Protein AF-A0ABD1MNR1-F1 (afdb_monomer_lite)

Sequence (398 aa):
MEIGNLTQLIVLHLSDNLLTGVIPRELGNLTMLKFLHLSHNSLFGLIPSEIGNCMTLTEVDLSHNNLTGSITPLIQQCPYSKSVNLSHNLLNGSITSQIYCVQNLNLSHNFLDGEVPYLWETKSMLDSLDLSYNNFIGKLQKELTYLSYLNLSYNSFDFSQHLDYCYFKKDSLLSYHMPNFTSCHTDQYQTNPQTRKDKPSFLFFIPVTCFILVVFPPILYFTRNKFKAKFEGMSTKNGDLFSIWNYDGQIAFEDMIEATEDFDIKYCIGTGGYGSVYRAQLPSGKIVALKKLHQMESHNPTFVKSFGNEVKMLTKIRYRNIVKLHGFCLHNRCMFLVYQYMEKSSLFYVLNNDAEAKELNWSTRVNVIKEWHVLCLICIMIVSHQLFIEMSQVPIFY

Foldseek 3Di:
DCPLVPLCDAEDAQAPDADEEEDDLSCLSNLNYAYAHHEQYAYEEEDHLSVLSNQNHAEHHHEHYAYEEAPCSVLVHHQHHAYHAHEHYAYEEEDELSVQNYQAYAHEHYAYEEEDYDDPDPDRNHQEDAPAHYAYEEADALVQLNHVYAAPAAYHYDCPPPASCLSDDQRRHHYPDGDDNVSVPPPPPDDDDDDDDDDDPPDDVVVVVVCCVVPVVVVVVVVVVVVVVVPPDDDDDDDDPDDFDPDDVVLVVVQQCVQCVNVDPVQFLDDDPFFTWGWGQGPVRAIKIKTWGDDDDLPDPVVVVVLVVVQVQLVPDDDPQFFDFRTWDNDSVTTITITHDDPVFFPVVLCVDPVSVVVCDPVLVVVLVVVVVVVVVVVVVDDDPDPPPRNRPGDSDD

Structure (mmCIF, N/CA/C/O backbone):
data_AF-A0ABD1MNR1-F1
#
_entry.id   AF-A0ABD1MNR1-F1
#
loop_
_atom_site.group_PDB
_atom_site.id
_atom_site.type_symbol
_atom_site.label_atom_id
_atom_site.label_alt_id
_atom_site.label_comp_id
_atom_site.label_asym_id
_atom_site.label_entity_id
_atom_site.label_seq_id
_atom_site.pdbx_PDB_ins_code
_atom_site.Cartn_x
_atom_site.Cartn_y
_atom_site.Cartn_z
_atom_site.occupancy
_atom_site.B_iso_or_equiv
_atom_site.auth_seq_id
_atom_site.auth_comp_id
_atom_site.auth_asym_id
_atom_site.auth_atom_id
_atom_site.pdbx_PDB_model_num
ATOM 1 N N . MET A 1 1 ? -20.230 -12.900 -12.738 1.00 51.41 1 MET A N 1
ATOM 2 C CA . MET A 1 1 ? -19.988 -11.653 -11.985 1.00 51.41 1 MET A CA 1
ATOM 3 C C . MET A 1 1 ? -19.811 -10.546 -13.018 1.00 51.41 1 MET A C 1
ATOM 5 O O . MET A 1 1 ? -19.027 -10.735 -13.936 1.00 51.41 1 MET A O 1
ATOM 9 N N . GLU A 1 2 ? -20.615 -9.484 -12.961 1.00 72.56 2 GLU A N 1
ATOM 10 C CA . GLU A 1 2 ? -20.867 -8.569 -14.095 1.00 72.56 2 GLU A CA 1
ATOM 11 C C . GLU A 1 2 ? -19.746 -7.554 -14.380 1.00 72.56 2 GLU A C 1
ATOM 13 O O . GLU A 1 2 ? -19.691 -7.008 -15.479 1.00 72.56 2 GLU A O 1
ATOM 18 N N . ILE A 1 3 ? -18.816 -7.327 -13.442 1.00 83.31 3 ILE A N 1
ATOM 19 C CA . ILE A 1 3 ? -17.808 -6.261 -13.574 1.00 83.31 3 ILE A CA 1
ATOM 20 C C . ILE A 1 3 ? -16.844 -6.470 -14.747 1.00 83.31 3 ILE A C 1
ATOM 22 O O . ILE A 1 3 ? -16.500 -5.507 -15.421 1.00 83.31 3 ILE A O 1
ATOM 26 N N . GLY A 1 4 ? -16.485 -7.720 -15.064 1.00 86.31 4 GLY A N 1
ATOM 27 C CA . GLY A 1 4 ? -15.609 -8.048 -16.196 1.00 86.31 4 GLY A CA 1
ATOM 28 C C . GLY A 1 4 ? -16.216 -7.766 -17.575 1.00 86.31 4 GLY A C 1
ATOM 29 O O . GLY A 1 4 ? -15.500 -7.828 -18.570 1.00 86.31 4 GLY A O 1
ATOM 30 N N . ASN A 1 5 ? -17.513 -7.438 -17.653 1.00 92.31 5 ASN A N 1
ATOM 31 C CA . ASN A 1 5 ? -18.170 -7.036 -18.901 1.00 92.31 5 ASN A CA 1
ATOM 32 C C . ASN A 1 5 ? -18.045 -5.530 -19.182 1.00 92.31 5 ASN A C 1
ATOM 34 O O . ASN A 1 5 ? -18.398 -5.082 -20.272 1.00 92.31 5 ASN A O 1
ATOM 38 N N . LEU A 1 6 ? -17.536 -4.738 -18.232 1.00 92.12 6 LEU A N 1
ATOM 39 C CA . LEU A 1 6 ? -17.366 -3.290 -18.373 1.00 92.12 6 LEU A CA 1
ATOM 40 C C . LEU A 1 6 ? -16.092 -2.945 -19.163 1.00 92.12 6 LEU A C 1
ATOM 42 O O . LEU A 1 6 ? -15.283 -2.139 -18.724 1.00 92.12 6 LEU A O 1
ATOM 46 N N . THR A 1 7 ? -15.891 -3.537 -20.340 1.00 91.12 7 THR A N 1
ATOM 47 C CA . THR A 1 7 ? -14.627 -3.470 -21.111 1.00 91.12 7 THR A CA 1
ATOM 48 C C . THR A 1 7 ? -14.187 -2.057 -21.519 1.00 91.12 7 THR A C 1
ATOM 50 O O . THR A 1 7 ? -13.030 -1.845 -21.873 1.00 91.12 7 THR A O 1
ATOM 53 N N . GLN A 1 8 ? -15.088 -1.074 -21.444 1.00 94.44 8 GLN A N 1
ATOM 54 C CA . GLN A 1 8 ? -14.802 0.343 -21.690 1.00 94.44 8 GLN A CA 1
ATOM 55 C C . GLN A 1 8 ? -14.415 1.128 -20.423 1.00 94.44 8 GLN A C 1
ATOM 57 O O . GLN A 1 8 ? -14.183 2.335 -20.502 1.00 94.44 8 GLN A O 1
ATOM 62 N N . LEU A 1 9 ? -14.370 0.486 -19.253 1.00 94.31 9 LEU A N 1
ATOM 63 C CA . LEU A 1 9 ? -14.071 1.144 -17.986 1.00 94.31 9 LEU A CA 1
ATOM 64 C C . LEU A 1 9 ? -12.614 1.625 -17.954 1.00 94.31 9 LEU A C 1
ATOM 66 O O . LEU A 1 9 ? -11.687 0.849 -18.160 1.00 94.31 9 LEU A O 1
ATOM 70 N N . ILE A 1 10 ? -12.429 2.915 -17.669 1.00 93.81 10 ILE A N 1
ATOM 71 C CA . ILE A 1 10 ? -11.110 3.568 -17.593 1.00 93.81 10 ILE A CA 1
ATOM 72 C C . ILE A 1 10 ? -10.657 3.739 -16.140 1.00 93.81 10 ILE A C 1
ATOM 74 O O . ILE A 1 10 ? -9.466 3.663 -15.842 1.00 93.81 10 ILE A O 1
ATOM 78 N N . VAL A 1 11 ? -11.604 3.970 -15.232 1.00 94.44 11 VAL A N 1
ATOM 79 C CA . VAL A 1 11 ? -11.355 4.220 -13.810 1.00 94.44 11 VAL A CA 1
ATOM 80 C C . VAL A 1 11 ? -12.253 3.297 -13.003 1.00 94.44 11 VAL A C 1
ATOM 82 O O . VAL A 1 11 ? -13.471 3.322 -13.180 1.00 94.44 11 VAL A O 1
ATOM 85 N N . LEU A 1 12 ? -11.658 2.532 -12.095 1.00 92.69 12 LEU A N 1
ATOM 86 C CA . LEU A 1 12 ? -12.367 1.805 -11.052 1.00 92.69 12 LEU A CA 1
ATOM 87 C C . LEU A 1 12 ? -11.868 2.308 -9.701 1.00 92.69 12 LEU A C 1
ATOM 89 O O . LEU A 1 12 ? -10.741 2.016 -9.309 1.00 92.69 12 LEU A O 1
ATOM 93 N N . HIS A 1 13 ? -12.712 3.068 -9.007 1.00 92.25 13 HIS A N 1
ATOM 94 C CA . HIS A 1 13 ? -12.408 3.622 -7.694 1.00 92.25 13 HIS A CA 1
ATOM 95 C C . HIS A 1 13 ? -13.400 3.091 -6.664 1.00 92.25 13 HIS A C 1
ATOM 97 O O . HIS A 1 13 ? -14.565 3.485 -6.659 1.00 92.25 13 HIS A O 1
ATOM 103 N N . LEU A 1 14 ? -12.928 2.196 -5.806 1.00 87.44 14 LEU A N 1
ATOM 104 C CA . LEU A 1 14 ? -13.689 1.563 -4.730 1.00 87.44 14 LEU A CA 1
ATOM 105 C C . LEU A 1 14 ? -12.953 1.648 -3.384 1.00 87.44 14 LEU A C 1
ATOM 107 O O . LEU A 1 14 ? -13.273 0.896 -2.461 1.00 87.44 14 LEU A O 1
ATOM 111 N N . SER A 1 15 ? -11.970 2.543 -3.262 1.00 84.12 15 SER A N 1
ATOM 112 C CA . SER A 1 15 ? -11.262 2.754 -2.002 1.00 84.12 15 SER A CA 1
ATOM 113 C C . SER A 1 15 ? -12.191 3.187 -0.865 1.00 84.12 15 SER A C 1
ATOM 115 O O . SER A 1 15 ? -13.266 3.732 -1.125 1.00 84.12 15 SER A O 1
ATOM 117 N N . ASP A 1 16 ? -11.772 2.947 0.378 1.00 84.00 16 ASP A N 1
ATOM 118 C CA . ASP A 1 16 ? -12.468 3.359 1.607 1.00 84.00 16 ASP A CA 1
ATOM 119 C C . ASP A 1 16 ? -13.875 2.758 1.738 1.00 84.00 16 ASP A C 1
ATOM 121 O O . ASP A 1 16 ? -14.859 3.436 2.046 1.00 84.00 16 ASP A O 1
ATOM 125 N N . ASN A 1 17 ? -13.976 1.456 1.487 1.00 74.19 17 ASN A N 1
ATOM 126 C CA . ASN A 1 17 ? -15.209 0.697 1.642 1.00 74.19 17 ASN A CA 1
ATOM 127 C C . ASN A 1 17 ? -14.993 -0.496 2.587 1.00 74.19 17 ASN A C 1
ATOM 129 O O . ASN A 1 17 ? -13.925 -0.712 3.151 1.00 74.19 17 ASN A O 1
ATOM 133 N N . LEU A 1 18 ? -16.048 -1.281 2.793 1.00 87.06 18 LEU A N 1
ATOM 134 C CA . LEU A 1 18 ? -16.007 -2.524 3.567 1.00 87.06 18 LEU A CA 1
ATOM 135 C C . LEU A 1 18 ? -16.032 -3.745 2.636 1.00 87.06 18 LEU A C 1
ATOM 137 O O . LEU A 1 18 ? -16.648 -4.763 2.960 1.00 87.06 18 LEU A O 1
ATOM 141 N N . LEU A 1 19 ? -15.444 -3.631 1.438 1.00 85.62 19 LEU A N 1
ATOM 142 C CA . LEU A 1 19 ? -15.428 -4.734 0.481 1.00 85.62 19 LEU A CA 1
ATOM 143 C C . LEU A 1 19 ? -14.604 -5.886 1.048 1.00 85.62 19 LEU A C 1
ATOM 145 O O . LEU A 1 19 ? -13.498 -5.698 1.548 1.00 85.62 19 LEU A O 1
ATOM 149 N N . THR A 1 20 ? -15.164 -7.085 0.951 1.00 92.94 20 THR A N 1
ATOM 150 C CA . THR A 1 20 ? -14.546 -8.338 1.386 1.00 92.94 20 THR A CA 1
ATOM 151 C C . THR A 1 20 ? -14.509 -9.315 0.217 1.00 92.94 20 THR A C 1
ATOM 153 O O . THR A 1 20 ? -15.157 -9.104 -0.810 1.00 92.94 20 THR A O 1
ATOM 156 N N . GLY A 1 21 ? -13.763 -10.404 0.377 1.00 94.75 21 GLY A N 1
ATOM 157 C CA . GLY A 1 21 ? -13.592 -11.408 -0.667 1.00 94.75 21 GLY A CA 1
ATOM 158 C C . GLY A 1 21 ? -12.292 -11.225 -1.440 1.00 94.75 21 GLY A C 1
ATOM 159 O O . GLY A 1 21 ? -11.448 -10.399 -1.097 1.00 94.75 21 GLY A O 1
ATOM 160 N N . VAL A 1 22 ? -12.136 -12.038 -2.482 1.00 96.50 22 VAL A N 1
ATOM 161 C CA . VAL A 1 22 ? -10.960 -12.021 -3.357 1.00 96.50 22 VAL A CA 1
ATOM 162 C C . VAL A 1 22 ? -11.135 -11.024 -4.496 1.00 96.50 22 VAL A C 1
ATOM 164 O O . VAL A 1 22 ? -12.257 -10.785 -4.947 1.00 96.50 22 VAL A O 1
ATOM 167 N N . ILE A 1 23 ? -10.028 -10.484 -5.008 1.00 94.94 23 ILE A N 1
ATOM 168 C CA . ILE A 1 23 ? -10.060 -9.706 -6.250 1.00 94.94 23 ILE A CA 1
ATOM 169 C C . ILE A 1 23 ? -10.427 -10.669 -7.396 1.00 94.94 23 ILE A C 1
ATOM 171 O O . ILE A 1 23 ? -9.715 -11.654 -7.613 1.00 94.94 23 ILE A O 1
ATOM 175 N N . PRO A 1 24 ? -11.533 -10.439 -8.127 1.00 94.12 24 PRO A N 1
ATOM 176 C CA . PRO A 1 24 ? -11.979 -11.355 -9.169 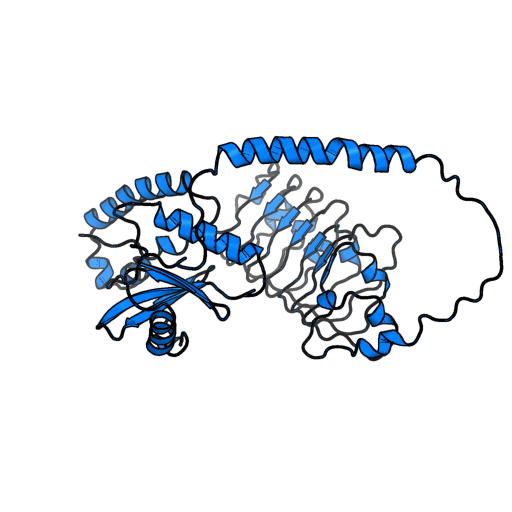1.00 94.12 24 PRO A CA 1
ATOM 177 C C . PRO A 1 24 ? -11.020 -11.331 -10.362 1.00 94.12 24 PRO A C 1
ATOM 179 O O . PRO A 1 24 ? -10.647 -10.263 -10.850 1.00 94.12 24 PRO A O 1
ATOM 182 N N . ARG A 1 25 ? -10.670 -12.508 -10.892 1.00 93.25 25 ARG A N 1
ATOM 183 C CA . ARG A 1 25 ? -9.827 -12.635 -12.097 1.00 93.25 25 ARG A CA 1
ATOM 184 C C . ARG A 1 25 ? -10.429 -11.950 -13.323 1.00 93.25 25 ARG A C 1
ATOM 186 O O . ARG A 1 25 ? -9.704 -11.502 -14.203 1.00 93.25 25 ARG A O 1
ATOM 193 N N . GLU A 1 26 ? -11.755 -11.823 -13.364 1.00 94.25 26 GLU A N 1
ATOM 194 C CA . GLU A 1 26 ? -12.497 -11.154 -14.433 1.00 94.25 26 GLU A CA 1
ATOM 195 C C . GLU A 1 26 ? -12.150 -9.659 -14.540 1.00 94.25 26 GLU A C 1
ATOM 197 O O . GLU A 1 26 ? -12.433 -9.045 -15.567 1.00 94.25 26 GLU A O 1
ATOM 202 N N . LEU A 1 27 ? -11.489 -9.072 -13.531 1.00 91.88 27 LEU A N 1
ATOM 203 C CA . LEU A 1 27 ? -10.919 -7.726 -13.610 1.00 91.88 27 LEU A CA 1
ATOM 204 C C . LEU A 1 27 ? -9.875 -7.602 -14.734 1.00 91.88 27 LEU A C 1
ATOM 206 O O . LEU A 1 27 ? -9.738 -6.533 -15.323 1.00 91.88 27 LEU A O 1
ATOM 210 N N . GLY A 1 28 ? -9.209 -8.704 -15.093 1.00 90.31 28 GLY A N 1
ATOM 211 C CA . GLY A 1 28 ? -8.294 -8.773 -16.234 1.00 90.31 28 GLY A CA 1
ATOM 212 C C . GLY A 1 28 ? -8.956 -8.579 -17.602 1.00 90.31 28 GLY A C 1
ATOM 213 O O . GLY A 1 28 ? -8.259 -8.372 -18.591 1.00 90.31 28 GLY A O 1
ATOM 214 N N . ASN A 1 29 ? -10.292 -8.607 -17.686 1.00 93.75 29 ASN A N 1
ATOM 215 C CA . ASN A 1 29 ? -11.016 -8.300 -18.925 1.00 93.75 29 ASN A CA 1
ATOM 216 C C . ASN A 1 29 ? -11.124 -6.786 -19.189 1.00 93.75 29 ASN A C 1
ATOM 218 O O . ASN A 1 29 ? -11.544 -6.375 -20.272 1.00 93.75 29 ASN A O 1
ATOM 222 N N . LEU A 1 30 ? -10.769 -5.940 -18.216 1.00 92.94 30 LEU A N 1
ATOM 223 C CA . LEU A 1 30 ? -10.878 -4.484 -18.307 1.00 92.94 30 LEU A CA 1
ATOM 224 C C . LEU A 1 30 ? -9.650 -3.875 -18.995 1.00 92.94 30 LEU A C 1
ATOM 226 O O . LEU A 1 30 ? -8.920 -3.074 -18.420 1.00 92.94 30 LEU A O 1
ATOM 230 N N . THR A 1 31 ? -9.423 -4.230 -20.257 1.00 91.00 31 THR A N 1
ATOM 231 C CA . THR A 1 31 ? -8.199 -3.880 -21.003 1.00 91.00 31 THR A CA 1
ATOM 232 C C . THR A 1 31 ? -7.999 -2.379 -21.255 1.00 91.00 31 THR A C 1
ATOM 234 O O . THR A 1 31 ? -6.943 -1.990 -21.742 1.00 91.00 31 THR A O 1
ATOM 237 N N . MET A 1 32 ? -9.003 -1.542 -20.966 1.00 92.56 32 MET A N 1
ATOM 238 C CA . MET A 1 32 ? -8.952 -0.074 -21.068 1.00 92.56 32 MET A CA 1
ATOM 239 C C . MET A 1 32 ? -8.699 0.624 -19.722 1.00 92.56 32 MET A C 1
ATOM 241 O O . MET A 1 32 ? -8.609 1.857 -19.674 1.00 92.56 32 MET A O 1
ATOM 245 N N . LEU A 1 33 ? -8.608 -0.143 -18.631 1.00 92.12 33 LEU A N 1
ATOM 246 C CA . LEU A 1 33 ? -8.484 0.382 -17.280 1.00 92.12 33 LEU A CA 1
ATOM 247 C C . LEU A 1 33 ? -7.124 1.058 -17.093 1.00 92.12 33 LEU A C 1
ATOM 249 O O . LEU A 1 33 ? -6.076 0.487 -17.391 1.00 92.12 33 LEU A O 1
ATOM 253 N N . LYS A 1 34 ? -7.147 2.293 -16.596 1.00 91.19 34 LYS A N 1
ATOM 254 C CA . LYS A 1 34 ? -5.958 3.112 -16.324 1.00 91.19 34 LYS A CA 1
ATOM 255 C C . LYS A 1 34 ? -5.714 3.310 -14.834 1.00 91.19 34 LYS A C 1
ATOM 257 O O . LYS A 1 34 ? -4.561 3.379 -14.416 1.00 91.19 34 LYS A O 1
ATOM 262 N N . PHE A 1 35 ? -6.793 3.394 -14.060 1.00 92.06 35 PHE A N 1
ATOM 263 C CA . PHE A 1 35 ? -6.761 3.675 -12.629 1.00 92.06 35 PHE A CA 1
ATOM 264 C C . PHE A 1 35 ? -7.566 2.606 -11.896 1.00 92.06 35 PHE A C 1
ATOM 266 O O . PHE A 1 35 ? -8.773 2.478 -12.126 1.00 92.06 35 PHE A O 1
ATOM 273 N N . LEU A 1 36 ? -6.894 1.837 -11.043 1.00 93.81 36 LEU A N 1
ATOM 274 C CA . LEU A 1 36 ? -7.495 0.796 -10.213 1.00 93.81 36 LEU A CA 1
ATOM 275 C C . LEU A 1 36 ? -7.215 1.094 -8.741 1.00 93.81 36 LEU A C 1
ATOM 277 O O . LEU A 1 36 ? -6.117 0.828 -8.259 1.00 93.81 36 LEU A O 1
ATOM 281 N N . HIS A 1 37 ? -8.190 1.665 -8.038 1.00 93.81 37 HIS A N 1
ATOM 282 C CA . HIS A 1 37 ? -8.053 2.059 -6.636 1.00 93.81 37 HIS A CA 1
ATOM 283 C C . HIS A 1 37 ? -9.027 1.234 -5.790 1.00 93.81 37 HIS A C 1
ATOM 285 O O . HIS A 1 37 ? -10.242 1.427 -5.867 1.00 93.81 37 HIS A O 1
ATOM 291 N N . LEU A 1 38 ? -8.493 0.287 -5.020 1.00 93.75 38 LEU A N 1
ATOM 292 C CA . LEU A 1 38 ? -9.228 -0.611 -4.119 1.00 93.75 38 LEU A CA 1
ATOM 293 C C . LEU A 1 38 ? -8.723 -0.506 -2.667 1.00 93.75 38 LEU A C 1
ATOM 295 O O . LEU A 1 38 ? -8.966 -1.403 -1.856 1.00 93.75 38 LEU A O 1
ATOM 299 N N . SER A 1 39 ? -7.984 0.551 -2.336 1.00 91.31 39 SER A N 1
ATOM 300 C CA . SER A 1 39 ? -7.334 0.696 -1.035 1.00 91.31 39 SER A CA 1
ATOM 301 C C . SER A 1 39 ? -8.311 0.856 0.131 1.00 91.31 39 SER A C 1
ATOM 303 O O . SER A 1 39 ? -9.464 1.224 -0.069 1.00 91.31 39 SER A O 1
ATOM 305 N N . HIS A 1 40 ? -7.870 0.577 1.357 1.00 87.31 40 HIS A N 1
ATOM 306 C CA . HIS A 1 40 ? -8.700 0.681 2.568 1.00 87.31 40 HIS A CA 1
ATOM 307 C C . HIS A 1 40 ? -10.002 -0.127 2.455 1.00 87.31 40 HIS A C 1
ATOM 309 O O . HIS A 1 40 ? -11.109 0.407 2.523 1.00 87.31 40 HIS A O 1
ATOM 315 N N . ASN A 1 41 ? -9.849 -1.431 2.246 1.00 82.69 41 ASN A N 1
ATOM 316 C CA . ASN A 1 41 ? -10.935 -2.407 2.236 1.00 82.69 41 ASN A CA 1
ATOM 317 C C . ASN A 1 41 ? -10.531 -3.625 3.090 1.00 82.69 41 ASN A C 1
ATOM 319 O O . ASN A 1 41 ? -9.570 -3.592 3.855 1.00 82.69 41 ASN A O 1
ATOM 323 N N . SER A 1 42 ? -11.293 -4.712 3.014 1.00 90.75 42 SER A N 1
ATOM 324 C CA . SER A 1 42 ? -10.994 -5.995 3.661 1.00 90.75 42 SER A CA 1
ATOM 325 C C . SER A 1 42 ? -10.857 -7.117 2.623 1.00 90.75 42 SER A C 1
ATOM 327 O O . SER A 1 42 ? -11.287 -8.252 2.852 1.00 90.75 42 SER A O 1
ATOM 329 N N . LEU A 1 43 ? -10.293 -6.793 1.453 1.00 95.19 43 LEU A N 1
ATOM 330 C CA . LEU A 1 43 ? -10.023 -7.765 0.393 1.00 95.19 43 LEU A CA 1
ATOM 331 C C . LEU A 1 43 ? -8.912 -8.715 0.838 1.00 95.19 43 LEU A C 1
ATOM 333 O O . LEU A 1 43 ? -7.955 -8.295 1.485 1.00 95.19 43 LEU A O 1
ATOM 337 N N . PHE A 1 44 ? -9.029 -9.992 0.492 1.00 94.31 44 PHE A N 1
ATOM 338 C CA . PHE A 1 44 ? -8.074 -11.020 0.901 1.00 94.31 44 PHE A CA 1
ATOM 339 C C . PHE A 1 44 ? -7.727 -11.975 -0.240 1.00 94.31 44 PHE A C 1
ATOM 341 O O . PHE A 1 44 ? -8.361 -11.978 -1.292 1.00 94.31 44 PHE A O 1
ATOM 348 N N . GLY A 1 45 ? -6.727 -12.825 -0.015 1.00 94.62 45 GLY A N 1
ATOM 349 C CA . GLY A 1 45 ? -6.248 -13.774 -1.016 1.00 94.62 45 GLY A CA 1
ATOM 350 C C . GLY A 1 45 ? -5.239 -13.152 -1.979 1.00 94.62 45 GLY A C 1
ATOM 351 O O . GLY A 1 45 ? -4.643 -12.118 -1.688 1.00 94.62 45 GLY A O 1
ATOM 352 N N . LEU A 1 46 ? -5.018 -13.822 -3.109 1.00 95.38 46 LEU A N 1
ATOM 353 C CA . LEU A 1 46 ? -3.965 -13.468 -4.062 1.00 95.38 46 LEU A CA 1
ATOM 354 C C . LEU A 1 46 ? -4.378 -12.304 -4.970 1.00 95.38 46 LEU A C 1
ATOM 356 O O . LEU A 1 46 ? -5.549 -12.167 -5.328 1.00 95.38 46 LEU A O 1
ATOM 360 N N . ILE A 1 47 ? -3.389 -11.535 -5.429 1.00 94.12 47 ILE A N 1
ATOM 361 C CA . ILE A 1 47 ? -3.553 -10.640 -6.580 1.00 94.12 47 ILE A CA 1
ATOM 362 C C . ILE A 1 47 ? -3.638 -11.519 -7.845 1.00 94.12 47 ILE A C 1
ATOM 364 O O . ILE A 1 47 ? -2.683 -12.247 -8.132 1.00 94.12 47 ILE A O 1
ATOM 368 N N . PRO A 1 48 ? -4.751 -11.500 -8.603 1.00 92.19 48 PRO A N 1
ATOM 369 C CA . PRO A 1 48 ? -4.910 -12.364 -9.768 1.00 92.19 48 PRO A CA 1
ATOM 370 C C . PRO A 1 48 ? -3.946 -11.968 -10.890 1.00 92.19 48 PRO A C 1
ATOM 372 O O . PRO A 1 48 ? -3.814 -10.792 -11.233 1.00 92.19 48 PRO A O 1
ATOM 375 N N . SER A 1 49 ? -3.311 -12.967 -11.506 1.00 89.88 49 SER A N 1
ATOM 376 C CA . SER A 1 49 ? -2.383 -12.787 -12.635 1.00 89.88 49 SER A CA 1
ATOM 377 C C . SER A 1 49 ? -3.007 -12.143 -13.861 1.00 89.88 49 SER A C 1
ATOM 379 O O . SER A 1 49 ? -2.328 -11.483 -14.641 1.00 89.88 49 SER A O 1
ATOM 381 N N . GLU A 1 50 ? -4.316 -12.283 -14.000 1.00 91.12 50 GLU A N 1
ATOM 382 C CA . GLU A 1 50 ? -5.107 -11.727 -15.079 1.00 91.12 50 GLU A CA 1
ATOM 383 C C . GLU A 1 50 ? -5.096 -10.192 -15.070 1.00 91.12 50 GLU A C 1
ATOM 385 O O . GLU A 1 50 ? -5.306 -9.598 -16.124 1.00 91.12 50 GLU A O 1
ATOM 390 N N . ILE A 1 51 ? -4.772 -9.533 -13.945 1.00 88.12 51 ILE A N 1
ATOM 391 C CA . ILE A 1 51 ? -4.557 -8.072 -13.909 1.00 88.12 51 ILE A CA 1
ATOM 392 C C . ILE A 1 51 ? -3.433 -7.645 -14.863 1.00 88.12 51 ILE A C 1
ATOM 394 O O . ILE A 1 51 ? -3.497 -6.544 -15.411 1.00 88.12 51 ILE A O 1
ATOM 398 N N . GLY A 1 52 ? -2.456 -8.517 -15.136 1.00 82.25 52 GLY A N 1
ATOM 399 C CA . GLY A 1 52 ? -1.409 -8.262 -16.128 1.00 82.25 52 GLY A CA 1
ATOM 400 C C . GLY A 1 52 ? -1.950 -7.970 -17.535 1.00 82.25 52 GLY A C 1
ATOM 401 O O . GLY A 1 52 ? -1.326 -7.227 -18.286 1.00 82.25 52 GLY A O 1
ATOM 402 N N . ASN A 1 53 ? -3.154 -8.450 -17.875 1.00 86.75 53 ASN A N 1
ATOM 403 C CA . ASN A 1 53 ? -3.785 -8.186 -19.173 1.00 86.75 53 ASN A CA 1
ATOM 404 C C . ASN A 1 53 ? -4.209 -6.716 -19.352 1.00 86.75 53 ASN A C 1
ATOM 406 O O . ASN A 1 53 ? -4.420 -6.263 -20.481 1.00 86.75 53 ASN A O 1
ATOM 410 N N . CYS A 1 54 ? -4.331 -5.951 -18.265 1.00 86.75 54 CYS A N 1
ATOM 411 C CA . CYS A 1 54 ? -4.704 -4.540 -18.291 1.00 86.75 54 CYS A CA 1
ATOM 412 C C . CYS A 1 54 ? -3.490 -3.658 -18.633 1.00 86.75 54 CYS A C 1
ATOM 414 O O . CYS A 1 54 ? -3.018 -2.866 -17.818 1.00 86.75 54 CYS A O 1
ATOM 416 N N . MET A 1 55 ? -2.990 -3.771 -19.868 1.00 83.75 55 MET A N 1
ATOM 417 C CA . MET A 1 55 ? -1.761 -3.108 -20.342 1.00 83.75 55 MET A CA 1
ATOM 418 C C . MET A 1 55 ? -1.805 -1.568 -20.305 1.00 83.75 55 MET A C 1
ATOM 420 O O . MET A 1 55 ? -0.778 -0.915 -20.483 1.00 83.75 55 MET A O 1
ATOM 424 N N . THR A 1 56 ? -2.982 -0.972 -20.097 1.00 87.69 56 THR A N 1
ATOM 425 C CA . THR A 1 56 ? -3.172 0.480 -19.979 1.00 87.69 56 THR A CA 1
ATOM 426 C C . THR A 1 56 ? -3.073 1.008 -18.549 1.00 87.69 56 THR A C 1
ATOM 428 O O . THR A 1 56 ? -3.171 2.224 -18.368 1.00 87.69 56 THR A O 1
ATOM 431 N N . LEU A 1 57 ? -2.904 0.137 -17.546 1.00 88.94 57 LEU A N 1
ATOM 432 C CA . LEU A 1 57 ? -2.822 0.546 -16.146 1.00 88.94 57 LEU A CA 1
ATOM 433 C C . LEU A 1 57 ? -1.642 1.491 -15.925 1.00 88.94 57 LEU A C 1
ATOM 435 O O . LEU A 1 57 ? -0.487 1.168 -16.200 1.00 88.94 57 LEU A O 1
ATOM 439 N N . THR A 1 58 ? -1.963 2.670 -15.404 1.00 88.69 58 THR A N 1
ATOM 440 C CA . THR A 1 58 ? -0.998 3.700 -15.019 1.00 88.69 58 THR A CA 1
ATOM 441 C C . THR A 1 58 ? -0.880 3.833 -13.510 1.00 88.69 58 THR A C 1
ATOM 443 O O . THR A 1 58 ? 0.195 4.177 -13.024 1.00 88.69 58 THR A O 1
ATOM 446 N N . GLU A 1 59 ? -1.967 3.578 -12.784 1.00 90.94 59 GLU A N 1
ATOM 447 C CA . GLU A 1 59 ? -2.024 3.710 -11.333 1.00 90.94 59 GLU A CA 1
ATOM 448 C C . GLU A 1 59 ? -2.825 2.558 -10.732 1.00 90.94 59 GLU A C 1
ATOM 450 O O . GLU A 1 59 ? -3.960 2.283 -11.138 1.00 90.94 59 GLU A O 1
ATOM 455 N N . VAL A 1 60 ? -2.201 1.875 -9.777 1.00 93.19 60 VAL A N 1
ATOM 456 C CA . VAL A 1 60 ? -2.788 0.766 -9.033 1.00 93.19 60 VAL A CA 1
ATOM 457 C C . VAL A 1 60 ? -2.569 1.024 -7.550 1.00 93.19 60 VAL A C 1
ATOM 459 O O . VAL A 1 60 ? -1.428 1.064 -7.093 1.00 93.19 60 VAL A O 1
ATOM 462 N N . ASP A 1 61 ? -3.654 1.163 -6.797 1.00 95.12 61 ASP A N 1
ATOM 463 C CA . ASP A 1 61 ? -3.619 1.275 -5.342 1.00 95.12 61 ASP A CA 1
ATOM 464 C C . ASP A 1 61 ? -4.467 0.167 -4.716 1.00 95.12 61 ASP A C 1
ATOM 466 O O . ASP A 1 61 ? -5.698 0.198 -4.764 1.00 95.12 61 ASP A O 1
ATOM 470 N N . LEU A 1 62 ? -3.790 -0.826 -4.141 1.00 96.50 62 LEU A N 1
ATOM 471 C CA . LEU A 1 62 ? -4.388 -1.937 -3.395 1.00 96.50 62 LEU A CA 1
ATOM 472 C C . LEU A 1 62 ? -3.991 -1.892 -1.910 1.00 96.50 62 LEU A C 1
ATOM 474 O O . LEU A 1 62 ? -4.124 -2.894 -1.204 1.00 96.50 62 LEU A O 1
ATOM 478 N N . SER A 1 63 ? -3.470 -0.757 -1.434 1.00 96.75 63 SER A N 1
ATOM 479 C CA . SER A 1 63 ? -2.963 -0.633 -0.067 1.00 96.75 63 SER A CA 1
ATOM 480 C C . SER A 1 63 ? -4.049 -0.805 0.998 1.00 96.75 63 SER A C 1
ATOM 482 O O . SER A 1 63 ? -5.232 -0.617 0.721 1.00 96.75 63 SER A O 1
ATOM 484 N N . HIS A 1 64 ? -3.666 -1.144 2.228 1.00 92.06 64 HIS A N 1
ATOM 485 C CA . HIS A 1 64 ? -4.597 -1.319 3.352 1.00 92.06 64 HIS A CA 1
ATOM 486 C C . HIS A 1 64 ? -5.696 -2.351 3.050 1.00 92.06 64 HIS A C 1
ATOM 488 O O . HIS A 1 64 ? -6.889 -2.039 3.024 1.00 92.06 64 HIS A O 1
ATOM 494 N N . ASN A 1 65 ? -5.266 -3.583 2.791 1.00 89.62 65 ASN A N 1
ATOM 495 C CA . ASN A 1 65 ? -6.110 -4.762 2.611 1.00 89.62 65 ASN A CA 1
ATOM 496 C C . ASN A 1 65 ? -5.447 -5.975 3.304 1.00 89.62 65 ASN A C 1
ATOM 498 O O . ASN A 1 65 ? -4.417 -5.854 3.964 1.00 89.62 65 ASN A O 1
ATOM 502 N N . ASN A 1 66 ? -6.028 -7.165 3.153 1.00 93.19 66 ASN A N 1
ATOM 503 C CA . ASN A 1 66 ? -5.495 -8.432 3.662 1.00 93.19 66 ASN A CA 1
ATOM 504 C C . ASN A 1 66 ? -4.974 -9.329 2.518 1.00 93.19 66 ASN A C 1
ATOM 506 O O . ASN A 1 66 ? -5.124 -10.555 2.565 1.00 93.19 66 ASN A O 1
ATOM 510 N N . LEU A 1 67 ? -4.401 -8.741 1.460 1.00 96.19 67 LEU A N 1
ATOM 511 C CA . LEU A 1 67 ? -3.890 -9.492 0.308 1.00 96.19 67 LEU A CA 1
ATOM 512 C C . LEU A 1 67 ? -2.638 -10.286 0.686 1.00 96.19 67 LEU A C 1
ATOM 514 O O . LEU A 1 67 ? -1.794 -9.803 1.435 1.00 96.19 67 LEU A O 1
ATOM 518 N N . THR A 1 68 ? -2.516 -11.500 0.154 1.00 93.31 68 THR A N 1
ATOM 519 C CA . THR A 1 68 ? -1.425 -12.442 0.436 1.00 93.31 68 THR A CA 1
ATOM 520 C C . THR A 1 68 ? -0.724 -12.887 -0.846 1.00 93.31 68 THR A C 1
ATOM 522 O O . THR A 1 68 ? -1.187 -12.628 -1.959 1.00 93.31 68 THR A O 1
ATOM 525 N N . GLY A 1 69 ? 0.393 -13.601 -0.692 1.00 90.50 69 GLY A N 1
ATOM 526 C CA . GLY A 1 69 ? 1.170 -14.133 -1.808 1.00 90.50 69 GLY A CA 1
ATOM 527 C C . GLY A 1 69 ? 2.152 -13.121 -2.392 1.00 90.50 69 GLY A C 1
ATOM 528 O O . GLY A 1 69 ? 2.387 -12.054 -1.827 1.00 90.50 69 GLY A O 1
ATOM 529 N N . SER A 1 70 ? 2.741 -13.487 -3.532 1.00 89.62 70 SER A N 1
ATOM 530 C CA . SER A 1 70 ? 3.774 -12.688 -4.191 1.00 89.62 70 SER A CA 1
ATOM 531 C C . SER A 1 70 ? 3.193 -11.563 -5.048 1.00 89.62 70 SER A C 1
ATOM 533 O O . SER A 1 70 ? 2.110 -11.684 -5.620 1.00 89.62 70 SER A O 1
ATOM 535 N N . ILE A 1 71 ? 3.967 -10.488 -5.201 1.00 88.00 71 ILE A N 1
ATOM 536 C CA . ILE A 1 71 ? 3.647 -9.340 -6.058 1.00 88.00 71 ILE A CA 1
ATOM 537 C C . ILE A 1 71 ? 3.876 -9.604 -7.551 1.00 88.00 71 ILE A C 1
ATOM 539 O O . ILE A 1 71 ? 3.413 -8.818 -8.379 1.00 88.00 71 ILE A O 1
ATOM 543 N N . THR A 1 72 ? 4.579 -10.691 -7.910 1.00 76.88 72 THR A N 1
ATOM 544 C CA . THR A 1 72 ? 4.961 -11.016 -9.298 1.00 76.88 72 THR A CA 1
ATOM 545 C C . THR A 1 72 ? 3.821 -10.866 -10.310 1.00 76.88 72 THR A C 1
ATOM 547 O O . THR A 1 72 ? 4.066 -10.250 -11.346 1.00 76.88 72 THR A O 1
ATOM 550 N N . PRO A 1 73 ? 2.583 -11.334 -10.047 1.00 69.88 73 PRO A N 1
ATOM 551 C CA . PRO A 1 73 ? 1.508 -11.266 -11.034 1.00 69.88 73 PRO A CA 1
ATOM 552 C C . PRO A 1 73 ? 1.174 -9.838 -11.504 1.00 69.88 73 PRO A C 1
ATOM 554 O O . PRO A 1 73 ? 0.757 -9.657 -12.644 1.00 69.88 73 PRO A O 1
ATOM 557 N N . LEU A 1 74 ? 1.395 -8.821 -10.662 1.00 70.31 74 LEU A N 1
ATOM 558 C CA . LEU A 1 74 ? 1.127 -7.420 -11.000 1.00 70.31 74 LEU A CA 1
ATOM 559 C C . LEU A 1 74 ? 2.265 -6.774 -11.805 1.00 70.31 74 LE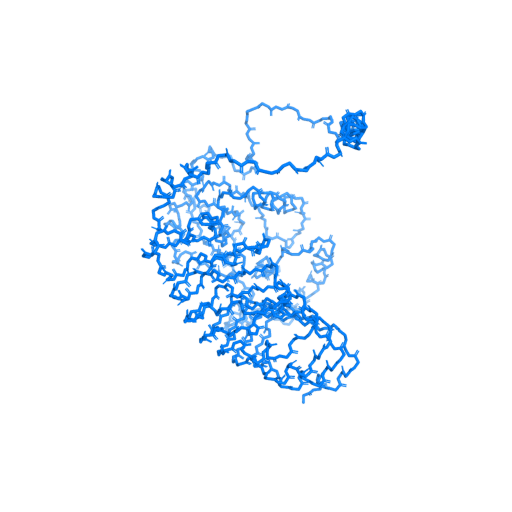U A C 1
ATOM 561 O O . LEU A 1 74 ? 2.018 -5.948 -12.680 1.00 70.31 74 LEU A O 1
ATOM 565 N N . ILE A 1 75 ? 3.511 -7.150 -11.505 1.00 71.12 75 ILE A N 1
ATOM 566 C CA . ILE A 1 75 ? 4.720 -6.513 -12.052 1.00 71.12 75 ILE A CA 1
ATOM 567 C C . ILE A 1 75 ? 5.333 -7.270 -13.240 1.00 71.12 75 ILE A C 1
ATOM 569 O O . ILE A 1 75 ? 6.256 -6.774 -13.879 1.00 71.12 75 ILE A O 1
ATOM 573 N N . GLN A 1 76 ? 4.816 -8.456 -13.582 1.00 67.19 76 GLN A N 1
ATOM 574 C CA . GLN A 1 76 ? 5.359 -9.314 -14.645 1.00 67.19 76 GLN A CA 1
ATOM 575 C C . GLN A 1 76 ? 5.259 -8.706 -16.059 1.00 67.19 76 GLN A C 1
ATOM 577 O O . GLN A 1 76 ? 5.944 -9.178 -16.966 1.00 67.19 76 GLN A O 1
ATOM 582 N N . GLN A 1 77 ? 4.422 -7.683 -16.275 1.00 62.97 77 GLN A N 1
ATOM 583 C CA . GLN A 1 77 ? 4.076 -7.193 -17.616 1.00 62.97 77 GLN A CA 1
ATOM 584 C C . GLN A 1 77 ? 4.037 -5.657 -17.763 1.00 62.97 77 GLN A C 1
ATOM 586 O O . GLN A 1 77 ? 3.309 -5.193 -18.632 1.00 62.97 77 GLN A O 1
ATOM 591 N N . CYS A 1 78 ? 4.738 -4.830 -16.969 1.00 62.75 78 CYS A N 1
ATOM 592 C CA . CYS A 1 78 ? 4.543 -3.364 -17.050 1.00 62.75 78 CYS A CA 1
ATOM 593 C C . CYS A 1 78 ? 5.431 -2.654 -18.101 1.00 62.75 78 CYS A C 1
ATOM 595 O O . CYS A 1 78 ? 6.633 -2.517 -17.897 1.00 62.75 78 CYS A O 1
ATOM 597 N N . PRO A 1 79 ? 4.855 -2.092 -19.183 1.00 59.66 79 PRO A N 1
ATOM 598 C CA . PRO A 1 79 ? 5.514 -1.040 -19.964 1.00 59.66 79 PRO A CA 1
ATOM 599 C C . PRO A 1 79 ? 5.029 0.389 -19.646 1.00 59.66 79 PRO A C 1
ATOM 601 O O . PRO A 1 79 ? 5.643 1.338 -20.129 1.00 59.66 79 PRO A O 1
ATOM 604 N N . TYR A 1 80 ? 3.947 0.574 -18.867 1.00 63.53 80 TYR A N 1
ATOM 605 C CA . TYR A 1 80 ? 3.310 1.898 -18.682 1.00 63.53 80 TYR A CA 1
ATOM 606 C C . TYR A 1 80 ? 2.850 2.251 -17.255 1.00 63.53 80 TYR A C 1
ATOM 608 O O . TYR A 1 80 ? 2.315 3.347 -17.055 1.00 63.53 80 TYR A O 1
ATOM 616 N N . SER A 1 81 ? 3.052 1.376 -16.264 1.00 74.06 81 SER A N 1
ATOM 617 C CA . SER A 1 81 ? 2.613 1.659 -14.892 1.00 74.06 81 SER A CA 1
ATOM 618 C C . SER A 1 81 ? 3.502 2.719 -14.242 1.00 74.06 81 SER A C 1
ATOM 620 O O . SER A 1 81 ? 4.719 2.565 -14.140 1.00 74.06 81 SER A O 1
ATOM 622 N N . LYS A 1 82 ? 2.893 3.821 -13.806 1.00 83.50 82 LYS A N 1
ATOM 623 C CA . LYS A 1 82 ? 3.596 4.937 -13.163 1.00 83.50 82 LYS A CA 1
ATOM 624 C C . LYS A 1 82 ? 3.623 4.797 -11.653 1.00 83.50 82 LYS A C 1
ATOM 626 O O . LYS A 1 82 ? 4.572 5.250 -11.022 1.00 83.50 82 LYS A O 1
ATOM 631 N N . SER A 1 83 ? 2.572 4.238 -11.070 1.00 91.00 83 SER A N 1
ATOM 632 C CA . SER A 1 83 ? 2.422 4.182 -9.623 1.00 91.00 83 SER A CA 1
ATOM 633 C C . SER A 1 83 ? 1.745 2.888 -9.208 1.00 91.00 83 SER A C 1
ATOM 635 O O . SER A 1 83 ? 0.652 2.572 -9.680 1.00 91.00 83 SER A O 1
ATOM 637 N N . VAL A 1 84 ? 2.405 2.144 -8.329 1.00 93.38 84 VAL A N 1
ATOM 638 C CA . VAL A 1 84 ? 1.882 0.923 -7.723 1.00 93.38 84 VAL A CA 1
ATOM 639 C C . VAL A 1 84 ? 2.050 1.030 -6.213 1.00 93.38 84 VAL A C 1
ATOM 641 O O . VAL A 1 84 ? 3.170 1.108 -5.708 1.00 93.38 84 VAL A O 1
ATOM 644 N N . ASN A 1 85 ? 0.933 1.016 -5.492 1.00 95.56 85 ASN A N 1
ATOM 645 C CA . ASN A 1 85 ? 0.900 1.013 -4.037 1.00 95.56 85 ASN A CA 1
ATOM 646 C C . ASN A 1 85 ? 0.240 -0.273 -3.529 1.00 95.56 85 ASN A C 1
ATOM 648 O O . ASN A 1 85 ? -0.954 -0.496 -3.729 1.00 95.56 85 ASN A O 1
ATOM 652 N N . LEU A 1 86 ? 1.032 -1.110 -2.863 1.00 96.50 86 LEU A N 1
ATOM 653 C CA . LEU A 1 86 ? 0.609 -2.363 -2.231 1.00 96.50 86 LEU A CA 1
ATOM 654 C C . LEU A 1 86 ? 0.874 -2.359 -0.719 1.00 96.50 86 LEU A C 1
ATOM 656 O O . LEU A 1 86 ? 0.872 -3.418 -0.086 1.00 96.50 86 LEU A O 1
ATOM 660 N N . SER A 1 87 ? 1.133 -1.187 -0.136 1.00 96.62 87 SER A N 1
ATOM 661 C CA . SER A 1 87 ? 1.494 -1.080 1.277 1.00 96.62 87 SER A CA 1
ATOM 662 C C . SER A 1 87 ? 0.385 -1.556 2.217 1.00 96.62 87 SER A C 1
ATOM 664 O O . SER A 1 87 ? -0.787 -1.576 1.840 1.00 96.62 87 SER A O 1
ATOM 666 N N . HIS A 1 88 ? 0.736 -1.938 3.445 1.00 92.00 88 HIS A N 1
ATOM 667 C CA . HIS A 1 88 ? -0.220 -2.416 4.453 1.00 92.00 88 HIS A CA 1
ATOM 668 C C . HIS A 1 88 ? -1.075 -3.587 3.941 1.00 92.00 88 HIS A C 1
ATOM 670 O O . HIS A 1 88 ? -2.300 -3.496 3.846 1.00 92.00 88 HIS A O 1
ATOM 676 N N . ASN A 1 89 ? -0.405 -4.679 3.587 1.00 92.81 89 ASN A N 1
ATOM 677 C CA . ASN A 1 89 ? -1.018 -5.954 3.223 1.00 92.81 89 ASN A CA 1
ATOM 678 C C . ASN A 1 89 ? -0.283 -7.105 3.937 1.00 92.81 89 ASN A C 1
ATOM 680 O O . ASN A 1 89 ? 0.521 -6.896 4.846 1.00 92.81 89 ASN A O 1
ATOM 684 N N . LEU A 1 90 ? -0.588 -8.345 3.558 1.00 91.12 90 LEU A N 1
ATOM 685 C CA . LEU A 1 90 ? 0.050 -9.561 4.062 1.00 91.12 90 LEU A CA 1
ATOM 686 C C . LEU A 1 90 ? 0.904 -10.233 2.962 1.00 91.12 90 LEU A C 1
ATOM 688 O O . LEU A 1 90 ? 1.027 -11.461 2.929 1.00 91.12 90 LEU A O 1
ATOM 692 N N . LEU A 1 91 ? 1.440 -9.447 2.019 1.00 94.25 91 LEU A N 1
ATOM 693 C CA . LEU A 1 91 ? 2.203 -9.953 0.873 1.00 94.25 91 LEU A CA 1
ATOM 694 C C . LEU A 1 91 ? 3.536 -10.539 1.337 1.00 94.25 91 LEU A C 1
ATOM 696 O O . LEU A 1 91 ? 4.139 -10.045 2.288 1.00 94.25 91 LEU A O 1
ATOM 700 N N . ASN A 1 92 ? 3.993 -11.594 0.668 1.00 90.38 92 ASN A N 1
ATOM 701 C CA . ASN A 1 92 ? 5.189 -12.337 1.055 1.00 90.38 92 ASN A CA 1
ATOM 702 C C . ASN A 1 92 ? 5.972 -12.868 -0.155 1.00 90.38 92 ASN A C 1
ATOM 704 O O . ASN A 1 92 ? 5.555 -12.742 -1.309 1.00 90.38 92 ASN A O 1
ATOM 708 N N . GLY A 1 93 ? 7.122 -13.476 0.133 1.00 89.56 93 GLY A N 1
ATOM 709 C CA . GLY A 1 93 ? 8.072 -13.926 -0.875 1.00 89.56 93 GLY A CA 1
ATOM 710 C C . GLY A 1 93 ? 8.963 -12.796 -1.384 1.00 89.56 93 GLY A C 1
ATOM 711 O O . GLY A 1 93 ? 8.872 -11.647 -0.943 1.00 89.56 93 GLY A O 1
ATOM 712 N N . SER A 1 94 ? 9.825 -13.140 -2.338 1.00 90.88 94 SER A N 1
ATOM 713 C CA . SER A 1 94 ? 10.839 -12.229 -2.852 1.00 90.88 94 SER A CA 1
ATOM 714 C C . SER A 1 94 ? 10.348 -11.355 -4.000 1.00 90.88 94 SER A C 1
ATOM 716 O O . SER A 1 94 ? 9.406 -11.680 -4.731 1.00 90.88 94 SER A O 1
ATOM 718 N N . ILE A 1 95 ? 11.029 -10.223 -4.170 1.00 90.44 95 ILE A N 1
ATOM 719 C CA . ILE A 1 95 ? 10.848 -9.329 -5.313 1.00 90.44 95 ILE A CA 1
ATOM 720 C C . ILE A 1 95 ? 11.854 -9.684 -6.417 1.00 90.44 95 ILE A C 1
ATOM 722 O O . ILE A 1 95 ? 12.969 -10.129 -6.152 1.00 90.44 95 ILE A O 1
ATOM 726 N N . THR A 1 96 ? 11.464 -9.489 -7.674 1.00 87.44 96 THR A N 1
ATOM 727 C CA . THR A 1 96 ? 12.317 -9.730 -8.850 1.00 87.44 96 THR A CA 1
ATOM 728 C C . THR A 1 96 ? 12.729 -8.402 -9.484 1.00 87.44 96 THR A C 1
ATOM 730 O O . THR A 1 96 ? 12.163 -7.353 -9.176 1.00 87.44 96 THR A O 1
ATOM 733 N N . SER A 1 97 ? 13.682 -8.422 -10.421 1.00 84.06 97 SER A N 1
ATOM 734 C CA . SER A 1 97 ? 14.103 -7.221 -11.167 1.00 84.06 97 SER A CA 1
ATOM 735 C C . SER A 1 97 ? 12.971 -6.558 -11.970 1.00 84.06 97 SER A C 1
ATOM 737 O O . SER A 1 97 ? 13.124 -5.443 -12.459 1.00 84.06 97 SER A O 1
ATOM 739 N N . GLN A 1 98 ? 11.803 -7.195 -12.073 1.00 80.62 98 GLN A N 1
ATOM 740 C CA . GLN A 1 98 ? 10.622 -6.622 -12.713 1.00 80.62 98 GLN A CA 1
ATOM 741 C C . GLN A 1 98 ? 10.094 -5.383 -11.981 1.00 80.62 98 GLN A C 1
ATOM 743 O O . GLN A 1 98 ? 9.418 -4.576 -12.596 1.00 80.62 98 GLN A O 1
ATOM 748 N N . ILE A 1 99 ? 10.438 -5.144 -10.713 1.00 84.88 99 ILE A N 1
ATOM 749 C CA . ILE A 1 99 ? 10.037 -3.907 -10.017 1.00 84.88 99 ILE A CA 1
ATOM 750 C C . ILE A 1 99 ? 10.549 -2.627 -10.704 1.00 84.88 99 ILE A C 1
ATOM 752 O O . ILE A 1 99 ? 9.948 -1.566 -10.552 1.00 84.88 99 ILE A O 1
ATOM 756 N N . TYR A 1 100 ? 11.630 -2.717 -11.490 1.00 82.00 100 TYR A N 1
ATOM 757 C CA . TYR A 1 100 ? 12.262 -1.563 -12.139 1.00 82.00 100 TYR A CA 1
ATOM 758 C C . TYR A 1 100 ? 11.487 -1.009 -13.341 1.00 82.00 100 TYR A C 1
ATOM 760 O O . TYR A 1 100 ? 11.847 0.047 -13.867 1.00 82.00 100 TYR A O 1
ATOM 768 N N . CYS A 1 101 ? 10.424 -1.689 -13.779 1.00 82.50 101 CYS A N 1
ATOM 769 C CA . CYS A 1 101 ? 9.559 -1.207 -14.856 1.00 82.50 101 CYS A CA 1
ATOM 770 C C . CYS A 1 101 ? 8.419 -0.285 -14.379 1.00 82.50 101 CYS A C 1
ATOM 772 O O . CYS A 1 101 ? 7.644 0.202 -15.202 1.00 82.50 101 CYS A O 1
ATOM 774 N N . VAL A 1 102 ? 8.331 -0.008 -13.073 1.00 87.62 102 VAL A N 1
ATOM 775 C CA . VAL A 1 102 ? 7.374 0.935 -12.469 1.00 87.62 102 VAL A CA 1
ATOM 776 C C . VAL A 1 102 ? 8.117 2.189 -12.013 1.00 87.62 102 VAL A C 1
ATOM 778 O O . VAL A 1 102 ? 9.235 2.084 -11.527 1.00 87.62 102 VAL A O 1
ATOM 781 N N . GLN A 1 103 ? 7.511 3.375 -12.141 1.00 88.31 103 GLN A N 1
ATOM 782 C CA . GLN A 1 103 ? 8.149 4.628 -11.710 1.00 88.31 103 GLN A CA 1
ATOM 783 C C . GLN A 1 103 ? 8.108 4.846 -10.189 1.00 88.31 103 GLN A C 1
ATOM 785 O O . GLN A 1 103 ? 9.122 5.202 -9.589 1.00 88.31 103 GLN A O 1
ATOM 790 N N . ASN A 1 104 ? 6.952 4.633 -9.562 1.00 92.06 104 ASN A N 1
ATOM 791 C CA . ASN A 1 104 ? 6.766 4.769 -8.120 1.00 92.06 104 ASN A CA 1
ATOM 792 C C . ASN A 1 104 ? 6.217 3.464 -7.554 1.00 92.06 104 ASN A C 1
ATOM 794 O O . ASN A 1 104 ? 5.131 3.032 -7.946 1.00 92.06 104 ASN A O 1
ATOM 798 N N . LEU A 1 105 ? 6.954 2.851 -6.634 1.00 93.69 105 LEU A N 1
ATOM 799 C CA . LEU A 1 105 ? 6.584 1.578 -6.037 1.00 93.69 105 LEU A CA 1
ATOM 800 C C . LEU A 1 105 ? 6.605 1.674 -4.513 1.00 93.69 105 LEU A C 1
ATOM 802 O O . LEU A 1 105 ? 7.648 1.928 -3.913 1.00 93.69 105 LEU A O 1
ATOM 806 N N . ASN A 1 106 ? 5.452 1.429 -3.896 1.00 95.56 106 ASN A N 1
ATOM 807 C CA . ASN A 1 106 ? 5.320 1.334 -2.449 1.00 95.56 106 ASN A CA 1
ATOM 808 C C . ASN A 1 106 ? 4.874 -0.077 -2.045 1.00 95.56 106 ASN A C 1
ATOM 810 O O . ASN A 1 106 ? 3.764 -0.504 -2.369 1.00 95.56 106 ASN A O 1
ATOM 814 N N . LEU A 1 107 ? 5.750 -0.783 -1.334 1.00 96.25 107 LEU A N 1
ATOM 815 C CA . LEU A 1 107 ? 5.546 -2.131 -0.803 1.00 96.25 107 LEU A CA 1
ATOM 816 C C . LEU A 1 107 ? 5.631 -2.164 0.730 1.00 96.25 107 LEU A C 1
ATOM 818 O O . LEU A 1 107 ? 5.769 -3.245 1.311 1.00 96.25 107 LEU A O 1
ATOM 822 N N . SER A 1 108 ? 5.587 -1.009 1.397 1.00 93.88 108 SER A N 1
ATOM 823 C CA . SER A 1 108 ? 5.837 -0.937 2.834 1.00 93.88 108 SER A CA 1
ATOM 824 C C . SER A 1 108 ? 4.796 -1.686 3.666 1.00 93.88 108 SER A C 1
ATOM 826 O O . SER A 1 108 ? 3.673 -1.911 3.217 1.00 93.88 108 SER A O 1
ATOM 828 N N . HIS A 1 109 ? 5.148 -2.086 4.887 1.00 91.25 109 HIS A N 1
ATOM 829 C CA . HIS A 1 109 ? 4.243 -2.809 5.790 1.00 91.25 109 HIS A CA 1
ATOM 830 C C . HIS A 1 109 ? 3.666 -4.088 5.156 1.00 91.25 109 HIS A C 1
ATOM 832 O O . HIS A 1 109 ? 2.453 -4.229 4.980 1.00 91.25 109 HIS A O 1
ATOM 838 N N . ASN A 1 110 ? 4.558 -5.011 4.803 1.00 91.75 110 ASN A N 1
ATOM 839 C CA . ASN A 1 110 ? 4.244 -6.350 4.306 1.00 91.75 110 ASN A CA 1
ATOM 840 C C . ASN A 1 110 ? 5.196 -7.378 4.957 1.00 91.75 110 ASN A C 1
ATOM 842 O O . ASN A 1 110 ? 5.920 -7.070 5.903 1.00 91.75 110 ASN A O 1
ATOM 846 N N . PHE A 1 111 ? 5.187 -8.621 4.474 1.00 88.44 111 PHE A N 1
ATOM 847 C CA . PHE A 1 111 ? 6.067 -9.707 4.920 1.00 88.44 111 PHE A CA 1
ATOM 848 C C . PHE A 1 111 ? 7.032 -10.155 3.813 1.00 88.44 111 PHE A C 1
ATOM 850 O O . PHE A 1 111 ? 7.452 -11.314 3.802 1.00 88.44 111 PHE A O 1
ATOM 857 N N . LEU A 1 112 ? 7.361 -9.272 2.864 1.00 92.62 112 LEU A N 1
ATOM 858 C CA . LEU A 1 112 ? 8.266 -9.586 1.756 1.00 92.62 112 LEU A CA 1
ATOM 859 C C . LEU A 1 112 ? 9.677 -9.855 2.282 1.00 92.62 112 LEU A C 1
ATOM 861 O O . LEU A 1 112 ? 10.111 -9.231 3.251 1.00 92.62 112 LEU A O 1
ATOM 865 N N . ASP A 1 113 ? 10.379 -10.788 1.652 1.00 90.56 113 ASP A N 1
ATOM 866 C CA . ASP A 1 113 ? 11.677 -11.280 2.106 1.00 90.56 113 ASP A CA 1
ATOM 867 C C . ASP A 1 113 ? 12.673 -11.467 0.948 1.00 90.56 113 ASP A C 1
ATOM 869 O O . ASP A 1 113 ? 12.439 -11.070 -0.196 1.00 90.56 113 ASP A O 1
ATOM 873 N N . GLY A 1 114 ? 13.840 -12.029 1.262 1.00 90.38 114 GLY A N 1
ATOM 874 C CA . GLY A 1 114 ? 14.921 -12.220 0.299 1.00 90.38 114 GLY A CA 1
ATOM 875 C C . GLY A 1 114 ? 15.745 -10.955 0.062 1.00 90.38 114 GLY A C 1
ATOM 876 O O . GLY A 1 114 ? 15.725 -10.018 0.858 1.00 90.38 114 GLY A O 1
ATOM 877 N N . GLU A 1 115 ? 16.526 -10.958 -1.017 1.00 92.31 115 GLU A N 1
ATOM 878 C CA . GLU A 1 115 ? 17.425 -9.855 -1.364 1.00 92.31 115 GLU A CA 1
ATOM 879 C C . GLU A 1 115 ? 16.766 -8.876 -2.337 1.00 92.31 115 GLU A C 1
ATOM 881 O O . GLU A 1 115 ? 15.953 -9.264 -3.180 1.00 92.31 115 GLU A O 1
ATOM 886 N N . VAL A 1 116 ? 17.160 -7.601 -2.266 1.00 90.62 116 VAL A N 1
ATOM 887 C CA . VAL A 1 116 ? 16.783 -6.626 -3.295 1.00 90.62 116 VAL A CA 1
ATOM 888 C C . VAL A 1 116 ? 17.544 -6.978 -4.584 1.00 90.62 116 VAL A C 1
ATOM 890 O O . VAL A 1 116 ? 18.775 -7.057 -4.552 1.00 90.62 116 VAL A O 1
ATOM 893 N N . PRO A 1 117 ? 16.846 -7.213 -5.712 1.00 88.69 117 PRO A N 1
ATOM 894 C CA . PRO A 1 117 ? 17.446 -7.687 -6.955 1.00 88.69 117 PRO A CA 1
ATOM 895 C C . PRO A 1 117 ? 18.495 -6.711 -7.491 1.00 88.69 117 PRO A C 1
ATOM 897 O O . PRO A 1 117 ? 18.547 -5.545 -7.108 1.00 88.69 117 PRO A O 1
ATOM 900 N N . TYR A 1 118 ? 19.366 -7.192 -8.378 1.00 81.81 118 TYR A N 1
ATOM 901 C CA . TYR A 1 118 ? 20.353 -6.331 -9.025 1.00 81.81 118 TYR A CA 1
ATOM 902 C C . TYR A 1 118 ? 19.742 -5.476 -10.134 1.00 81.81 118 TYR A C 1
ATOM 904 O O . TYR A 1 118 ? 18.961 -5.959 -10.960 1.00 81.81 118 TYR A O 1
ATOM 912 N N . LEU A 1 119 ? 20.152 -4.207 -10.183 1.00 69.19 119 LEU A N 1
ATOM 913 C CA . LEU A 1 119 ? 19.774 -3.274 -11.241 1.00 69.19 119 LEU A CA 1
ATOM 914 C C . LEU A 1 119 ? 20.661 -3.494 -12.483 1.00 69.19 119 LEU A C 1
ATOM 916 O O . LEU A 1 119 ? 21.684 -2.834 -12.643 1.00 69.19 119 LEU A O 1
ATOM 920 N N . TRP A 1 120 ? 20.303 -4.432 -13.367 1.00 58.84 120 TRP A N 1
ATOM 921 C CA . TRP A 1 120 ? 21.101 -4.722 -14.576 1.00 58.84 120 TRP A CA 1
ATOM 922 C C . TRP A 1 120 ? 20.685 -3.976 -15.852 1.00 58.84 120 TRP A C 1
ATOM 924 O O . TRP A 1 120 ? 21.366 -4.118 -16.867 1.00 58.84 120 TRP A O 1
ATOM 934 N N . GLU A 1 121 ? 19.620 -3.169 -15.855 1.00 57.31 121 GLU A N 1
ATOM 935 C CA . GLU A 1 121 ? 19.067 -2.662 -17.118 1.00 57.31 121 GLU A CA 1
ATOM 936 C C . GLU A 1 121 ? 19.092 -1.140 -17.283 1.00 57.31 121 GLU A C 1
ATOM 938 O O . GLU A 1 121 ? 18.614 -0.362 -16.461 1.00 57.31 121 GLU A O 1
ATOM 943 N N . THR A 1 122 ? 19.573 -0.727 -18.456 1.00 52.69 122 THR A N 1
ATOM 944 C CA . THR A 1 122 ? 19.677 0.645 -18.977 1.00 52.69 122 THR A CA 1
ATOM 945 C C . THR A 1 122 ? 18.325 1.345 -19.212 1.00 52.69 122 THR A C 1
ATOM 947 O O . THR A 1 122 ? 18.288 2.412 -19.824 1.00 52.69 122 THR A O 1
ATOM 950 N N . LYS A 1 123 ? 17.210 0.767 -18.739 1.00 65.69 123 LYS A N 1
ATOM 951 C CA . LYS A 1 123 ? 15.833 1.263 -18.908 1.00 65.69 123 LYS A CA 1
ATOM 952 C C . LYS A 1 123 ? 14.995 1.220 -17.621 1.00 65.69 123 LYS A C 1
ATOM 954 O O . LYS A 1 123 ? 13.775 1.101 -17.702 1.00 65.69 123 LYS A O 1
ATOM 959 N N . SER A 1 124 ? 15.619 1.315 -16.444 1.00 77.50 124 SER A N 1
ATOM 960 C CA . SER A 1 124 ? 14.857 1.504 -15.202 1.00 77.50 124 SER A CA 1
ATOM 961 C C . SER A 1 124 ? 13.978 2.751 -15.304 1.00 77.50 124 SER A C 1
ATOM 963 O O . SER A 1 124 ? 14.470 3.833 -15.628 1.00 77.50 124 SER A O 1
ATOM 965 N N . MET A 1 125 ? 12.686 2.592 -15.027 1.00 83.12 125 MET A N 1
ATOM 966 C CA . MET A 1 125 ? 11.750 3.710 -14.873 1.00 83.12 125 MET A CA 1
ATOM 967 C C . MET A 1 125 ? 11.611 4.136 -13.411 1.00 83.12 125 MET A C 1
ATOM 969 O O . MET A 1 125 ? 11.068 5.207 -13.151 1.00 83.12 125 MET A O 1
ATOM 973 N N . LEU A 1 126 ? 12.097 3.304 -12.485 1.00 88.94 126 LEU A N 1
ATOM 974 C CA . LEU A 1 126 ? 11.968 3.495 -11.048 1.00 88.94 126 LEU A CA 1
ATOM 975 C C . LEU A 1 126 ? 12.667 4.777 -10.594 1.00 88.94 126 LEU A C 1
ATOM 977 O O . LEU A 1 126 ? 13.846 4.985 -10.869 1.00 88.94 126 LEU A O 1
ATOM 981 N N . ASP A 1 127 ? 11.911 5.606 -9.885 1.00 88.75 127 ASP A N 1
ATOM 982 C CA . ASP A 1 127 ? 12.325 6.894 -9.325 1.00 88.75 127 ASP A CA 1
ATOM 983 C C . ASP A 1 127 ? 12.028 6.972 -7.818 1.00 88.75 127 ASP A C 1
ATOM 985 O O . ASP A 1 127 ? 12.764 7.607 -7.060 1.00 88.75 127 ASP A O 1
ATOM 989 N N . SER A 1 128 ? 10.978 6.278 -7.369 1.00 92.00 128 SER A N 1
ATOM 990 C CA . SER A 1 128 ? 10.566 6.202 -5.969 1.00 92.00 128 SER A CA 1
ATOM 991 C C . SER A 1 128 ? 10.344 4.756 -5.539 1.00 92.00 128 SER A C 1
ATOM 993 O O . SER A 1 128 ? 9.580 4.028 -6.178 1.00 92.00 128 SER A O 1
ATOM 995 N N . LEU A 1 129 ? 10.992 4.355 -4.443 1.00 93.75 129 LEU A N 1
ATOM 996 C CA . LEU A 1 129 ? 10.883 3.017 -3.870 1.00 93.75 129 LEU A CA 1
ATOM 997 C C . LEU A 1 129 ? 10.721 3.062 -2.346 1.00 93.75 129 LEU A C 1
ATOM 999 O O . LEU A 1 129 ? 11.606 3.543 -1.637 1.00 93.75 129 LEU A O 1
ATOM 1003 N N . ASP A 1 130 ? 9.629 2.490 -1.842 1.00 93.56 130 ASP A N 1
ATOM 1004 C CA . ASP A 1 130 ? 9.431 2.219 -0.415 1.00 93.56 130 ASP A CA 1
ATOM 1005 C C . ASP A 1 130 ? 9.313 0.710 -0.163 1.00 93.56 130 ASP A C 1
ATOM 1007 O O . ASP A 1 130 ? 8.362 0.066 -0.606 1.00 93.56 130 ASP A O 1
ATOM 1011 N N . LEU A 1 131 ? 10.292 0.152 0.549 1.00 94.44 131 LEU A N 1
ATOM 1012 C CA . LEU A 1 131 ? 10.331 -1.234 1.020 1.00 94.44 131 LEU A CA 1
ATOM 1013 C C . LEU A 1 131 ? 10.253 -1.322 2.548 1.00 94.44 131 LEU A C 1
ATOM 1015 O O . LEU A 1 131 ? 10.548 -2.376 3.116 1.00 94.44 131 LEU A O 1
ATOM 1019 N N . SER A 1 132 ? 9.926 -0.229 3.238 1.00 88.75 132 SER A N 1
ATOM 1020 C CA . SER A 1 132 ? 10.024 -0.187 4.693 1.00 88.75 132 SER A CA 1
ATOM 1021 C C . SER A 1 132 ? 9.084 -1.167 5.394 1.00 88.75 132 SER A C 1
ATOM 1023 O O . SER A 1 132 ? 8.052 -1.543 4.847 1.00 88.75 132 SER A O 1
ATOM 1025 N N . TYR A 1 133 ? 9.426 -1.596 6.609 1.00 85.88 133 TYR A N 1
ATOM 1026 C CA . TYR A 1 133 ? 8.620 -2.553 7.381 1.00 85.88 133 TYR A CA 1
ATOM 1027 C C . TYR A 1 133 ? 8.345 -3.852 6.603 1.00 85.88 133 TYR A C 1
ATOM 1029 O O . TYR A 1 133 ? 7.197 -4.200 6.324 1.00 85.88 133 TYR A O 1
ATOM 1037 N N . ASN A 1 134 ? 9.423 -4.542 6.239 1.00 89.88 134 ASN A N 1
ATOM 1038 C CA . ASN A 1 134 ? 9.421 -5.854 5.591 1.00 89.88 134 ASN A CA 1
ATOM 1039 C C . ASN A 1 134 ? 10.534 -6.732 6.203 1.00 89.88 134 ASN A C 1
ATOM 1041 O O . ASN A 1 134 ? 11.162 -6.373 7.200 1.00 89.88 134 ASN A O 1
ATOM 1045 N N . ASN A 1 135 ? 10.782 -7.899 5.610 1.00 88.50 135 ASN A N 1
ATOM 1046 C CA . ASN A 1 135 ? 11.785 -8.871 6.042 1.00 88.50 135 ASN A CA 1
ATOM 1047 C C . ASN A 1 135 ? 12.949 -8.997 5.042 1.00 88.50 135 ASN A C 1
ATOM 1049 O O . ASN A 1 135 ? 13.568 -10.060 4.956 1.00 88.50 135 ASN A O 1
ATOM 1053 N N . PHE A 1 136 ? 13.252 -7.951 4.264 1.00 89.62 136 PHE A N 1
ATOM 1054 C CA . PHE A 1 136 ? 14.351 -8.010 3.301 1.00 89.62 136 PHE A CA 1
ATOM 1055 C C . PHE A 1 136 ? 15.700 -8.181 4.004 1.00 89.62 136 PHE A C 1
ATOM 1057 O O . PHE A 1 136 ? 15.954 -7.604 5.067 1.00 89.62 136 PHE A O 1
ATOM 1064 N N . ILE A 1 137 ? 16.562 -8.977 3.382 1.00 88.12 137 ILE A N 1
ATOM 1065 C CA . ILE A 1 137 ? 17.899 -9.338 3.851 1.00 88.12 137 ILE A CA 1
ATOM 1066 C C . ILE A 1 137 ? 18.934 -9.080 2.753 1.00 88.12 137 ILE A C 1
ATOM 1068 O O . ILE A 1 137 ? 18.630 -8.586 1.667 1.00 88.12 137 ILE A O 1
ATOM 1072 N N . GLY A 1 138 ? 20.180 -9.445 3.041 1.00 87.75 138 GLY A N 1
ATOM 1073 C CA . GLY A 1 138 ? 21.271 -9.372 2.083 1.00 87.75 138 GLY A CA 1
ATOM 1074 C C . GLY A 1 138 ? 21.859 -7.974 1.979 1.00 87.75 138 GLY A C 1
ATOM 1075 O O . GLY A 1 138 ? 21.626 -7.102 2.819 1.00 87.75 138 GLY A O 1
ATOM 1076 N N . LYS A 1 139 ? 22.693 -7.791 0.960 1.00 86.81 139 LYS A N 1
ATOM 1077 C CA . LYS A 1 139 ? 23.493 -6.579 0.793 1.00 86.81 139 LYS A CA 1
ATOM 1078 C C . LYS A 1 139 ? 22.750 -5.543 -0.029 1.00 86.81 139 LYS A C 1
ATOM 1080 O O . LYS A 1 139 ? 22.057 -5.869 -0.991 1.00 86.81 139 LYS A O 1
ATOM 1085 N N . LEU A 1 140 ? 22.957 -4.282 0.328 1.00 85.88 140 LEU A N 1
ATOM 1086 C CA . LEU A 1 140 ? 22.431 -3.157 -0.428 1.00 85.88 140 LEU A CA 1
ATOM 1087 C C . LEU A 1 140 ? 23.398 -2.735 -1.527 1.00 85.88 140 LEU A C 1
ATOM 1089 O O . LEU A 1 140 ? 24.606 -2.663 -1.329 1.00 85.88 140 LEU A O 1
ATOM 1093 N N . GLN A 1 141 ? 22.829 -2.412 -2.679 1.00 85.50 141 GLN A N 1
ATOM 1094 C CA . GLN A 1 141 ? 23.554 -1.918 -3.841 1.00 85.50 141 GLN A CA 1
ATOM 1095 C C . GLN A 1 141 ? 23.506 -0.392 -3.864 1.00 85.50 141 GLN A C 1
ATOM 1097 O O . GLN A 1 141 ? 22.421 0.193 -3.795 1.00 85.50 141 GLN A O 1
ATOM 1102 N N . LYS A 1 142 ? 24.664 0.264 -3.995 1.00 84.88 142 LYS A N 1
ATOM 1103 C CA . LYS A 1 142 ? 24.770 1.735 -4.012 1.00 84.88 142 LYS A CA 1
ATOM 1104 C C . LYS A 1 142 ? 23.916 2.388 -5.105 1.00 84.88 142 LYS A C 1
ATOM 1106 O O . LYS A 1 142 ? 23.533 3.544 -4.967 1.00 84.88 142 LYS A O 1
ATOM 1111 N N . GLU A 1 143 ? 23.593 1.671 -6.176 1.00 85.94 143 GLU A N 1
ATOM 1112 C CA . GLU A 1 143 ? 22.794 2.141 -7.308 1.00 85.94 143 GLU A CA 1
ATOM 1113 C C . GLU A 1 143 ? 21.379 2.565 -6.887 1.00 85.94 143 GLU A C 1
ATOM 1115 O O . GLU A 1 143 ? 20.810 3.478 -7.483 1.00 85.94 143 GLU A O 1
ATOM 1120 N N . LEU A 1 144 ? 20.832 1.984 -5.812 1.00 86.75 144 LEU A N 1
ATOM 1121 C CA . LEU A 1 144 ? 19.536 2.386 -5.253 1.00 86.75 144 LEU A CA 1
ATOM 1122 C C . LEU A 1 144 ? 19.535 3.845 -4.767 1.00 86.75 144 LEU A C 1
ATOM 1124 O O . LEU A 1 144 ? 18.483 4.474 -4.703 1.00 86.75 144 LEU A O 1
ATOM 1128 N N . THR A 1 145 ? 20.704 4.412 -4.460 1.00 85.56 145 THR A N 1
ATOM 1129 C CA . THR A 1 145 ? 20.829 5.807 -4.003 1.00 85.56 145 THR A CA 1
ATOM 1130 C C . THR A 1 145 ? 20.568 6.839 -5.100 1.00 85.56 145 THR A C 1
ATOM 1132 O O . THR A 1 145 ? 20.397 8.017 -4.792 1.00 85.56 145 THR A O 1
ATOM 1135 N N . TYR A 1 146 ? 20.497 6.412 -6.366 1.00 87.31 146 TYR A N 1
ATOM 1136 C CA . TYR A 1 146 ? 20.129 7.277 -7.488 1.00 87.31 146 TYR A CA 1
ATOM 1137 C C . TYR A 1 146 ? 18.629 7.570 -7.568 1.00 87.31 146 TYR A C 1
ATOM 1139 O O . TYR A 1 146 ? 18.238 8.484 -8.291 1.00 87.31 146 TYR A O 1
ATOM 1147 N N . LEU A 1 147 ? 17.802 6.823 -6.834 1.00 86.56 147 LEU A N 1
ATOM 1148 C CA . LEU A 1 147 ? 16.367 7.073 -6.754 1.00 86.56 147 LEU A CA 1
ATOM 1149 C C . LEU A 1 147 ? 16.097 8.412 -6.054 1.00 86.56 147 LEU A C 1
ATOM 1151 O O . LEU A 1 147 ? 16.715 8.738 -5.036 1.00 86.56 147 LEU A O 1
ATOM 1155 N N . SER A 1 148 ? 15.139 9.181 -6.575 1.00 87.94 148 SER A N 1
ATOM 1156 C CA . SER A 1 148 ? 14.705 10.443 -5.961 1.00 87.94 148 SER A CA 1
ATOM 1157 C C . SER A 1 148 ? 14.150 10.219 -4.554 1.00 87.94 148 SER A C 1
ATOM 1159 O O . SER A 1 148 ? 14.383 11.031 -3.649 1.00 87.94 148 SER A O 1
ATOM 1161 N N . TYR A 1 149 ? 13.452 9.099 -4.359 1.00 88.06 149 TYR A N 1
ATOM 1162 C CA . TYR A 1 149 ? 12.952 8.654 -3.067 1.00 88.06 149 TYR A CA 1
ATOM 1163 C C . TYR A 1 149 ? 13.305 7.187 -2.821 1.00 88.06 149 TYR A C 1
ATOM 1165 O O . TYR A 1 149 ? 13.070 6.320 -3.662 1.00 88.06 149 TYR A O 1
ATOM 1173 N N . LEU A 1 150 ? 13.847 6.918 -1.636 1.00 89.75 150 LEU A N 1
ATOM 1174 C CA . LEU A 1 150 ? 14.191 5.579 -1.192 1.00 89.75 150 LEU A CA 1
ATOM 1175 C C . LEU A 1 150 ? 13.919 5.443 0.303 1.00 89.75 150 LEU A C 1
ATOM 1177 O O . LEU A 1 150 ? 14.457 6.214 1.105 1.00 89.75 150 LEU A O 1
ATOM 1181 N N . ASN A 1 151 ? 13.152 4.426 0.672 1.00 86.88 151 ASN A N 1
ATOM 1182 C CA . ASN A 1 151 ? 12.931 4.031 2.053 1.00 86.88 151 ASN A CA 1
ATOM 1183 C C . ASN A 1 151 ? 13.090 2.511 2.194 1.00 86.88 151 ASN A C 1
ATOM 1185 O O . ASN A 1 151 ? 12.367 1.732 1.586 1.00 86.88 151 ASN A O 1
ATOM 1189 N N . LEU A 1 152 ? 14.073 2.097 2.984 1.00 88.44 152 LEU A N 1
ATOM 1190 C CA . LEU A 1 152 ? 14.459 0.711 3.257 1.00 88.44 152 LEU A CA 1
ATOM 1191 C C . LEU A 1 152 ? 14.383 0.401 4.761 1.00 88.44 152 LEU A C 1
ATOM 1193 O O . LEU A 1 152 ? 14.877 -0.634 5.213 1.00 88.44 152 LEU A O 1
ATOM 1197 N N . SER A 1 153 ? 13.795 1.309 5.543 1.00 83.75 153 SER A N 1
ATOM 1198 C CA . SER A 1 153 ? 13.749 1.220 7.000 1.00 83.75 153 SER A CA 1
ATOM 1199 C C . SER A 1 153 ? 13.012 -0.033 7.493 1.00 83.75 153 SER A C 1
ATOM 1201 O O . SER A 1 153 ? 12.179 -0.600 6.800 1.00 83.75 153 SER A O 1
ATOM 1203 N N . TYR A 1 154 ? 13.315 -0.495 8.701 1.00 82.44 154 TYR A N 1
ATOM 1204 C CA . TYR A 1 154 ? 12.666 -1.625 9.358 1.00 82.44 154 TYR A CA 1
ATOM 1205 C C . TYR A 1 154 ? 12.708 -2.906 8.510 1.00 82.44 154 TYR A C 1
ATOM 1207 O O . TYR A 1 154 ? 11.697 -3.569 8.317 1.00 82.44 154 TYR A O 1
ATOM 1215 N N . ASN A 1 155 ? 13.906 -3.224 8.015 1.00 84.88 155 ASN A N 1
ATOM 1216 C CA . ASN A 1 155 ? 14.278 -4.484 7.369 1.00 84.88 155 ASN A CA 1
ATOM 1217 C C . ASN A 1 155 ? 15.498 -5.103 8.079 1.00 84.88 155 ASN A C 1
ATOM 1219 O O . ASN A 1 155 ? 15.984 -4.569 9.081 1.00 84.88 155 ASN A O 1
ATOM 1223 N N . SER A 1 156 ? 16.011 -6.211 7.545 1.00 86.12 156 SER A N 1
ATOM 1224 C CA . SER A 1 156 ? 17.115 -7.003 8.107 1.00 86.12 156 SER A CA 1
ATOM 1225 C C . SER A 1 156 ? 18.345 -7.047 7.183 1.00 86.12 156 SER A C 1
ATOM 1227 O O . SER A 1 156 ? 18.974 -8.092 7.018 1.00 86.12 156 SER A O 1
ATOM 1229 N N . PHE A 1 157 ? 18.687 -5.917 6.553 1.00 86.06 157 PHE A N 1
ATOM 1230 C CA . PHE A 1 157 ? 19.837 -5.819 5.647 1.00 86.06 157 PHE A CA 1
ATOM 1231 C C . PHE A 1 157 ? 21.181 -6.048 6.351 1.00 86.06 157 PHE A C 1
ATOM 1233 O O . PHE A 1 157 ? 21.383 -5.664 7.504 1.00 86.06 157 PHE A O 1
ATOM 1240 N N . ASP A 1 158 ? 22.118 -6.650 5.619 1.00 83.69 158 ASP A N 1
ATOM 1241 C CA . ASP A 1 158 ? 23.490 -6.872 6.066 1.00 83.69 158 ASP A CA 1
ATOM 1242 C C . ASP A 1 158 ? 24.354 -5.633 5.788 1.00 83.69 158 ASP A C 1
ATOM 1244 O O . ASP A 1 158 ? 24.606 -5.267 4.637 1.00 83.69 158 ASP A O 1
ATOM 1248 N N . PHE A 1 159 ? 24.847 -5.013 6.860 1.00 78.06 159 PHE A N 1
ATOM 1249 C CA . PHE A 1 159 ? 25.733 -3.848 6.817 1.00 78.06 159 PHE A CA 1
ATOM 1250 C C . PHE A 1 159 ? 27.197 -4.178 7.151 1.00 78.06 159 PHE A C 1
ATOM 1252 O O . PHE A 1 159 ? 27.974 -3.295 7.507 1.00 78.06 159 PHE A O 1
ATOM 1259 N N . SER A 1 160 ? 27.606 -5.444 7.068 1.00 73.25 160 SER A N 1
ATOM 1260 C CA . SER A 1 160 ? 28.981 -5.864 7.371 1.00 73.25 160 SER A CA 1
ATOM 1261 C C . SER A 1 160 ? 30.033 -5.206 6.461 1.00 73.25 160 SER A C 1
ATOM 1263 O O . SER A 1 160 ? 31.148 -4.916 6.904 1.00 73.25 160 SER A O 1
ATOM 1265 N N . GLN A 1 161 ? 29.683 -4.901 5.207 1.00 65.81 161 GLN A N 1
ATOM 1266 C CA . GLN A 1 161 ? 30.556 -4.200 4.262 1.00 65.81 161 GLN A CA 1
ATOM 1267 C C . GLN A 1 161 ? 30.490 -2.682 4.483 1.00 65.81 161 GLN A C 1
ATOM 1269 O O . GLN A 1 161 ? 29.536 -2.022 4.085 1.00 65.81 161 GLN A O 1
ATOM 1274 N N . HIS A 1 162 ? 31.531 -2.136 5.118 1.00 62.62 162 HIS A N 1
ATOM 1275 C CA . HIS A 1 162 ? 31.551 -0.774 5.667 1.00 62.62 162 HIS A CA 1
ATOM 1276 C C . HIS A 1 162 ? 31.326 0.372 4.667 1.00 62.62 162 HIS A C 1
ATOM 1278 O O . HIS A 1 162 ? 30.926 1.451 5.088 1.00 62.62 162 HIS A O 1
ATOM 1284 N N . LEU A 1 163 ? 31.587 0.186 3.369 1.00 64.38 163 LEU A N 1
ATOM 1285 C CA . LEU A 1 163 ? 31.592 1.305 2.419 1.00 64.38 163 LEU A CA 1
ATOM 1286 C C . LEU A 1 163 ? 30.264 1.534 1.684 1.00 64.38 163 LEU A C 1
ATOM 1288 O O . LEU A 1 163 ? 29.954 2.680 1.365 1.00 64.38 163 LEU A O 1
ATOM 1292 N N . ASP A 1 164 ? 29.454 0.501 1.440 1.00 69.88 164 ASP A N 1
ATOM 1293 C CA . ASP A 1 164 ? 28.293 0.648 0.549 1.00 69.88 164 ASP A CA 1
ATOM 1294 C C . ASP A 1 164 ? 27.077 1.289 1.237 1.00 69.88 164 ASP A C 1
ATOM 1296 O O . ASP A 1 164 ? 26.351 2.065 0.613 1.00 69.88 164 ASP A O 1
ATOM 1300 N N . TYR A 1 165 ? 26.875 1.076 2.543 1.00 76.44 165 TYR A N 1
ATOM 1301 C CA . TYR A 1 165 ? 25.766 1.722 3.263 1.00 76.44 165 TYR A CA 1
ATOM 1302 C C . TYR A 1 165 ? 25.988 3.224 3.501 1.00 76.44 165 TYR A C 1
ATOM 1304 O O . TYR A 1 165 ? 25.030 3.952 3.760 1.00 76.44 165 TYR A O 1
ATOM 1312 N N . CYS A 1 166 ? 27.226 3.716 3.384 1.00 80.69 166 CYS A N 1
ATOM 1313 C CA . CYS A 1 166 ? 27.552 5.131 3.574 1.00 80.69 166 CYS A CA 1
ATOM 1314 C C . CYS A 1 166 ? 26.982 6.042 2.474 1.00 80.69 166 CYS A C 1
ATOM 1316 O O . CYS A 1 166 ? 26.861 7.247 2.686 1.00 80.69 166 CYS A O 1
ATOM 1318 N N . TYR A 1 167 ? 26.612 5.489 1.314 1.00 81.81 167 TYR A N 1
ATOM 1319 C CA . TYR A 1 167 ? 25.974 6.249 0.233 1.00 81.81 167 TYR A CA 1
ATOM 1320 C C . TYR A 1 167 ? 24.493 6.553 0.503 1.00 81.81 167 TYR A C 1
ATOM 1322 O O . TYR A 1 167 ? 23.912 7.432 -0.134 1.00 81.81 167 TYR A O 1
ATOM 1330 N N . PHE A 1 168 ? 23.868 5.839 1.439 1.00 80.38 168 PHE A N 1
ATOM 1331 C CA . PHE A 1 168 ? 22.446 5.967 1.721 1.00 80.38 168 PHE A CA 1
ATOM 1332 C C . PHE A 1 168 ? 22.185 7.076 2.740 1.00 80.38 168 PHE A C 1
ATOM 1334 O O . PHE A 1 168 ? 22.937 7.281 3.695 1.00 80.38 168 PHE A O 1
ATOM 1341 N N . LYS A 1 169 ? 21.062 7.780 2.570 1.00 78.88 169 LYS A N 1
ATOM 1342 C CA . LYS A 1 169 ? 20.570 8.715 3.587 1.00 78.88 169 LYS A CA 1
ATOM 1343 C C . LYS A 1 169 ? 20.227 7.928 4.853 1.00 78.88 169 LYS A C 1
ATOM 1345 O O . LYS A 1 169 ? 19.581 6.887 4.775 1.00 78.88 169 LYS A O 1
ATOM 1350 N N . LYS A 1 170 ? 20.611 8.453 6.020 1.00 73.50 170 LYS A N 1
ATOM 1351 C CA . LYS A 1 170 ? 20.371 7.805 7.321 1.00 73.50 170 LYS A CA 1
ATOM 1352 C C . LYS A 1 170 ? 18.900 7.424 7.525 1.00 73.50 170 LYS A C 1
ATOM 1354 O O . LYS A 1 170 ? 18.614 6.307 7.945 1.00 73.50 170 LYS A O 1
ATOM 1359 N N . ASP A 1 171 ? 17.987 8.327 7.174 1.00 74.56 171 ASP A N 1
ATOM 1360 C CA . ASP A 1 171 ? 16.545 8.123 7.347 1.00 74.56 171 ASP A CA 1
ATOM 1361 C C . ASP A 1 171 ? 16.003 6.990 6.461 1.00 74.56 171 ASP A C 1
ATOM 1363 O O . ASP A 1 171 ? 15.069 6.295 6.848 1.00 74.56 171 ASP A O 1
ATOM 1367 N N . SER A 1 172 ? 16.637 6.741 5.309 1.00 77.56 172 SER A N 1
ATOM 1368 C CA . SER A 1 172 ? 16.267 5.654 4.403 1.00 77.56 172 SER A CA 1
ATOM 1369 C C . SER A 1 172 ? 16.602 4.272 4.958 1.00 77.56 172 SER A C 1
ATOM 1371 O O . SER A 1 172 ? 16.040 3.304 4.471 1.00 77.56 172 SER A O 1
ATOM 1373 N N . LEU A 1 173 ? 17.508 4.144 5.933 1.00 73.06 173 LEU A N 1
ATOM 1374 C CA . LEU A 1 173 ? 17.972 2.843 6.432 1.00 73.06 173 LEU A CA 1
ATOM 1375 C C . LEU A 1 173 ? 17.478 2.492 7.840 1.00 73.06 173 LEU A C 1
ATOM 1377 O O . LEU A 1 173 ? 17.793 1.393 8.290 1.00 73.06 173 LEU A O 1
ATOM 1381 N N . LEU A 1 174 ? 16.744 3.388 8.527 1.00 71.62 174 LEU A N 1
ATOM 1382 C CA . LEU A 1 174 ? 16.332 3.270 9.944 1.00 71.62 174 LEU A CA 1
ATOM 1383 C C . LEU A 1 174 ? 15.898 1.846 10.312 1.00 71.62 174 LEU A C 1
ATOM 1385 O O . LEU A 1 174 ? 14.973 1.329 9.725 1.00 71.62 174 LEU A O 1
ATOM 1389 N N . SER A 1 175 ? 16.527 1.185 11.277 1.00 66.06 175 SER A N 1
ATOM 1390 C CA . SER A 1 175 ? 16.236 -0.207 11.644 1.00 66.06 175 SER A CA 1
ATOM 1391 C C . SER A 1 175 ? 16.541 -0.430 13.125 1.00 66.06 175 SER A C 1
ATOM 1393 O O . SER A 1 175 ? 17.150 0.423 13.776 1.00 66.06 175 SER A O 1
ATOM 1395 N N . TYR A 1 176 ? 16.149 -1.588 13.662 1.00 54.47 176 TYR A N 1
ATOM 1396 C CA . TYR A 1 176 ? 16.489 -1.976 15.035 1.00 54.47 176 TYR A CA 1
ATOM 1397 C C . TYR A 1 176 ? 18.005 -2.121 15.258 1.00 54.47 176 TYR A C 1
ATOM 1399 O O . TYR A 1 176 ? 18.479 -1.916 16.372 1.00 54.47 176 TYR A O 1
ATOM 1407 N N . HIS A 1 177 ? 18.762 -2.446 14.205 1.00 58.53 177 HIS A N 1
ATOM 1408 C CA . HIS A 1 177 ? 20.216 -2.602 14.225 1.00 58.53 177 HIS A CA 1
ATOM 1409 C C . HIS A 1 177 ? 20.841 -1.619 13.236 1.00 58.53 177 HIS A C 1
ATOM 1411 O O . HIS A 1 177 ? 21.076 -1.935 12.069 1.00 58.53 177 HIS A O 1
ATOM 1417 N N . MET A 1 178 ? 21.080 -0.395 13.706 1.00 61.97 178 MET A N 1
ATOM 1418 C CA . MET A 1 178 ? 21.650 0.654 12.868 1.00 61.97 178 MET A CA 1
ATOM 1419 C C . MET A 1 178 ? 23.120 0.391 12.527 1.00 61.97 178 MET A C 1
ATOM 1421 O O . MET A 1 178 ? 23.904 0.127 13.444 1.00 61.97 178 MET A O 1
ATOM 1425 N N . PRO A 1 179 ? 23.534 0.544 11.251 1.00 65.50 179 PRO A N 1
ATOM 1426 C CA . PRO A 1 179 ? 24.942 0.592 10.927 1.00 65.50 179 PRO A CA 1
ATOM 1427 C C . PRO A 1 179 ? 25.554 1.846 11.542 1.00 65.50 179 PRO A C 1
ATOM 1429 O O . PRO A 1 179 ? 24.932 2.913 11.627 1.00 65.50 179 PRO A O 1
ATOM 1432 N N . ASN A 1 180 ? 26.797 1.721 11.994 1.00 69.62 180 ASN A N 1
ATOM 1433 C CA . ASN A 1 180 ? 27.484 2.841 12.601 1.00 69.62 180 ASN A CA 1
ATOM 1434 C C . ASN A 1 180 ? 27.996 3.810 11.523 1.00 69.62 180 ASN A C 1
ATOM 1436 O O . ASN A 1 180 ? 29.105 3.657 11.003 1.00 69.62 180 ASN A O 1
ATOM 1440 N N . PHE A 1 181 ? 27.210 4.849 11.237 1.00 72.06 181 PHE A N 1
ATOM 1441 C CA . PHE A 1 181 ? 27.581 5.912 10.300 1.00 72.06 181 PHE A CA 1
ATOM 1442 C C . PHE A 1 181 ? 28.822 6.713 10.727 1.00 72.06 181 PHE A C 1
ATOM 1444 O O . PHE A 1 181 ? 29.375 7.429 9.897 1.00 72.06 181 PHE A O 1
ATOM 1451 N N . THR A 1 182 ? 29.324 6.592 11.967 1.00 68.75 182 THR A N 1
ATOM 1452 C CA . THR A 1 182 ? 30.561 7.298 12.355 1.00 68.75 182 THR A CA 1
ATOM 1453 C C . THR A 1 182 ? 31.786 6.797 11.587 1.00 68.75 182 THR A C 1
ATOM 1455 O O . THR A 1 182 ? 32.729 7.558 11.395 1.00 68.75 182 THR A O 1
ATOM 1458 N N . SER A 1 183 ? 31.762 5.547 11.110 1.00 64.94 183 SER A N 1
ATOM 1459 C CA . SER A 1 183 ? 32.812 4.951 10.265 1.00 64.94 183 SER A CA 1
ATOM 1460 C C . SER A 1 183 ? 32.847 5.512 8.835 1.00 64.94 183 SER A C 1
ATOM 1462 O O . SER A 1 183 ? 33.887 5.467 8.180 1.00 64.94 183 SER A O 1
ATOM 1464 N N . CYS A 1 184 ? 31.749 6.124 8.373 1.00 68.69 184 CYS A N 1
ATOM 1465 C CA . CYS A 1 184 ? 31.654 6.748 7.051 1.00 68.69 184 CYS A CA 1
ATOM 1466 C C . CYS A 1 184 ? 32.477 8.044 6.927 1.00 68.69 184 CYS A C 1
ATOM 1468 O O . CYS A 1 184 ? 32.580 8.609 5.840 1.00 68.69 184 CYS A O 1
ATOM 1470 N N . HIS A 1 185 ? 33.062 8.536 8.025 1.00 60.66 185 HIS A N 1
ATOM 1471 C CA . HIS A 1 185 ? 33.825 9.786 8.062 1.00 60.66 185 HIS A CA 1
ATOM 1472 C C . HIS A 1 185 ? 35.323 9.637 7.742 1.00 60.66 185 HIS A C 1
ATOM 1474 O O . HIS A 1 185 ? 36.045 10.630 7.817 1.00 60.66 185 HIS A O 1
ATOM 1480 N N . THR A 1 186 ? 35.805 8.445 7.369 1.00 53.53 186 THR A N 1
ATOM 1481 C CA . THR A 1 186 ? 37.256 8.177 7.288 1.00 53.53 186 THR A CA 1
ATOM 1482 C C . THR A 1 186 ? 37.890 8.188 5.887 1.00 53.53 186 THR A C 1
ATOM 1484 O O . THR A 1 186 ? 39.109 8.278 5.822 1.00 53.53 186 THR A O 1
ATOM 1487 N N . ASP A 1 187 ? 37.130 8.220 4.780 1.00 45.16 187 ASP A N 1
ATOM 1488 C CA . ASP A 1 187 ? 37.700 8.042 3.419 1.00 45.16 187 ASP A CA 1
ATOM 1489 C C . ASP A 1 187 ? 37.421 9.172 2.398 1.00 45.16 187 ASP A C 1
ATOM 1491 O O . ASP A 1 187 ? 37.522 8.970 1.189 1.00 45.16 187 ASP A O 1
ATOM 1495 N N . GLN A 1 188 ? 37.127 10.406 2.831 1.00 43.94 188 GLN A N 1
ATOM 1496 C CA . GLN A 1 188 ? 36.941 11.546 1.902 1.00 43.94 188 GLN A CA 1
ATOM 1497 C C . GLN A 1 188 ? 38.189 12.410 1.628 1.00 43.94 188 GLN A C 1
ATOM 1499 O O . GLN A 1 188 ? 38.065 13.530 1.137 1.00 43.94 188 GLN A O 1
ATOM 1504 N N . TYR A 1 189 ? 39.404 11.898 1.847 1.00 39.31 189 TYR A N 1
ATOM 1505 C CA . TYR A 1 189 ? 40.634 12.620 1.483 1.00 39.31 189 TYR A CA 1
ATOM 1506 C C . TYR A 1 189 ? 41.629 11.785 0.675 1.00 39.31 189 TYR A C 1
ATOM 1508 O O . TYR A 1 189 ? 42.789 11.673 1.051 1.00 39.31 189 TYR A O 1
ATOM 1516 N N . GLN A 1 190 ? 41.226 11.278 -0.492 1.00 38.25 190 GLN A N 1
ATOM 1517 C CA . GLN A 1 190 ? 42.181 11.027 -1.578 1.00 38.25 190 GLN A CA 1
ATOM 1518 C C . GLN A 1 190 ? 41.581 11.352 -2.950 1.00 38.25 190 GLN A C 1
ATOM 1520 O O . GLN A 1 190 ? 41.110 10.481 -3.670 1.00 38.25 190 GLN A O 1
ATOM 1525 N N . THR A 1 191 ? 41.705 12.612 -3.367 1.00 31.17 191 THR A N 1
ATOM 1526 C CA . THR A 1 191 ? 41.885 12.924 -4.791 1.00 31.17 191 THR A CA 1
ATOM 1527 C C . THR A 1 191 ? 43.046 13.896 -4.949 1.00 31.17 191 THR A C 1
ATOM 1529 O O . THR A 1 191 ? 42.970 15.064 -4.573 1.00 31.17 191 THR A O 1
ATOM 1532 N N . ASN A 1 192 ? 44.136 13.360 -5.490 1.00 26.92 192 ASN A N 1
ATOM 1533 C CA . ASN A 1 192 ? 45.347 14.048 -5.914 1.00 26.92 192 ASN A CA 1
ATOM 1534 C C . ASN A 1 192 ? 45.039 14.925 -7.155 1.00 26.92 192 ASN A C 1
ATOM 1536 O O . ASN A 1 192 ? 44.430 14.412 -8.099 1.00 26.92 192 ASN A O 1
ATOM 1540 N N . PRO A 1 193 ? 45.418 16.217 -7.209 1.00 34.44 193 PRO A N 1
ATOM 1541 C CA . PRO A 1 193 ? 45.088 17.078 -8.339 1.00 34.44 193 PRO A CA 1
ATOM 1542 C C . PRO A 1 193 ? 46.190 17.040 -9.406 1.00 34.44 193 PRO A C 1
ATOM 1544 O O . PRO A 1 193 ? 47.209 17.713 -9.273 1.00 34.44 193 PRO A O 1
ATOM 1547 N N . GLN A 1 194 ? 45.967 16.326 -10.514 1.00 35.06 194 GLN A N 1
ATOM 1548 C CA . GLN A 1 194 ? 46.712 16.550 -11.762 1.00 35.06 194 GLN A CA 1
ATOM 1549 C C . GLN A 1 194 ? 45.789 16.556 -12.993 1.00 35.06 194 GLN A C 1
ATOM 1551 O O . GLN A 1 194 ? 45.438 15.536 -13.568 1.00 35.06 194 GLN A O 1
ATOM 1556 N N . THR A 1 195 ? 45.420 17.783 -13.370 1.00 36.50 195 THR A N 1
ATOM 1557 C CA . THR A 1 195 ? 45.291 18.325 -14.736 1.00 36.50 195 THR A CA 1
ATOM 1558 C C . THR A 1 195 ? 44.668 17.475 -15.856 1.00 36.50 195 THR A C 1
ATOM 1560 O O . THR A 1 195 ? 45.354 16.679 -16.491 1.00 36.50 195 THR A O 1
ATOM 1563 N N . ARG A 1 196 ? 43.488 17.905 -16.330 1.00 30.50 196 ARG A N 1
ATOM 1564 C CA . ARG A 1 196 ? 43.311 18.290 -17.744 1.00 30.50 196 ARG A CA 1
ATOM 1565 C C . ARG A 1 196 ? 42.219 19.357 -17.870 1.00 30.50 196 ARG A C 1
ATOM 1567 O O . ARG A 1 196 ? 41.110 19.190 -17.381 1.00 30.50 196 ARG A O 1
ATOM 1574 N N . LYS A 1 197 ? 42.599 20.496 -18.450 1.00 41.09 197 LYS A N 1
ATOM 1575 C CA . LYS A 1 197 ? 41.744 21.657 -18.719 1.00 41.09 197 LYS A CA 1
ATOM 1576 C C . LYS A 1 197 ? 40.723 21.297 -19.796 1.00 41.09 197 LYS A C 1
ATOM 1578 O O . LYS A 1 197 ? 41.152 20.790 -20.819 1.00 41.09 197 LYS A O 1
ATOM 1583 N N . ASP A 1 198 ? 39.464 21.675 -19.584 1.00 33.91 198 ASP A N 1
ATOM 1584 C CA . ASP A 1 198 ? 38.651 22.394 -20.570 1.00 33.91 198 ASP A CA 1
ATOM 1585 C C . ASP A 1 198 ? 37.623 23.279 -19.834 1.00 33.91 198 ASP A C 1
ATOM 1587 O O . ASP A 1 198 ? 37.092 22.923 -18.784 1.00 33.91 198 ASP A O 1
ATOM 1591 N N . LYS A 1 199 ? 37.482 24.521 -20.311 1.00 38.03 199 LYS A N 1
ATOM 1592 C CA . LYS A 1 199 ? 36.881 25.681 -19.620 1.00 38.03 199 LYS A CA 1
ATOM 1593 C C . LYS A 1 199 ? 35.352 25.568 -19.462 1.00 38.03 199 LYS A C 1
ATOM 1595 O O . LYS A 1 199 ? 34.703 25.200 -20.437 1.00 38.03 199 LYS A O 1
ATOM 1600 N N . PRO A 1 200 ? 34.739 26.058 -18.362 1.00 37.12 200 PRO A N 1
ATOM 1601 C CA . PRO A 1 200 ? 33.317 26.364 -18.350 1.00 37.12 200 PRO A CA 1
ATOM 1602 C C . PRO A 1 200 ? 33.079 27.823 -18.763 1.00 37.12 200 PRO A C 1
ATOM 1604 O O . PRO A 1 200 ? 33.632 28.770 -18.199 1.00 37.12 200 PRO A O 1
ATOM 1607 N N . SER A 1 201 ? 32.221 28.008 -19.757 1.00 35.03 201 SER A N 1
ATOM 1608 C CA . SER A 1 201 ? 31.633 29.287 -20.145 1.00 35.03 201 SER A CA 1
ATOM 1609 C C . SER A 1 201 ? 30.618 29.750 -19.090 1.00 35.03 201 SER A C 1
ATOM 1611 O O . SER A 1 201 ? 29.425 29.469 -19.181 1.00 35.03 201 SER A O 1
ATOM 1613 N N . PHE A 1 202 ? 31.095 30.477 -18.078 1.00 44.50 202 PHE A N 1
ATOM 1614 C CA . PHE A 1 202 ? 30.264 31.248 -17.150 1.00 44.50 202 PHE A CA 1
ATOM 1615 C C . PHE A 1 202 ? 29.866 32.579 -17.794 1.00 44.50 202 PHE A C 1
ATOM 1617 O O . PHE A 1 202 ? 30.555 33.581 -17.629 1.00 44.50 202 PHE A O 1
ATOM 1624 N N . LEU A 1 203 ? 28.758 32.608 -18.535 1.00 44.41 203 LEU A N 1
ATOM 1625 C CA . LEU A 1 203 ? 28.148 33.880 -18.938 1.00 44.41 203 LEU A CA 1
ATOM 1626 C C . LEU A 1 203 ? 26.633 33.771 -19.177 1.00 44.41 203 LEU A C 1
ATOM 1628 O O . LEU A 1 203 ? 26.128 34.308 -20.148 1.00 44.41 203 LEU A O 1
ATOM 1632 N N . PHE A 1 204 ? 25.893 33.063 -18.316 1.00 46.62 204 PHE A N 1
ATOM 1633 C CA . PHE A 1 204 ? 24.415 33.088 -18.358 1.00 46.62 204 PHE A CA 1
ATOM 1634 C C . PHE A 1 204 ? 23.715 33.086 -16.985 1.00 46.62 204 PHE A C 1
ATOM 1636 O O . PHE A 1 204 ? 22.521 33.360 -16.912 1.00 46.62 204 PHE A O 1
ATOM 1643 N N . PHE A 1 205 ? 24.434 32.875 -15.875 1.00 47.56 205 PHE A N 1
ATOM 1644 C CA . PHE A 1 205 ? 23.817 32.746 -14.541 1.00 47.56 205 PHE A CA 1
ATOM 1645 C C . PHE A 1 205 ? 23.730 34.041 -13.719 1.00 47.56 205 PHE A C 1
ATOM 1647 O O . PHE A 1 205 ? 22.971 34.109 -12.752 1.00 47.56 205 PHE A O 1
ATOM 1654 N N . ILE A 1 206 ? 24.457 35.089 -14.107 1.00 53.22 206 ILE A N 1
ATOM 1655 C CA . ILE A 1 206 ? 24.449 36.375 -13.395 1.00 53.22 206 ILE A CA 1
ATOM 1656 C C . ILE A 1 206 ? 23.120 37.139 -13.585 1.00 53.22 206 ILE A C 1
ATOM 1658 O O . ILE A 1 206 ? 22.567 37.601 -12.590 1.00 53.22 206 ILE A O 1
ATOM 1662 N N . PRO A 1 207 ? 22.511 37.225 -14.789 1.00 52.34 207 PRO A N 1
ATOM 1663 C CA . PRO A 1 207 ? 21.256 37.966 -14.928 1.00 52.34 207 PRO A CA 1
ATOM 1664 C C . PRO A 1 207 ? 20.056 37.246 -14.291 1.00 52.34 207 PRO A C 1
ATOM 1666 O O . PRO A 1 207 ? 19.165 37.911 -13.773 1.00 52.34 207 PRO A O 1
ATOM 1669 N N . VAL A 1 208 ? 20.039 35.906 -14.254 1.00 59.38 208 VAL A N 1
ATOM 1670 C CA . VAL A 1 208 ? 18.919 35.121 -13.690 1.00 59.38 208 VAL A CA 1
ATOM 1671 C C . VAL A 1 208 ? 18.885 35.201 -12.162 1.00 59.38 208 VAL A C 1
ATOM 1673 O O . VAL A 1 208 ? 17.820 35.371 -11.571 1.00 59.38 208 VAL A O 1
ATOM 1676 N N . THR A 1 209 ? 20.050 35.152 -11.515 1.00 62.09 209 THR A N 1
ATOM 1677 C CA . THR A 1 209 ? 20.155 35.296 -10.055 1.00 62.09 209 THR A CA 1
ATOM 1678 C C . THR A 1 209 ? 19.827 36.721 -9.603 1.00 62.09 209 THR A C 1
ATOM 1680 O O . THR A 1 209 ? 19.087 36.897 -8.635 1.00 62.09 209 THR A O 1
ATOM 1683 N N . CYS A 1 210 ? 20.252 37.744 -10.355 1.00 64.25 210 CYS A N 1
ATOM 1684 C CA . CYS A 1 210 ? 19.839 39.129 -10.114 1.00 64.25 210 CYS A CA 1
ATOM 1685 C C . CYS A 1 210 ? 18.335 39.356 -10.359 1.00 64.25 210 CYS A C 1
ATOM 1687 O O . CYS A 1 210 ? 17.703 40.081 -9.594 1.00 64.25 210 CYS A O 1
ATOM 1689 N N . PHE A 1 211 ? 17.730 38.712 -11.364 1.00 65.38 211 PHE A N 1
ATOM 1690 C CA . PHE A 1 211 ? 16.293 38.831 -11.640 1.00 65.38 211 PHE A CA 1
ATOM 1691 C C . PHE A 1 211 ? 15.440 38.225 -10.516 1.00 65.38 211 PHE A C 1
ATOM 1693 O O . PHE A 1 211 ? 14.465 38.837 -10.083 1.00 65.38 211 PHE A O 1
ATOM 1700 N N . ILE A 1 212 ? 15.848 37.075 -9.967 1.00 65.31 212 ILE A N 1
ATOM 1701 C CA . ILE A 1 212 ? 15.176 36.456 -8.814 1.00 65.31 212 ILE A CA 1
ATOM 1702 C C . ILE A 1 212 ? 15.265 37.377 -7.590 1.00 65.31 212 ILE A C 1
ATOM 1704 O O . ILE A 1 212 ? 14.257 37.597 -6.924 1.00 65.31 212 ILE A O 1
ATOM 1708 N N . LEU A 1 213 ? 16.423 37.994 -7.334 1.00 66.50 213 LEU A N 1
ATOM 1709 C CA . LEU A 1 213 ? 16.618 38.882 -6.183 1.00 66.50 213 LEU A CA 1
ATOM 1710 C C . LEU A 1 213 ? 15.907 40.239 -6.303 1.00 66.50 213 LEU A C 1
ATOM 1712 O O . LEU A 1 213 ? 15.635 40.853 -5.278 1.00 66.50 213 LEU A O 1
ATOM 1716 N N . VAL A 1 214 ? 15.574 40.705 -7.510 1.00 70.94 214 VAL A N 1
ATOM 1717 C CA . VAL A 1 214 ? 14.867 41.985 -7.719 1.00 70.94 214 VAL A CA 1
ATOM 1718 C C . VAL A 1 214 ? 13.352 41.794 -7.832 1.00 70.94 214 VAL A C 1
ATOM 1720 O O . VAL A 1 214 ? 12.597 42.657 -7.391 1.00 70.94 214 VAL A O 1
ATOM 1723 N N . VAL A 1 215 ? 12.887 40.661 -8.369 1.00 68.88 215 VAL A N 1
ATOM 1724 C CA . VAL A 1 215 ? 11.460 40.415 -8.648 1.00 68.88 215 VAL A CA 1
ATOM 1725 C C . VAL A 1 215 ? 10.745 39.702 -7.495 1.00 68.88 215 VAL A C 1
ATOM 1727 O O . VAL A 1 215 ? 9.585 40.011 -7.214 1.00 68.88 215 VAL A O 1
ATOM 1730 N N . PHE A 1 216 ? 11.416 38.805 -6.761 1.00 62.91 216 PHE A N 1
ATOM 1731 C CA . PHE A 1 216 ? 10.779 38.114 -5.631 1.00 62.91 216 PHE A CA 1
ATOM 1732 C C . PHE A 1 216 ? 10.462 39.013 -4.428 1.00 62.91 216 PHE A C 1
ATOM 1734 O O . PHE A 1 216 ? 9.377 38.840 -3.869 1.00 62.91 216 PHE A O 1
ATOM 1741 N N . PRO A 1 217 ? 11.311 39.970 -3.999 1.00 64.44 217 PRO A N 1
ATOM 1742 C CA . PRO A 1 217 ? 11.003 40.779 -2.819 1.00 64.44 217 PRO A CA 1
ATOM 1743 C C . PRO A 1 217 ? 9.773 41.687 -2.992 1.00 64.44 217 PRO A C 1
ATOM 1745 O O . PRO A 1 217 ? 8.959 41.725 -2.070 1.00 64.44 217 PRO A O 1
ATOM 1748 N N . PRO A 1 218 ? 9.540 42.343 -4.150 1.00 61.38 218 PRO A N 1
ATOM 1749 C CA . PRO A 1 218 ? 8.301 43.079 -4.402 1.00 61.38 218 PRO A CA 1
ATOM 1750 C C . PRO A 1 218 ? 7.066 42.173 -4.465 1.00 61.38 218 PRO A C 1
ATOM 1752 O O . PRO A 1 218 ? 6.024 42.543 -3.932 1.00 61.38 218 PRO A O 1
ATOM 1755 N N . ILE A 1 219 ? 7.166 40.971 -5.049 1.00 63.56 219 ILE A N 1
ATOM 1756 C CA . ILE A 1 219 ? 6.052 40.005 -5.129 1.00 63.56 219 ILE A CA 1
ATOM 1757 C C . ILE A 1 219 ? 5.722 39.425 -3.745 1.00 63.56 219 ILE A C 1
ATOM 1759 O O . ILE A 1 219 ? 4.549 39.315 -3.381 1.00 63.56 219 ILE A O 1
ATOM 1763 N N . LEU A 1 220 ? 6.732 39.124 -2.925 1.00 54.75 220 LEU A N 1
ATOM 1764 C CA . LEU A 1 220 ? 6.565 38.733 -1.522 1.00 54.75 220 LEU A CA 1
ATOM 1765 C C . LEU A 1 220 ? 6.021 39.887 -0.668 1.00 54.75 220 LEU A C 1
ATOM 1767 O O . LEU A 1 220 ? 5.216 39.657 0.231 1.00 54.75 220 LEU A O 1
ATOM 1771 N N . TYR A 1 221 ? 6.398 41.133 -0.960 1.00 64.25 221 TYR A N 1
ATOM 1772 C CA . TYR A 1 221 ? 5.865 42.321 -0.290 1.00 64.25 221 TYR A CA 1
ATOM 1773 C C . TYR A 1 221 ? 4.395 42.585 -0.666 1.00 64.25 221 TYR A C 1
ATOM 1775 O O . TYR A 1 221 ? 3.565 42.818 0.215 1.00 64.25 221 TYR A O 1
ATOM 1783 N N . PHE A 1 222 ? 4.029 42.453 -1.945 1.00 51.22 222 PHE A N 1
ATOM 1784 C CA . PHE A 1 222 ? 2.648 42.605 -2.420 1.00 51.22 222 PHE A CA 1
ATOM 1785 C C . PHE A 1 222 ? 1.730 41.465 -1.960 1.00 51.22 222 PHE A C 1
ATOM 1787 O O . PHE A 1 222 ? 0.591 41.717 -1.560 1.00 51.22 222 PHE A O 1
ATOM 1794 N N . THR A 1 223 ? 2.213 40.220 -1.940 1.00 50.03 223 THR A N 1
ATOM 1795 C CA . THR A 1 223 ? 1.454 39.091 -1.372 1.00 50.03 223 THR A CA 1
ATOM 1796 C C . THR A 1 223 ? 1.327 39.204 0.150 1.00 50.03 223 THR A C 1
ATOM 1798 O O . THR A 1 223 ? 0.242 38.945 0.673 1.00 50.03 223 THR A O 1
ATOM 1801 N N . ARG A 1 224 ? 2.352 39.705 0.864 1.00 46.81 224 ARG A N 1
ATOM 1802 C CA . ARG A 1 224 ? 2.254 40.030 2.301 1.00 46.81 224 ARG A CA 1
ATOM 1803 C C . ARG A 1 224 ? 1.278 41.167 2.588 1.00 46.81 224 ARG A C 1
ATOM 1805 O O . ARG A 1 224 ? 0.572 41.061 3.583 1.00 46.81 224 ARG A O 1
ATOM 1812 N N . ASN A 1 225 ? 1.167 42.197 1.746 1.00 44.25 225 ASN A N 1
ATOM 1813 C CA . ASN A 1 225 ? 0.184 43.272 1.954 1.00 44.25 225 ASN A CA 1
ATOM 1814 C C . ASN A 1 225 ? -1.256 42.828 1.655 1.00 44.25 225 ASN A C 1
ATOM 1816 O O . ASN A 1 225 ? -2.173 43.231 2.371 1.00 44.25 225 ASN A O 1
ATOM 1820 N N . LYS A 1 226 ? -1.468 41.918 0.692 1.00 41.00 226 LYS A N 1
ATOM 1821 C CA . LYS A 1 226 ? -2.790 41.302 0.472 1.00 41.00 226 LYS A CA 1
ATOM 1822 C C . LYS A 1 226 ? -3.186 40.334 1.602 1.00 41.00 226 LYS A C 1
ATOM 1824 O O . LYS A 1 226 ? -4.374 40.178 1.868 1.00 41.00 226 LYS A O 1
ATOM 1829 N N . PHE A 1 227 ? -2.210 39.729 2.292 1.00 39.28 227 PHE A N 1
ATOM 1830 C CA . PHE A 1 227 ? -2.435 38.890 3.481 1.00 39.28 227 PHE A CA 1
ATOM 1831 C C . PHE A 1 227 ? -2.537 39.682 4.799 1.00 39.28 227 PHE A C 1
ATOM 1833 O O . PHE A 1 227 ? -3.304 39.286 5.673 1.00 39.28 227 PHE A O 1
ATOM 1840 N N . LYS A 1 228 ? -1.832 40.815 4.946 1.00 34.09 228 LYS A N 1
ATOM 1841 C CA . LYS A 1 228 ? -1.920 41.692 6.131 1.00 34.09 228 LYS A CA 1
ATOM 1842 C C . LYS A 1 228 ? -3.282 42.372 6.253 1.00 34.09 228 LYS A C 1
ATOM 1844 O O . LYS A 1 228 ? -3.804 42.458 7.354 1.00 34.09 228 LYS A O 1
ATOM 1849 N N . ALA A 1 229 ? -3.915 42.732 5.136 1.00 34.12 229 ALA A N 1
ATOM 1850 C CA . ALA A 1 229 ? -5.259 43.315 5.154 1.00 34.12 229 ALA A CA 1
ATOM 1851 C C . ALA A 1 229 ? -6.377 42.326 5.562 1.00 34.12 229 ALA A C 1
ATOM 1853 O O . ALA A 1 229 ? -7.520 42.739 5.728 1.00 34.12 229 ALA A O 1
ATOM 1854 N N . LYS A 1 230 ? -6.078 41.025 5.737 1.00 39.81 230 LYS A N 1
ATOM 1855 C CA . LYS A 1 230 ? -7.053 40.016 6.198 1.00 39.81 230 LYS A CA 1
ATOM 1856 C C . LYS A 1 230 ? -6.725 39.415 7.571 1.00 39.81 230 LYS A C 1
ATOM 1858 O O . LYS A 1 230 ? -7.402 38.486 7.999 1.00 39.81 230 LYS A O 1
ATOM 1863 N N . PHE A 1 231 ? -5.708 39.934 8.258 1.00 33.28 231 PHE A N 1
ATOM 1864 C CA . PHE A 1 231 ? -5.310 39.485 9.595 1.00 33.28 231 PHE A CA 1
ATOM 1865 C C . PHE A 1 231 ? -4.762 40.652 10.434 1.00 33.28 231 PHE A C 1
ATOM 1867 O O . PHE A 1 231 ? -3.722 40.551 11.077 1.00 33.28 231 PHE A O 1
ATOM 1874 N N . GLU A 1 232 ? -5.473 41.777 10.449 1.00 28.59 232 GLU A N 1
ATOM 1875 C CA . GLU A 1 232 ? -5.408 42.703 11.581 1.00 28.59 232 GLU A CA 1
ATOM 1876 C C . GLU A 1 232 ? -6.581 42.392 12.506 1.00 28.59 232 GLU A C 1
ATOM 1878 O O . GLU A 1 232 ? -7.735 42.690 12.211 1.00 28.59 232 GLU A O 1
ATOM 1883 N N . GLY A 1 233 ? -6.264 41.696 13.598 1.00 31.58 233 GLY A N 1
ATOM 1884 C CA . GLY A 1 233 ? -7.234 41.307 14.614 1.00 31.58 233 GLY A CA 1
ATOM 1885 C C . GLY A 1 233 ? -6.851 40.058 15.402 1.00 31.58 233 GLY A C 1
ATOM 1886 O O . GLY A 1 233 ? -7.670 39.158 15.497 1.00 31.58 233 GLY A O 1
ATOM 1887 N N . MET A 1 234 ? -5.613 39.967 15.903 1.00 25.78 234 MET A N 1
ATOM 1888 C CA . MET A 1 234 ? -5.288 39.489 17.263 1.00 25.78 234 MET A CA 1
ATOM 1889 C C . MET A 1 234 ? -3.779 39.282 17.412 1.00 25.78 234 MET A C 1
ATOM 1891 O O . MET A 1 234 ? -3.178 38.393 16.815 1.00 25.78 234 MET A O 1
ATOM 1895 N N . SER A 1 235 ? -3.184 40.126 18.250 1.00 27.50 235 SER A N 1
ATOM 1896 C CA . SER A 1 235 ? -1.885 39.924 18.880 1.00 27.50 235 SER A CA 1
ATOM 1897 C C . SER A 1 235 ? -2.146 39.674 20.363 1.00 27.50 235 SER A C 1
ATOM 1899 O O . SER A 1 235 ? -2.740 40.549 20.985 1.00 27.50 235 SER A O 1
ATOM 1901 N N . THR A 1 236 ? -1.624 38.575 20.907 1.00 26.45 236 THR A N 1
ATOM 1902 C CA . THR A 1 236 ? -1.169 38.389 22.305 1.00 26.45 236 THR A CA 1
ATOM 1903 C C . THR A 1 236 ? -0.288 37.127 22.294 1.00 26.45 236 THR A C 1
ATOM 1905 O O . THR A 1 236 ? -0.723 36.087 21.818 1.00 26.45 236 THR A O 1
ATOM 1908 N N . LYS A 1 237 ? 1.041 37.214 22.465 1.00 29.89 237 LYS A N 1
ATOM 1909 C CA . LYS A 1 237 ? 1.787 37.088 23.739 1.00 29.89 237 LYS A CA 1
ATOM 1910 C C . LYS A 1 237 ? 1.205 36.018 24.673 1.00 29.89 237 LYS A C 1
ATOM 1912 O O . LYS A 1 237 ? 0.094 36.208 25.134 1.00 29.89 237 LYS A O 1
ATOM 1917 N N . ASN A 1 238 ? 1.997 34.968 24.933 1.00 34.75 238 ASN A N 1
ATOM 1918 C CA . ASN A 1 238 ? 1.869 33.932 25.972 1.00 34.75 238 ASN A CA 1
ATOM 1919 C C . ASN A 1 238 ? 0.466 33.711 26.565 1.00 34.75 238 ASN A C 1
ATOM 1921 O O . ASN A 1 238 ? 0.018 34.507 27.383 1.00 34.75 238 ASN A O 1
ATOM 1925 N N . GLY A 1 239 ? -0.141 32.565 26.252 1.00 33.50 239 GLY A N 1
ATOM 1926 C CA . GLY A 1 239 ? -1.346 32.076 26.924 1.00 33.50 239 GLY A CA 1
ATOM 1927 C C . GLY A 1 239 ? -2.387 31.534 25.949 1.00 33.50 239 GLY A C 1
ATOM 1928 O O . GLY A 1 239 ? -2.720 32.186 24.966 1.00 33.50 239 GLY A O 1
ATOM 1929 N N . ASP A 1 240 ? -2.881 30.340 26.263 1.00 35.53 240 ASP A N 1
ATOM 1930 C CA . ASP A 1 240 ? -4.160 29.766 25.845 1.00 35.53 240 ASP A CA 1
ATOM 1931 C C . ASP A 1 240 ? -4.398 29.460 24.362 1.00 35.53 240 ASP A C 1
ATOM 1933 O O . ASP A 1 240 ? -5.085 30.171 23.631 1.00 35.53 240 ASP A O 1
ATOM 1937 N N . LEU A 1 241 ? -3.990 28.245 23.976 1.00 34.97 241 LEU A N 1
ATOM 1938 C CA . LEU A 1 241 ? -4.814 27.420 23.089 1.00 34.97 241 LEU A CA 1
ATOM 1939 C C . LEU A 1 241 ? -5.557 26.339 23.897 1.00 34.97 241 LEU A C 1
ATOM 1941 O O . LEU A 1 241 ? -5.596 25.178 23.509 1.00 34.97 241 LEU A O 1
ATOM 1945 N N . PHE A 1 242 ? -6.139 26.727 25.032 1.00 38.06 242 PHE A N 1
ATOM 1946 C CA . PHE A 1 242 ? -7.139 25.939 25.744 1.00 38.06 242 PHE A CA 1
ATOM 1947 C C . PHE A 1 242 ? -8.407 26.767 25.826 1.00 38.06 242 PHE A C 1
ATOM 1949 O O . PHE A 1 242 ? -8.522 27.700 26.612 1.00 38.06 242 PHE A O 1
ATOM 1956 N N . SER A 1 243 ? -9.387 26.417 25.005 1.00 38.47 243 SER A N 1
ATOM 1957 C CA . SER A 1 243 ? -10.752 26.828 25.274 1.00 38.47 243 SER A CA 1
ATOM 1958 C C . SER A 1 243 ? -11.574 25.583 25.554 1.00 38.47 243 SER A C 1
ATOM 1960 O O . SER A 1 243 ? -11.819 24.785 24.651 1.00 38.47 243 SER A O 1
ATOM 1962 N N . ILE A 1 244 ? -12.059 25.541 26.798 1.00 36.06 244 ILE A N 1
ATOM 1963 C CA . ILE A 1 244 ? -13.161 24.730 27.328 1.00 36.06 244 ILE A CA 1
ATOM 1964 C C . ILE A 1 244 ? -12.722 23.414 27.989 1.00 36.06 244 ILE A C 1
ATOM 1966 O O . ILE A 1 244 ? -13.196 22.349 27.648 1.00 36.06 244 ILE A O 1
ATOM 1970 N N . TRP A 1 245 ? -11.868 23.505 29.007 1.00 35.00 245 TRP A N 1
ATOM 1971 C CA . TRP A 1 245 ? -12.211 23.087 30.373 1.00 35.00 245 TRP A CA 1
ATOM 1972 C C . TRP A 1 245 ? -11.476 24.043 31.307 1.00 35.00 245 TRP A C 1
ATOM 1974 O O . TRP A 1 245 ? -10.268 24.212 31.193 1.00 35.00 245 TRP A O 1
ATOM 198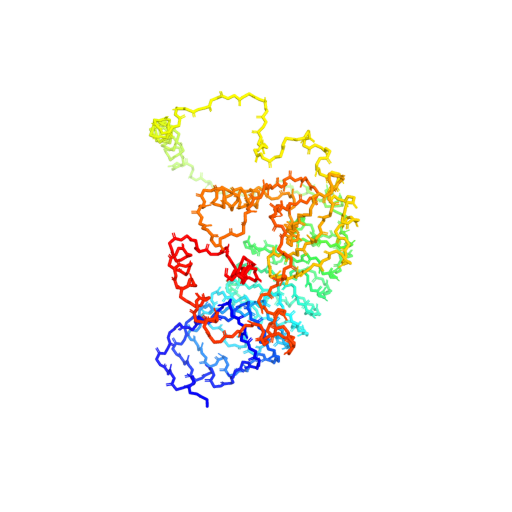4 N N . ASN A 1 246 ? -12.207 24.722 32.188 1.00 39.56 246 ASN A N 1
ATOM 1985 C CA . ASN A 1 246 ? -11.603 25.489 33.271 1.00 39.56 246 ASN A CA 1
ATOM 1986 C C . ASN A 1 246 ? -10.953 24.495 34.235 1.00 39.56 246 ASN A C 1
ATOM 1988 O O . ASN A 1 246 ? -11.650 24.052 35.129 1.00 39.56 246 ASN A O 1
ATOM 1992 N N . TYR A 1 247 ? -9.702 24.105 34.023 1.00 37.12 247 TYR A N 1
ATOM 1993 C CA . TYR A 1 247 ? -8.758 23.594 35.022 1.00 37.12 247 TYR A CA 1
ATOM 1994 C C . TYR A 1 247 ? -7.387 23.560 34.336 1.00 37.12 247 TYR A C 1
ATOM 1996 O O . TYR A 1 247 ? -7.283 23.143 33.186 1.00 37.12 247 TYR A O 1
ATOM 2004 N N . ASP A 1 248 ? -6.377 24.083 35.024 1.00 40.62 248 ASP A N 1
ATOM 2005 C CA . ASP A 1 248 ? -4.975 24.186 34.605 1.00 40.62 248 ASP A CA 1
ATOM 2006 C C . ASP A 1 248 ? -4.526 22.992 33.731 1.00 40.62 248 ASP A C 1
ATOM 2008 O O . ASP A 1 248 ? -4.568 21.841 34.167 1.00 40.62 248 ASP A O 1
ATOM 2012 N N . GLY A 1 249 ? -4.164 23.255 32.469 1.00 49.19 249 GLY A N 1
ATOM 2013 C CA . GLY A 1 249 ? -4.051 22.275 31.376 1.00 49.19 249 GLY A CA 1
ATOM 2014 C C . GLY A 1 249 ? -3.010 21.158 31.544 1.00 49.19 249 GLY A C 1
ATOM 2015 O O . GLY A 1 249 ? -2.919 20.296 30.673 1.00 49.19 249 GLY A O 1
ATOM 2016 N N . GLN A 1 250 ? -2.248 21.134 32.641 1.00 45.81 250 GLN A N 1
ATOM 2017 C CA . GLN A 1 250 ? -1.455 19.967 33.049 1.00 45.81 250 GLN A CA 1
ATOM 2018 C C . GLN A 1 250 ? -2.272 18.954 33.862 1.00 45.81 250 GLN A C 1
ATOM 2020 O O . GLN A 1 250 ? -2.170 17.756 33.613 1.00 45.81 250 GLN A O 1
ATOM 2025 N N . ILE A 1 251 ? -3.132 19.421 34.772 1.00 49.88 251 ILE A N 1
ATOM 2026 C CA . ILE A 1 251 ? -3.945 18.562 35.649 1.00 49.88 251 ILE A CA 1
ATOM 2027 C C . ILE A 1 251 ? -4.952 17.770 34.808 1.00 49.88 251 ILE A C 1
ATOM 2029 O O . ILE A 1 251 ? -5.070 16.560 34.942 1.00 49.88 251 ILE A O 1
ATOM 2033 N N . ALA A 1 252 ? -5.590 18.427 33.834 1.00 62.69 252 ALA A N 1
ATOM 2034 C CA . ALA A 1 252 ? -6.557 17.782 32.948 1.00 62.69 252 ALA A CA 1
ATOM 2035 C C . ALA A 1 252 ? -5.941 16.759 31.977 1.00 62.69 252 ALA A C 1
ATOM 2037 O O . ALA A 1 252 ? -6.685 15.977 31.399 1.00 62.69 252 ALA A O 1
ATOM 2038 N N . PHE A 1 253 ? -4.626 16.769 31.740 1.00 69.75 253 PHE A N 1
ATOM 2039 C CA . PHE A 1 253 ? -3.968 15.718 30.960 1.00 69.75 253 PHE A CA 1
ATOM 2040 C C . PHE A 1 253 ? -3.685 14.505 31.844 1.00 69.75 253 PHE A C 1
ATOM 2042 O O . PHE A 1 253 ? -4.117 13.405 31.508 1.00 69.75 253 PHE A O 1
ATOM 2049 N N . GLU A 1 254 ? -3.025 14.719 32.983 1.00 70.50 254 GLU A N 1
ATOM 2050 C CA . GLU A 1 254 ? -2.664 13.645 33.913 1.00 70.50 254 GLU A CA 1
ATOM 2051 C C . GLU A 1 254 ? -3.906 12.926 34.451 1.00 70.50 254 GLU A C 1
ATOM 2053 O O . GLU A 1 254 ? -3.956 11.702 34.390 1.00 70.50 254 GLU A O 1
ATOM 2058 N N . ASP A 1 255 ? -4.969 13.656 34.809 1.00 77.00 255 ASP A N 1
ATOM 2059 C CA . ASP A 1 255 ? -6.248 13.072 35.235 1.00 77.00 255 ASP A CA 1
ATOM 2060 C C . ASP A 1 255 ? -6.846 12.127 34.174 1.00 77.00 255 ASP A C 1
ATOM 2062 O O . ASP A 1 255 ? -7.509 11.148 34.505 1.00 77.00 255 ASP A O 1
ATOM 2066 N N . MET A 1 256 ? -6.648 12.415 32.882 1.00 80.50 256 MET A N 1
ATOM 2067 C CA . MET A 1 256 ? -7.191 11.618 31.770 1.00 80.50 256 MET A CA 1
ATOM 2068 C C . MET A 1 256 ? -6.340 10.386 31.486 1.00 80.50 256 MET A C 1
ATOM 2070 O O . MET A 1 256 ? -6.873 9.324 31.157 1.00 80.50 256 MET A O 1
ATOM 2074 N N . ILE A 1 257 ? -5.019 10.532 31.599 1.00 81.25 257 ILE A N 1
ATOM 2075 C CA . ILE A 1 257 ? -4.075 9.421 31.504 1.00 81.25 257 ILE A CA 1
ATOM 2076 C C . ILE A 1 257 ? -4.293 8.470 32.679 1.00 81.25 257 ILE A C 1
ATOM 2078 O O . ILE A 1 257 ? -4.415 7.269 32.461 1.00 81.25 257 ILE A O 1
ATOM 2082 N N . GLU A 1 258 ? -4.438 8.989 33.897 1.00 84.38 258 GLU A N 1
ATOM 2083 C CA . GLU A 1 258 ? -4.736 8.203 35.093 1.00 84.38 258 GLU A CA 1
ATOM 2084 C C . GLU A 1 258 ? -6.106 7.521 34.988 1.00 84.38 258 GLU A C 1
ATOM 2086 O O . GLU A 1 258 ? -6.198 6.305 35.147 1.00 84.38 258 GLU A O 1
ATOM 2091 N N . ALA A 1 259 ? -7.158 8.258 34.608 1.00 85.56 259 ALA A N 1
ATOM 2092 C CA . ALA A 1 259 ? -8.512 7.711 34.458 1.00 85.56 259 ALA A CA 1
ATOM 2093 C C . ALA A 1 259 ? -8.646 6.645 33.358 1.00 85.56 259 ALA A C 1
ATOM 2095 O O . ALA A 1 259 ? -9.665 5.954 33.301 1.00 85.56 259 ALA A O 1
ATOM 2096 N N . THR A 1 260 ? -7.659 6.532 32.466 1.00 85.88 260 THR A N 1
ATOM 2097 C CA . THR A 1 260 ? -7.596 5.486 31.436 1.00 85.88 260 THR A CA 1
ATOM 2098 C C . THR A 1 260 ? -6.445 4.508 31.634 1.00 85.88 260 THR A C 1
ATOM 2100 O O . THR A 1 260 ? -6.250 3.649 30.779 1.00 85.88 260 THR A O 1
ATOM 2103 N N . GLU A 1 261 ? -5.689 4.625 32.727 1.00 84.00 261 GLU A N 1
ATOM 2104 C CA . GLU A 1 261 ? -4.466 3.858 32.989 1.00 84.00 261 GLU A CA 1
ATOM 2105 C C . GLU A 1 261 ? -3.538 3.799 31.762 1.00 84.00 261 GLU A C 1
ATOM 2107 O O . GLU A 1 261 ? -3.163 2.732 31.286 1.00 84.00 261 GLU A O 1
ATOM 2112 N N . ASP A 1 262 ? -3.208 4.976 31.224 1.00 82.81 262 ASP A N 1
ATOM 2113 C CA . ASP A 1 262 ? -2.425 5.163 29.994 1.00 82.81 262 ASP A CA 1
ATOM 2114 C C . ASP A 1 262 ? -3.062 4.527 28.745 1.00 82.81 262 ASP A C 1
ATOM 2116 O O . ASP A 1 262 ? -2.401 3.900 27.915 1.00 82.81 262 ASP A O 1
ATOM 2120 N N . PHE A 1 263 ? -4.371 4.748 28.570 1.00 82.25 263 PHE A N 1
ATOM 2121 C CA . PHE A 1 263 ? -5.160 4.194 27.466 1.00 82.25 263 PHE A CA 1
ATOM 2122 C C . PHE A 1 263 ? -5.149 2.657 27.416 1.00 82.25 263 PHE A C 1
ATOM 2124 O O . PHE A 1 263 ? -5.049 2.062 26.335 1.00 82.25 263 PHE A O 1
ATOM 2131 N N . ASP A 1 264 ? -5.291 2.019 28.579 1.00 78.81 264 ASP A N 1
ATOM 2132 C CA . ASP A 1 264 ? -5.442 0.572 28.692 1.00 78.81 264 ASP A CA 1
ATOM 2133 C C . ASP A 1 264 ? -6.678 0.087 27.913 1.00 78.81 264 ASP A C 1
ATOM 2135 O O . ASP A 1 264 ? -7.738 0.728 27.872 1.00 78.81 264 ASP A O 1
ATOM 2139 N N . ILE A 1 265 ? -6.543 -1.078 27.279 1.00 77.81 265 ILE A N 1
ATOM 2140 C CA . ILE A 1 265 ? -7.581 -1.689 26.449 1.00 77.81 265 ILE A CA 1
ATOM 2141 C C . ILE A 1 265 ? -8.889 -1.934 27.214 1.00 77.81 265 ILE A C 1
ATOM 2143 O O . ILE A 1 265 ? -9.954 -1.899 26.600 1.00 77.81 265 ILE A O 1
ATOM 2147 N N . LYS A 1 266 ? -8.859 -2.103 28.544 1.00 83.44 266 LYS A N 1
ATOM 2148 C CA . LYS A 1 266 ? -10.072 -2.289 29.362 1.00 83.44 266 LYS A CA 1
ATOM 2149 C C . LYS A 1 266 ? -11.016 -1.089 29.339 1.00 83.44 266 LYS A C 1
ATOM 2151 O O . LYS A 1 266 ? -12.213 -1.244 29.568 1.00 83.44 266 LYS A O 1
ATOM 2156 N N . TYR A 1 267 ? -10.485 0.101 29.070 1.00 82.50 267 TYR A N 1
ATOM 2157 C CA . TYR A 1 267 ? -11.272 1.322 28.933 1.00 82.50 267 TYR A CA 1
ATOM 2158 C C . TYR A 1 267 ? -11.658 1.599 27.481 1.00 82.50 267 TYR A C 1
ATOM 2160 O O . TYR A 1 267 ? -12.397 2.551 27.220 1.00 82.50 267 TYR A O 1
ATOM 2168 N N . CYS A 1 268 ? -11.177 0.798 26.527 1.00 80.12 268 CYS A N 1
ATOM 2169 C CA . CYS A 1 268 ? -11.487 0.967 25.118 1.00 80.12 268 CYS A CA 1
ATOM 2170 C C . CYS A 1 268 ? -12.939 0.566 24.839 1.00 80.12 268 CYS A C 1
ATOM 2172 O O . CYS A 1 268 ? -13.353 -0.566 25.070 1.00 80.12 268 CYS A O 1
ATOM 2174 N N . ILE A 1 269 ? -13.714 1.515 24.320 1.00 72.94 269 ILE A N 1
ATOM 2175 C CA . ILE A 1 269 ? -15.129 1.334 23.971 1.00 72.94 269 ILE A CA 1
ATOM 2176 C C . ILE A 1 269 ? -15.354 1.197 22.463 1.00 72.94 269 ILE A C 1
ATOM 2178 O O . ILE A 1 269 ? -16.477 0.962 22.019 1.00 72.94 269 ILE A O 1
ATOM 2182 N N . GLY A 1 270 ? -14.302 1.348 21.662 1.00 66.00 270 GLY A N 1
ATOM 2183 C CA . GLY A 1 270 ? -14.362 1.140 20.223 1.00 66.00 270 GLY A CA 1
ATOM 2184 C C . GLY A 1 270 ? -13.068 1.535 19.533 1.00 66.00 270 GLY A C 1
ATOM 2185 O O . GLY A 1 270 ? -12.399 2.485 19.932 1.00 66.00 270 GLY A O 1
ATOM 2186 N N . THR A 1 271 ? -12.734 0.820 18.469 1.00 62.22 271 THR A N 1
ATOM 2187 C CA . THR A 1 271 ? -11.577 1.093 17.617 1.00 62.22 271 THR A CA 1
ATOM 2188 C C . THR A 1 271 ? -12.045 1.265 16.175 1.00 62.22 271 THR A C 1
ATOM 2190 O O . THR A 1 271 ? -12.962 0.586 15.717 1.00 62.22 271 THR A O 1
ATOM 2193 N N . GLY A 1 272 ? -11.453 2.219 15.462 1.00 58.41 272 GLY A N 1
ATOM 2194 C CA . GLY A 1 272 ? -11.730 2.477 14.050 1.00 58.41 272 GLY A CA 1
ATOM 2195 C C . GLY A 1 272 ? -10.474 2.944 13.319 1.00 58.41 272 GLY A C 1
ATOM 2196 O O . GLY A 1 272 ? -9.447 3.199 13.946 1.00 58.41 272 GLY A O 1
ATOM 2197 N N . GLY A 1 273 ? -10.562 3.110 11.995 1.00 51.12 273 GLY A N 1
ATOM 2198 C CA . GLY A 1 273 ? -9.392 3.356 11.132 1.00 51.12 273 GLY A CA 1
ATOM 2199 C C . GLY A 1 273 ? -8.528 4.573 11.495 1.00 51.12 273 GLY A C 1
ATOM 2200 O O . GLY A 1 273 ? -7.348 4.607 11.180 1.00 51.12 273 GLY A O 1
ATOM 2201 N N . TYR A 1 274 ? -9.081 5.551 12.214 1.00 57.34 274 TYR A N 1
ATOM 2202 C CA . TYR A 1 274 ? -8.389 6.792 12.586 1.00 57.34 274 TYR A CA 1
ATOM 2203 C C . TYR A 1 274 ? -8.131 6.945 14.089 1.00 57.34 274 TYR A C 1
ATOM 2205 O O . TYR A 1 274 ? -7.608 7.969 14.523 1.00 57.34 274 TYR A O 1
ATOM 2213 N N . GLY A 1 275 ? -8.499 5.968 14.920 1.00 70.38 275 GLY A N 1
ATOM 2214 C CA . GLY A 1 275 ? -8.290 6.088 16.362 1.00 70.38 275 GLY A CA 1
ATOM 2215 C C . GLY A 1 275 ? -9.007 5.043 17.198 1.00 70.38 275 GLY A C 1
ATOM 2216 O O . GLY A 1 275 ? -9.907 4.349 16.729 1.00 70.38 275 GLY A O 1
ATOM 2217 N N . SER A 1 276 ? -8.628 5.002 18.464 1.00 75.44 276 SER A N 1
ATOM 2218 C CA . SER A 1 276 ? -9.281 4.216 19.502 1.00 75.44 276 SER A CA 1
ATOM 2219 C C . SER A 1 276 ? -9.991 5.163 20.462 1.00 75.44 276 SER A C 1
ATOM 2221 O O . SER A 1 276 ? -9.456 6.209 20.836 1.00 75.44 276 SER A O 1
ATOM 2223 N N . VAL A 1 277 ? -11.221 4.826 20.831 1.00 82.56 277 VAL A N 1
ATOM 2224 C CA . VAL A 1 277 ? -12.055 5.604 21.744 1.00 82.56 277 VAL A CA 1
ATOM 2225 C C . VAL A 1 277 ? -12.074 4.913 23.098 1.00 82.56 277 VAL A C 1
ATOM 2227 O O . VAL A 1 277 ? -12.326 3.712 23.186 1.00 82.56 277 VAL A O 1
ATOM 2230 N N . TYR A 1 278 ? -11.834 5.683 24.152 1.00 84.44 278 TYR A N 1
ATOM 2231 C CA . TYR A 1 278 ? -11.746 5.209 25.525 1.00 84.44 278 TYR A CA 1
ATOM 2232 C C . TYR A 1 278 ? -12.769 5.923 26.398 1.00 84.44 278 TYR A C 1
ATOM 2234 O O . TYR A 1 278 ? -12.995 7.124 26.253 1.00 84.44 278 TYR A O 1
ATOM 2242 N N . ARG A 1 279 ? -13.392 5.195 27.318 1.00 87.19 279 ARG A N 1
ATOM 2243 C CA . ARG A 1 279 ? -14.246 5.770 28.355 1.00 87.19 279 ARG A CA 1
ATOM 2244 C C . ARG A 1 279 ? -13.374 6.180 29.534 1.00 87.19 279 ARG A C 1
ATOM 2246 O O . ARG A 1 279 ? -12.721 5.328 30.120 1.00 87.19 279 ARG A O 1
ATOM 2253 N N . ALA A 1 280 ? -13.434 7.449 29.921 1.00 88.44 280 ALA A N 1
ATOM 2254 C CA . ALA A 1 280 ? -12.731 7.964 31.091 1.00 88.44 280 ALA A CA 1
ATOM 2255 C C . ALA A 1 280 ? -13.729 8.554 32.090 1.00 88.44 280 ALA A C 1
ATOM 2257 O O . ALA A 1 280 ? -14.649 9.282 31.703 1.00 88.44 280 ALA A O 1
ATOM 2258 N N . GLN A 1 281 ? -13.549 8.247 33.373 1.00 87.56 281 GLN A N 1
ATOM 2259 C CA . GLN A 1 281 ? -14.273 8.893 34.464 1.00 87.56 281 GLN A CA 1
ATOM 2260 C C . GLN A 1 281 ? -13.314 9.825 35.196 1.00 87.56 281 GLN A C 1
ATOM 2262 O O . GLN A 1 281 ? -12.344 9.379 35.794 1.00 87.56 281 GLN A O 1
ATOM 2267 N N . LEU A 1 282 ? -13.588 11.122 35.122 1.00 82.38 282 LEU A N 1
ATOM 2268 C CA . LEU A 1 282 ? -12.721 12.153 35.681 1.00 82.38 282 LEU A CA 1
ATOM 2269 C C . LEU A 1 282 ? -12.841 12.204 37.206 1.00 82.38 282 LEU A C 1
ATOM 2271 O O . LEU A 1 282 ? -13.892 11.820 37.730 1.00 82.38 282 LEU A O 1
ATOM 2275 N N . PRO A 1 283 ? -11.864 12.796 37.918 1.00 76.69 283 PRO A N 1
ATOM 2276 C CA . PRO A 1 283 ? -11.954 13.006 39.367 1.00 76.69 283 PRO A CA 1
ATOM 2277 C C . PRO A 1 283 ? -13.207 13.785 39.799 1.00 76.69 283 PRO A C 1
ATOM 2279 O O . PRO A 1 283 ? -13.740 13.582 40.885 1.00 76.69 283 PRO A O 1
ATOM 2282 N N . SER A 1 284 ? -13.740 14.632 38.913 1.00 77.31 284 SER A N 1
ATOM 2283 C CA . SER A 1 284 ? -15.014 15.344 39.106 1.00 77.31 284 SER A CA 1
ATOM 2284 C C . SER A 1 284 ? -16.264 14.447 39.061 1.00 77.31 284 SER A C 1
ATOM 2286 O O . SER A 1 284 ? -17.377 14.940 39.233 1.00 77.31 284 SER A O 1
ATOM 2288 N N . GLY A 1 285 ? -16.118 13.152 38.771 1.00 78.94 285 GLY A N 1
ATOM 2289 C CA . GLY A 1 285 ? -17.211 12.204 38.549 1.00 78.94 285 GLY A CA 1
ATOM 2290 C C . GLY A 1 285 ? -17.818 12.263 37.145 1.00 78.94 285 GLY A C 1
ATOM 2291 O O . GLY A 1 285 ? -18.640 11.416 36.795 1.00 78.94 285 GLY A O 1
ATOM 2292 N N . LYS A 1 286 ? -17.414 13.227 36.308 1.00 81.81 286 LYS A N 1
ATOM 2293 C CA . LYS A 1 286 ? -17.893 13.321 34.927 1.00 81.81 286 LYS A CA 1
ATOM 2294 C C . LYS A 1 286 ? -17.309 12.204 34.063 1.00 81.81 286 LYS A C 1
ATOM 2296 O O . LYS A 1 286 ? -16.110 11.958 34.095 1.00 81.81 286 LYS A O 1
ATOM 2301 N N . ILE A 1 287 ? -18.146 11.600 33.223 1.00 84.88 287 ILE A N 1
ATOM 2302 C CA . ILE A 1 287 ? -17.725 10.597 32.241 1.00 84.88 287 ILE A CA 1
ATOM 2303 C C . ILE A 1 287 ? -17.557 11.263 30.868 1.00 84.88 287 ILE A C 1
ATOM 2305 O O . ILE A 1 287 ? -18.418 12.033 30.427 1.00 84.88 287 ILE A O 1
ATOM 2309 N N . VAL A 1 288 ? -16.446 10.972 30.194 1.00 85.94 288 VAL A N 1
ATOM 2310 C CA . VAL A 1 288 ? -16.107 11.481 28.856 1.00 85.94 288 VAL A CA 1
ATOM 2311 C C . VAL A 1 288 ? -15.620 10.352 27.947 1.00 85.94 288 VAL A C 1
ATOM 2313 O O . VAL A 1 288 ? -15.192 9.296 28.416 1.00 85.94 288 VAL A O 1
ATOM 2316 N N . ALA A 1 289 ? -15.698 10.580 26.636 1.00 86.50 289 ALA A N 1
ATOM 2317 C CA . ALA A 1 289 ? -15.107 9.707 25.629 1.00 86.50 289 ALA A CA 1
ATOM 2318 C C . ALA A 1 289 ? -13.834 10.356 25.068 1.00 86.50 289 ALA A C 1
ATOM 2320 O O . ALA A 1 289 ? -13.876 11.476 24.556 1.00 86.50 289 ALA A O 1
ATOM 2321 N N . LEU A 1 290 ? -12.703 9.661 25.165 1.00 85.00 290 LEU A N 1
ATOM 2322 C CA . LEU A 1 290 ? -11.400 10.107 24.679 1.00 85.00 290 LEU A CA 1
ATOM 2323 C C . LEU A 1 290 ? -11.069 9.385 23.380 1.00 85.00 290 LEU A C 1
ATOM 2325 O O . LEU A 1 290 ? -10.815 8.184 23.386 1.00 85.00 290 LEU A O 1
ATOM 2329 N N . LYS A 1 291 ? -11.053 10.104 22.260 1.00 82.12 291 LYS A N 1
ATOM 2330 C CA . LYS A 1 291 ? -10.617 9.555 20.973 1.00 82.12 291 LYS A CA 1
ATOM 2331 C C . LYS A 1 291 ? -9.120 9.797 20.818 1.00 82.12 291 LYS A C 1
ATOM 2333 O O . LYS A 1 291 ? -8.712 10.900 20.453 1.00 82.12 291 LYS A O 1
ATOM 2338 N N . LYS A 1 292 ? -8.319 8.768 21.091 1.00 80.06 292 LYS A N 1
ATOM 2339 C CA . LYS A 1 292 ? -6.882 8.731 20.804 1.00 80.06 292 LYS A CA 1
ATOM 2340 C C . LYS A 1 292 ? -6.699 8.426 19.326 1.00 80.06 292 LYS A C 1
ATOM 2342 O O . LYS A 1 292 ? -7.170 7.399 18.844 1.00 80.06 292 LYS A O 1
ATOM 2347 N N . LEU A 1 293 ? -6.036 9.312 18.599 1.00 73.19 293 LEU A N 1
ATOM 2348 C CA . LEU A 1 293 ? -5.745 9.070 17.188 1.00 73.19 293 LEU A CA 1
ATOM 2349 C C . LEU A 1 293 ? -4.619 8.026 17.071 1.00 73.19 293 LEU A C 1
ATOM 2351 O O . LEU A 1 293 ? -3.694 8.034 17.888 1.00 73.19 293 LEU A O 1
ATOM 2355 N N . HIS A 1 294 ? -4.728 7.097 16.111 1.00 62.56 294 HIS A N 1
ATOM 2356 C CA . HIS A 1 294 ? -3.709 6.059 15.894 1.00 62.56 294 HIS A CA 1
ATOM 2357 C C . HIS A 1 294 ? -2.352 6.721 15.624 1.00 62.56 294 HIS A C 1
ATOM 2359 O O . HIS A 1 294 ? -2.257 7.704 14.892 1.00 62.56 294 HIS A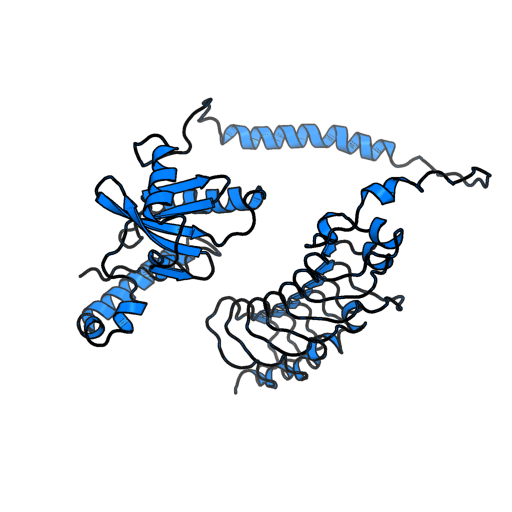 O 1
ATOM 2365 N N . GLN A 1 295 ? -1.311 6.225 16.286 1.00 56.25 295 GLN A N 1
ATOM 2366 C CA . GLN A 1 295 ? -0.058 6.949 16.424 1.00 56.25 295 GLN A CA 1
ATOM 2367 C C . GLN A 1 295 ? 0.944 6.556 15.336 1.00 56.25 295 GLN A C 1
ATOM 2369 O O . GLN A 1 295 ? 1.546 5.490 15.395 1.00 56.25 295 GLN A O 1
ATOM 2374 N N . MET A 1 296 ? 1.186 7.483 14.415 1.00 43.75 296 MET A N 1
ATOM 2375 C CA . MET A 1 296 ? 2.517 7.784 13.895 1.00 43.75 296 MET A CA 1
ATOM 2376 C C . MET A 1 296 ? 2.696 9.307 14.058 1.00 43.75 296 MET A C 1
ATOM 2378 O O . MET A 1 296 ? 1.781 10.072 13.773 1.00 43.75 296 MET A O 1
ATOM 2382 N N . GLU A 1 297 ? 3.862 9.731 14.556 1.00 48.47 297 GLU A N 1
ATOM 2383 C CA . GLU A 1 297 ? 4.403 11.101 14.444 1.00 48.47 297 GLU A CA 1
ATOM 2384 C C . GLU A 1 297 ? 3.895 12.198 15.409 1.00 48.47 297 GLU A C 1
ATOM 2386 O O . GLU A 1 297 ? 3.210 13.145 15.030 1.00 48.47 297 GLU A O 1
ATOM 2391 N N . SER A 1 298 ? 4.417 12.210 16.641 1.00 45.34 298 SER A N 1
ATOM 2392 C CA . SER A 1 298 ? 4.436 13.425 17.480 1.00 45.34 298 SER A CA 1
ATOM 2393 C C . SER A 1 298 ? 5.511 14.449 17.064 1.00 45.34 298 SER A C 1
ATOM 2395 O O . SER A 1 298 ? 5.764 15.409 17.792 1.00 45.34 298 SER A O 1
ATOM 2397 N N . HIS A 1 299 ? 6.181 14.259 15.920 1.00 48.62 299 HIS A N 1
ATOM 2398 C CA . HIS A 1 299 ? 7.314 15.087 15.469 1.00 48.62 299 HIS A CA 1
ATOM 2399 C C . HIS A 1 299 ? 7.139 15.676 14.058 1.00 48.62 299 HIS A C 1
ATOM 2401 O O . HIS A 1 299 ? 8.018 16.405 13.597 1.00 48.62 299 HIS A O 1
ATOM 2407 N N . ASN A 1 300 ? 6.012 15.424 13.379 1.00 53.62 300 ASN A N 1
ATOM 2408 C CA . ASN A 1 300 ? 5.768 15.955 12.040 1.00 53.62 300 ASN A CA 1
ATOM 2409 C C . ASN A 1 300 ? 4.815 17.174 12.064 1.00 53.62 300 ASN A C 1
ATOM 2411 O O . ASN A 1 300 ? 3.643 17.050 12.440 1.00 53.62 300 ASN A O 1
ATOM 2415 N N . PRO A 1 301 ? 5.273 18.371 11.648 1.00 56.97 301 PRO A N 1
ATOM 2416 C CA . PRO A 1 301 ? 4.466 19.593 11.678 1.00 56.97 301 PRO A CA 1
ATOM 2417 C C . PRO A 1 301 ? 3.233 19.562 10.757 1.00 56.97 301 PRO A C 1
ATOM 2419 O O . PRO A 1 301 ? 2.298 20.342 10.966 1.00 56.97 301 PRO A O 1
ATOM 2422 N N . THR A 1 302 ? 3.177 18.678 9.755 1.00 57.31 302 THR A N 1
ATOM 2423 C CA . THR A 1 302 ? 1.986 18.523 8.899 1.00 57.31 302 THR A CA 1
ATOM 2424 C C . THR A 1 302 ? 0.811 17.884 9.645 1.00 57.31 302 THR A C 1
ATOM 2426 O O . THR A 1 302 ? -0.333 18.287 9.424 1.00 57.31 302 THR A O 1
ATOM 2429 N N . PHE A 1 303 ? 1.068 16.974 10.588 1.00 60.62 303 PHE A N 1
ATOM 2430 C CA . PHE A 1 303 ? 0.031 16.297 11.373 1.00 60.62 303 PHE A CA 1
ATOM 2431 C C . PHE A 1 303 ? -0.561 17.194 12.455 1.00 60.62 303 PHE A C 1
ATOM 2433 O O . PHE A 1 303 ? -1.781 17.260 12.589 1.00 60.62 303 PHE A O 1
ATOM 2440 N N . VAL A 1 304 ? 0.271 17.990 13.135 1.00 62.03 304 VAL A N 1
ATOM 2441 C CA . VAL A 1 304 ? -0.202 19.029 14.069 1.00 62.03 304 VAL A CA 1
ATOM 2442 C C . VAL A 1 304 ? -1.136 20.014 13.355 1.00 62.03 304 VAL A C 1
ATOM 2444 O O . VAL A 1 304 ? -2.161 20.426 13.901 1.00 62.03 304 VAL A O 1
ATOM 2447 N N . LYS A 1 305 ? -0.833 20.354 12.094 1.00 65.94 305 LYS A N 1
ATOM 2448 C CA . LYS A 1 305 ? -1.695 21.197 11.256 1.00 65.94 305 LYS A CA 1
ATOM 2449 C C . LYS A 1 305 ? -3.007 20.500 10.875 1.00 65.94 305 LYS A C 1
ATOM 2451 O O . LYS A 1 305 ? -4.047 21.155 10.889 1.00 65.94 305 LYS A O 1
ATOM 2456 N N . SER A 1 306 ? -2.973 19.209 10.540 1.00 62.62 306 SER A N 1
ATOM 2457 C CA . SER A 1 306 ? -4.177 18.420 10.234 1.00 62.62 306 SER A CA 1
ATOM 2458 C C . SER A 1 306 ? -5.105 18.314 11.449 1.00 62.62 306 SER A C 1
ATOM 2460 O O . SER A 1 306 ? -6.278 18.677 11.365 1.00 62.62 306 SER A O 1
ATOM 2462 N N . PHE A 1 307 ? -4.550 17.965 12.612 1.00 68.81 307 PHE A N 1
ATOM 2463 C CA . PHE A 1 307 ? -5.267 17.924 13.887 1.00 68.81 307 PHE A CA 1
ATOM 2464 C C . PHE A 1 307 ? -5.869 19.289 14.246 1.00 68.81 307 PHE A C 1
ATOM 2466 O O . PHE A 1 307 ? -7.049 19.397 14.579 1.00 68.81 307 PHE A O 1
ATOM 2473 N N . GLY A 1 308 ? -5.091 20.366 14.092 1.00 66.00 308 GLY A N 1
ATOM 2474 C CA . GLY A 1 308 ? -5.577 21.728 14.306 1.00 66.00 308 GLY A CA 1
ATOM 2475 C C . GLY A 1 308 ? -6.713 22.131 13.356 1.00 66.00 308 GLY A C 1
ATOM 2476 O O . GLY A 1 308 ? -7.615 22.870 13.755 1.00 66.00 308 GLY A O 1
ATOM 2477 N N . ASN A 1 309 ? -6.712 21.641 12.112 1.00 64.75 309 ASN A N 1
ATOM 2478 C CA . ASN A 1 309 ? -7.807 21.873 11.168 1.00 64.75 309 ASN A CA 1
ATOM 2479 C C . ASN A 1 309 ? -9.080 21.117 11.575 1.00 64.75 309 ASN A C 1
ATOM 2481 O O . ASN A 1 309 ? -10.156 21.714 11.531 1.00 64.75 309 ASN A O 1
ATOM 2485 N N . GLU A 1 310 ? -8.962 19.860 12.006 1.00 66.44 310 GLU A N 1
ATOM 2486 C CA . GLU A 1 310 ? -10.086 19.041 12.483 1.00 66.44 310 GLU A CA 1
ATOM 2487 C C . GLU A 1 310 ? -10.752 19.692 13.699 1.00 66.44 310 GLU A C 1
ATOM 2489 O O . GLU A 1 310 ? -11.939 20.020 13.659 1.00 66.44 310 GLU A O 1
ATOM 2494 N N . VAL A 1 311 ? -9.965 20.017 14.728 1.00 69.25 311 VAL A N 1
ATOM 2495 C CA . VAL A 1 311 ? -10.428 20.735 15.927 1.00 69.25 311 VAL A CA 1
ATOM 2496 C C . VAL A 1 311 ? -11.155 22.027 15.552 1.00 69.25 311 VAL A C 1
ATOM 2498 O O . VAL A 1 311 ? -12.241 22.324 16.061 1.00 69.25 311 VAL A O 1
ATOM 2501 N N . LYS A 1 312 ? -10.579 22.806 14.631 1.00 69.62 312 LYS A N 1
ATOM 2502 C CA . LYS A 1 312 ? -11.158 24.071 14.172 1.00 69.62 312 LYS A CA 1
ATOM 2503 C C . LYS A 1 312 ? -12.478 23.876 13.429 1.00 69.62 312 LYS A C 1
ATOM 2505 O O . LYS A 1 312 ? -13.345 24.743 13.544 1.00 69.62 312 LYS A O 1
ATOM 2510 N N . MET A 1 313 ? -12.635 22.801 12.662 1.00 68.31 313 MET A N 1
ATOM 2511 C CA . MET A 1 313 ? -13.899 22.488 11.994 1.00 68.31 313 MET A CA 1
ATOM 2512 C C . MET A 1 313 ? -14.943 22.021 13.005 1.00 68.31 313 MET A C 1
ATOM 2514 O O . MET A 1 313 ? -16.011 22.625 13.078 1.00 68.31 313 MET A O 1
ATOM 2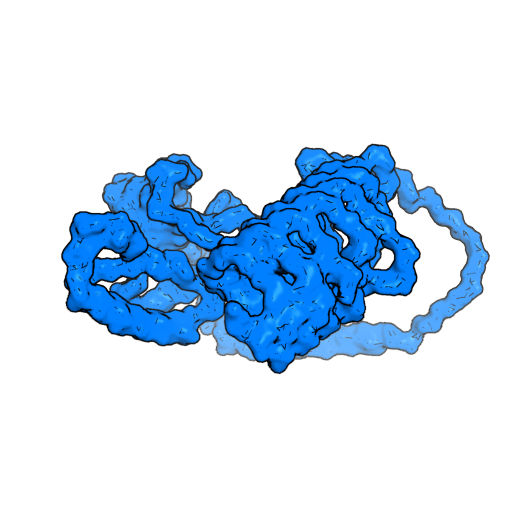518 N N . LEU A 1 314 ? -14.613 21.052 13.856 1.00 68.56 314 LEU A N 1
ATOM 2519 C CA . LEU A 1 314 ? -15.533 20.496 14.852 1.00 68.56 314 LEU A CA 1
ATOM 2520 C C . LEU A 1 314 ? -16.024 21.544 15.860 1.00 68.56 314 LEU A C 1
ATOM 2522 O O . LEU A 1 314 ? -17.188 21.538 16.245 1.00 68.56 314 LEU A O 1
ATOM 2526 N N . THR A 1 315 ? -15.181 22.516 16.217 1.00 64.12 315 THR A N 1
ATOM 2527 C CA . THR A 1 315 ? -15.578 23.638 17.090 1.00 64.12 315 THR A CA 1
ATOM 2528 C C . THR A 1 315 ? -16.574 24.591 16.412 1.00 64.12 315 THR A C 1
ATOM 2530 O O . THR A 1 315 ? -17.373 25.254 17.078 1.00 64.12 315 THR A O 1
ATOM 2533 N N . LYS A 1 316 ? -16.525 24.703 15.079 1.00 65.00 316 LYS A N 1
ATOM 2534 C CA . LYS A 1 316 ? -17.409 25.587 14.302 1.00 65.00 316 LYS A CA 1
ATOM 2535 C C . LYS A 1 316 ? -18.743 24.942 13.971 1.00 65.00 316 LYS A C 1
ATOM 2537 O O . LYS A 1 316 ? -19.726 25.660 13.786 1.00 65.00 316 LYS A O 1
ATOM 2542 N N . ILE A 1 317 ? -18.781 23.619 13.878 1.00 65.69 317 ILE A N 1
ATOM 2543 C CA . ILE A 1 317 ? -20.003 22.895 13.568 1.00 65.69 317 ILE A CA 1
ATOM 2544 C C . ILE A 1 317 ? -20.904 22.909 14.803 1.00 65.69 317 ILE A C 1
ATOM 2546 O O . ILE A 1 317 ? -20.529 22.486 15.892 1.00 65.69 317 ILE A O 1
ATOM 2550 N N . ARG A 1 318 ? -22.124 23.412 14.630 1.00 63.59 318 ARG A N 1
ATOM 2551 C CA . ARG A 1 318 ? -23.169 23.376 15.654 1.00 63.59 318 ARG A CA 1
ATOM 2552 C C . ARG A 1 318 ? -24.392 22.714 15.057 1.00 63.59 318 ARG A C 1
ATOM 2554 O O . ARG A 1 318 ? -25.205 23.372 14.415 1.00 63.59 318 ARG A O 1
ATOM 2561 N N . TYR A 1 319 ? -24.500 21.409 15.257 1.00 67.44 319 TYR A N 1
ATOM 2562 C CA . TYR A 1 319 ? -25.658 20.639 14.833 1.00 67.44 319 TYR A CA 1
ATOM 2563 C C . TYR A 1 319 ? -26.155 19.768 15.982 1.00 67.44 319 TYR A C 1
ATOM 2565 O O . TYR A 1 319 ? -25.358 19.208 16.730 1.00 67.44 319 TYR A O 1
ATOM 2573 N N . ARG A 1 320 ? -27.479 19.660 16.120 1.00 65.81 320 ARG A N 1
ATOM 2574 C CA . ARG A 1 320 ? -28.131 18.977 17.250 1.00 65.81 320 ARG A CA 1
ATOM 2575 C C . ARG A 1 320 ? -27.815 17.479 17.354 1.00 65.81 320 ARG A C 1
ATOM 2577 O O . ARG A 1 320 ? -27.907 16.934 18.444 1.00 65.81 320 ARG A O 1
ATOM 2584 N N . ASN A 1 321 ? -27.417 16.844 16.249 1.00 64.31 321 ASN A N 1
ATOM 2585 C CA . ASN A 1 321 ? -27.131 15.406 16.191 1.00 64.31 321 ASN A CA 1
ATOM 2586 C C . ASN A 1 321 ? -25.628 15.079 16.139 1.00 64.31 321 ASN A C 1
ATOM 2588 O O . ASN A 1 321 ? -25.274 13.934 15.879 1.00 64.31 321 ASN A O 1
ATOM 2592 N N . ILE A 1 322 ? -24.747 16.065 16.336 1.00 70.31 322 ILE A N 1
ATOM 2593 C CA . ILE A 1 322 ? -23.298 15.837 16.408 1.00 70.31 322 ILE A CA 1
ATOM 2594 C C . ILE A 1 322 ? -22.894 15.740 17.875 1.00 70.31 322 ILE A C 1
ATOM 2596 O O . ILE A 1 322 ? -23.290 16.577 18.691 1.00 70.31 322 ILE A O 1
ATOM 2600 N N . VAL A 1 323 ? -22.109 14.711 18.208 1.00 71.75 323 VAL A N 1
ATOM 2601 C CA . VAL A 1 323 ? -21.609 14.500 19.570 1.00 71.75 323 VAL A CA 1
ATOM 2602 C C . VAL A 1 323 ? -20.796 15.717 19.989 1.00 71.75 323 VAL A C 1
ATOM 2604 O O . VAL A 1 323 ? -19.882 16.160 19.293 1.00 71.75 323 VAL A O 1
ATOM 2607 N N . LYS A 1 324 ? -21.142 16.286 21.144 1.00 72.06 324 LYS A N 1
ATOM 2608 C CA . LYS A 1 324 ? -20.530 17.525 21.607 1.00 72.06 324 LYS A CA 1
ATOM 2609 C C . LYS A 1 324 ? -19.045 17.305 21.894 1.00 72.06 324 LYS A C 1
ATOM 2611 O O . LYS A 1 324 ? -18.693 16.616 22.852 1.00 72.06 324 LYS A O 1
ATOM 2616 N N . LEU A 1 325 ? -18.188 17.964 21.116 1.00 75.69 325 LEU A N 1
ATOM 2617 C CA . LEU A 1 325 ? -16.775 18.111 21.447 1.00 75.69 325 LEU A CA 1
ATOM 2618 C C . LEU A 1 325 ? -16.668 18.991 22.699 1.00 75.69 325 LEU A C 1
ATOM 2620 O O . LEU A 1 325 ? -17.134 20.132 22.724 1.00 75.69 325 LEU A O 1
ATOM 2624 N N . HIS A 1 326 ? -16.117 18.436 23.770 1.00 74.06 326 HIS A N 1
ATOM 2625 C CA . HIS A 1 326 ? -15.843 19.170 24.998 1.00 74.06 326 HIS A CA 1
ATOM 2626 C C . HIS A 1 326 ? -14.495 19.877 24.932 1.00 74.06 326 HIS A C 1
ATOM 2628 O O . HIS A 1 326 ? -14.394 20.995 25.416 1.00 74.06 326 HIS A O 1
ATOM 2634 N N . GLY A 1 327 ? -13.498 19.259 24.305 1.00 75.12 327 GLY A N 1
ATOM 2635 C CA . GLY A 1 327 ? -12.172 19.838 24.146 1.00 75.12 327 GLY A CA 1
ATOM 2636 C C . GLY A 1 327 ? -11.246 18.919 23.362 1.00 75.12 327 GLY A C 1
ATOM 2637 O O . GLY A 1 327 ? -11.669 17.912 22.798 1.00 75.12 327 GLY A O 1
ATOM 2638 N N . PHE A 1 328 ? -9.968 19.265 23.336 1.00 75.62 328 PHE A N 1
ATOM 2639 C CA . PHE A 1 328 ? -8.924 18.482 22.691 1.00 75.62 328 PHE A CA 1
ATOM 2640 C C . PHE A 1 328 ? -7.629 18.611 23.490 1.00 75.62 328 PHE A C 1
ATOM 2642 O O . PHE A 1 328 ? -7.427 19.595 24.199 1.00 75.62 328 PHE A O 1
ATOM 2649 N N . CYS A 1 329 ? -6.754 17.624 23.358 1.00 73.06 329 CYS A N 1
ATOM 2650 C CA . CYS A 1 329 ? -5.420 17.635 23.924 1.00 73.06 329 CYS A CA 1
ATOM 2651 C C . CYS A 1 329 ? -4.389 17.495 22.804 1.00 73.06 329 CYS A C 1
ATOM 2653 O O . CYS A 1 329 ? -4.472 16.587 21.973 1.00 73.06 329 CYS A O 1
ATOM 2655 N N . LEU A 1 330 ? -3.415 18.404 22.808 1.00 68.00 330 LEU A N 1
ATOM 2656 C CA . LEU A 1 330 ? -2.220 18.345 21.981 1.00 68.00 330 LEU A CA 1
ATOM 2657 C C . LEU A 1 330 ? -1.016 18.225 22.919 1.00 68.00 330 LEU A C 1
ATOM 2659 O O . LEU A 1 330 ? -0.531 19.231 23.433 1.00 68.00 330 LEU A O 1
ATOM 2663 N N . HIS A 1 331 ? -0.552 17.001 23.160 1.00 66.06 331 HIS A N 1
ATOM 2664 C CA . HIS A 1 331 ? 0.612 16.741 23.998 1.00 66.06 331 HIS A CA 1
ATOM 2665 C C . HIS A 1 331 ? 1.700 16.013 23.199 1.00 66.06 331 HIS A C 1
ATOM 2667 O O . HIS A 1 331 ? 1.410 15.214 22.309 1.00 66.06 331 HIS A O 1
ATOM 2673 N N . ASN A 1 332 ? 2.973 16.238 23.537 1.00 58.84 332 ASN A N 1
ATOM 2674 C CA . ASN A 1 332 ? 4.113 15.634 22.825 1.00 58.84 332 ASN A CA 1
ATOM 2675 C C . ASN A 1 332 ? 4.094 14.095 22.847 1.00 58.84 332 ASN A C 1
ATOM 2677 O O . ASN A 1 332 ? 4.703 13.449 21.996 1.00 58.84 332 ASN A O 1
ATOM 2681 N N . ARG A 1 333 ? 3.407 13.502 23.832 1.00 56.94 333 ARG A N 1
ATOM 2682 C CA . ARG A 1 333 ? 3.261 12.047 23.976 1.00 56.94 333 ARG A CA 1
ATOM 2683 C C . ARG A 1 333 ? 2.025 11.482 23.282 1.00 56.94 333 ARG A C 1
ATOM 2685 O O . ARG A 1 333 ? 2.044 10.308 22.935 1.00 56.94 333 ARG A O 1
ATOM 2692 N N . CYS A 1 334 ? 0.965 12.268 23.093 1.00 65.19 334 CYS A N 1
ATOM 2693 C CA . CYS A 1 334 ? -0.287 11.811 22.490 1.00 65.19 334 CYS A CA 1
ATOM 2694 C C . CYS A 1 334 ? -1.220 12.985 22.145 1.00 65.19 334 CYS A C 1
ATOM 2696 O O . CYS A 1 334 ? -1.223 14.027 22.799 1.00 65.19 334 CYS A O 1
ATOM 2698 N N . MET A 1 335 ? -2.038 12.788 21.110 1.00 73.38 335 MET A N 1
ATOM 2699 C CA . MET A 1 335 ? -3.090 13.715 20.693 1.00 73.38 335 MET A CA 1
ATOM 2700 C C . MET A 1 335 ? -4.434 13.010 20.824 1.00 73.38 335 MET A C 1
ATOM 2702 O O . MET A 1 335 ? -4.592 11.882 20.345 1.00 73.38 335 MET A O 1
ATOM 2706 N N . PHE A 1 336 ? -5.403 13.656 21.465 1.00 78.25 336 PHE A N 1
ATOM 2707 C CA . PHE A 1 336 ? -6.740 13.087 21.597 1.00 78.25 336 PHE A CA 1
ATOM 2708 C C . PHE A 1 336 ? -7.826 14.155 21.667 1.00 78.25 336 PHE A C 1
ATOM 2710 O O . PHE A 1 336 ? -7.602 15.285 22.099 1.00 78.25 336 PHE A O 1
ATOM 2717 N N . LEU A 1 337 ? -9.024 13.782 21.229 1.00 79.75 337 LEU A N 1
ATOM 2718 C CA . LEU A 1 337 ? -10.225 14.610 21.298 1.00 79.75 337 LEU A CA 1
ATOM 2719 C C . LEU A 1 337 ? -11.091 14.153 22.473 1.00 79.75 337 LEU A C 1
ATOM 2721 O O . LEU A 1 337 ? -11.230 12.952 22.713 1.00 79.75 337 LEU A O 1
ATOM 2725 N N . VAL A 1 338 ? -11.680 15.107 23.191 1.00 82.12 338 VAL A N 1
ATOM 2726 C CA . VAL A 1 338 ? -12.533 14.857 24.358 1.00 82.12 338 VAL A CA 1
ATOM 2727 C C . VAL A 1 338 ? -13.979 15.123 23.968 1.00 82.12 338 VAL A C 1
ATOM 2729 O O . VAL A 1 338 ? -14.382 16.272 23.780 1.00 82.12 338 VAL A O 1
ATOM 2732 N N . TYR A 1 339 ? -14.772 14.065 23.885 1.00 81.25 339 TYR A N 1
ATOM 2733 C CA . TYR A 1 339 ? -16.186 14.117 23.540 1.00 81.25 339 TYR A CA 1
ATOM 2734 C C . TYR A 1 339 ? -17.073 13.876 24.759 1.00 81.25 339 TYR A C 1
ATOM 2736 O O . TYR A 1 339 ? -16.675 13.273 25.762 1.00 81.25 339 TYR A O 1
ATOM 2744 N N . GLN A 1 340 ? -18.316 14.333 24.651 1.00 78.81 340 GLN A N 1
ATOM 2745 C CA . GLN A 1 340 ? -19.391 13.858 25.509 1.00 78.81 340 GLN A CA 1
ATOM 2746 C C . GLN A 1 340 ? -19.498 12.330 25.413 1.00 78.81 340 GLN A C 1
ATOM 2748 O O . GLN A 1 340 ? -19.537 11.776 24.317 1.00 78.81 340 GLN A O 1
ATOM 2753 N N . TYR A 1 341 ? -19.555 11.655 26.563 1.00 81.44 341 TYR A N 1
ATOM 2754 C CA . TYR A 1 341 ? -19.803 10.218 26.599 1.00 81.44 341 TYR A CA 1
ATOM 2755 C C . TYR A 1 341 ? -21.272 9.909 26.291 1.00 81.44 341 TYR A C 1
ATOM 2757 O O . TYR A 1 341 ? -22.174 10.580 26.796 1.00 81.44 341 TYR A O 1
ATOM 2765 N N . MET A 1 342 ? -21.494 8.878 25.477 1.00 77.62 342 MET A N 1
ATOM 2766 C CA . MET A 1 342 ? -22.813 8.413 25.055 1.00 77.62 342 MET A CA 1
ATOM 2767 C C . MET A 1 342 ? -23.117 7.072 25.733 1.00 77.62 342 MET A C 1
ATOM 2769 O O . MET A 1 342 ? -22.477 6.067 25.431 1.00 77.62 342 MET A O 1
ATOM 2773 N N . GLU A 1 343 ? -24.091 7.045 26.647 1.00 66.00 343 GLU A N 1
ATOM 2774 C CA . GLU A 1 343 ? -24.371 5.873 27.498 1.00 66.00 343 GLU A CA 1
ATOM 2775 C C . GLU A 1 343 ? -24.858 4.635 26.730 1.00 66.00 343 GLU A C 1
ATOM 2777 O O . GLU A 1 343 ? -24.555 3.516 27.129 1.00 66.00 343 GLU A O 1
ATOM 2782 N N . LYS A 1 344 ? -25.574 4.814 25.611 1.00 63.84 344 LYS A N 1
ATOM 2783 C CA . LYS A 1 344 ? -26.162 3.710 24.824 1.00 63.84 344 LYS A CA 1
ATOM 2784 C C . LYS A 1 344 ? -25.244 3.134 23.734 1.00 63.84 344 LYS A C 1
ATOM 2786 O O . LYS A 1 344 ? -25.724 2.454 22.834 1.00 63.84 344 LYS A O 1
ATOM 2791 N N . SER A 1 345 ? -23.933 3.374 23.822 1.00 59.31 345 SER A N 1
ATOM 2792 C CA . SER A 1 345 ? -22.942 2.856 22.865 1.00 59.31 345 SER A CA 1
ATOM 2793 C C . SER A 1 345 ? -23.265 3.230 21.400 1.00 59.31 345 SER A C 1
ATOM 2795 O O . SER A 1 345 ? -23.890 4.259 21.134 1.00 59.31 345 SER A O 1
ATOM 2797 N N . SER A 1 346 ? -22.775 2.449 20.435 1.00 63.97 346 SER A N 1
ATOM 2798 C CA . SER A 1 346 ? -23.034 2.627 19.007 1.00 63.97 346 SER A CA 1
ATOM 2799 C C . SER A 1 346 ? -24.334 1.964 18.563 1.00 63.97 346 SER A C 1
ATOM 2801 O O . SER A 1 346 ? -24.720 0.909 19.067 1.00 63.97 346 SER A O 1
ATOM 2803 N N . LEU A 1 347 ? -24.950 2.512 17.509 1.00 64.31 347 LEU A N 1
ATOM 2804 C CA . LEU A 1 347 ? -26.049 1.845 16.802 1.00 64.31 347 LEU A CA 1
ATOM 2805 C C . LEU A 1 347 ? -25.654 0.423 16.358 1.00 64.31 347 LEU A C 1
ATOM 2807 O O . LEU A 1 347 ? -26.487 -0.473 16.356 1.00 64.31 347 LEU A O 1
ATOM 2811 N N . PHE A 1 348 ? -24.377 0.207 16.030 1.00 58.81 348 PHE A N 1
ATOM 2812 C CA . PHE A 1 348 ? -23.835 -1.107 15.692 1.00 58.81 348 PHE A CA 1
ATOM 2813 C C . PHE A 1 348 ? -23.978 -2.119 16.841 1.00 58.81 348 PHE A C 1
ATOM 2815 O O . PHE A 1 348 ? -24.432 -3.236 16.605 1.00 58.81 348 PHE A O 1
ATOM 2822 N N . TYR A 1 349 ? -23.656 -1.733 18.081 1.00 59.47 349 TYR A N 1
ATOM 2823 C CA . TYR A 1 349 ? -23.827 -2.611 19.244 1.00 59.47 349 TYR A CA 1
ATOM 2824 C C . TYR A 1 349 ? -25.300 -2.896 19.532 1.00 59.47 349 TYR A C 1
ATOM 2826 O O . TYR A 1 349 ? -25.666 -4.052 19.730 1.00 59.47 349 TYR A O 1
ATOM 2834 N N . VAL A 1 350 ? -26.149 -1.867 19.466 1.00 64.44 350 VAL A N 1
ATOM 2835 C CA . VAL A 1 350 ? -27.595 -2.009 19.694 1.00 64.44 350 VAL A CA 1
ATOM 2836 C C . VAL A 1 350 ? -28.233 -2.935 18.653 1.00 64.44 350 VAL A C 1
ATOM 2838 O O . VAL A 1 350 ? -29.100 -3.738 18.982 1.00 64.44 350 VAL A O 1
ATOM 2841 N N . LEU A 1 351 ? -27.800 -2.860 17.390 1.00 62.78 351 LEU A N 1
ATOM 2842 C CA . LEU A 1 351 ? -28.301 -3.724 16.317 1.00 62.78 351 LEU A CA 1
ATOM 2843 C C . LEU A 1 351 ? -27.817 -5.175 16.418 1.00 62.78 351 LEU A C 1
ATOM 2845 O O . LEU A 1 351 ? -28.510 -6.058 15.921 1.00 62.78 351 LEU A O 1
ATOM 2849 N N . ASN A 1 352 ? -26.672 -5.420 17.058 1.00 61.69 352 ASN A N 1
ATOM 2850 C CA . ASN A 1 352 ? -26.127 -6.762 17.278 1.00 61.69 352 ASN A CA 1
ATOM 2851 C C . ASN A 1 352 ? -26.634 -7.428 18.571 1.00 61.69 352 ASN A C 1
ATOM 2853 O O . ASN A 1 352 ? -26.243 -8.557 18.862 1.00 61.69 352 ASN A O 1
ATOM 2857 N N . ASN A 1 353 ? -27.496 -6.759 19.343 1.00 73.88 353 ASN A N 1
ATOM 2858 C CA . ASN A 1 353 ? -28.133 -7.318 20.531 1.00 73.88 353 ASN A CA 1
ATOM 2859 C C . ASN A 1 353 ? -29.637 -7.511 20.284 1.00 73.88 353 ASN A C 1
ATOM 2861 O O . ASN A 1 353 ? -30.386 -6.542 20.207 1.00 73.88 353 ASN A O 1
ATOM 2865 N N . ASP A 1 354 ? -30.106 -8.760 20.225 1.00 77.12 354 ASP A N 1
ATOM 2866 C CA . ASP A 1 354 ? -31.511 -9.099 19.939 1.00 77.12 354 ASP A CA 1
ATOM 2867 C C . ASP A 1 354 ? -32.528 -8.527 20.943 1.00 77.12 354 ASP A C 1
ATOM 2869 O O . ASP A 1 354 ? -33.710 -8.375 20.615 1.00 77.12 354 ASP A O 1
ATOM 2873 N N . ALA A 1 355 ? -32.109 -8.235 22.178 1.00 79.81 355 ALA A N 1
ATOM 2874 C CA . ALA A 1 355 ? -32.966 -7.613 23.182 1.00 79.81 355 ALA A CA 1
ATOM 2875 C C . ALA A 1 355 ? -33.066 -6.096 22.962 1.00 79.81 355 ALA A C 1
ATOM 2877 O O . ALA A 1 355 ? -34.170 -5.555 22.935 1.00 79.81 355 ALA A O 1
ATOM 2878 N N . GLU A 1 356 ? -31.935 -5.426 22.737 1.00 69.81 356 GLU A N 1
ATOM 2879 C CA . GLU A 1 356 ? -31.880 -3.972 22.532 1.00 69.81 356 GLU A CA 1
ATOM 2880 C C . GLU A 1 356 ? -32.370 -3.563 21.131 1.00 69.81 356 GLU A C 1
ATOM 2882 O O . GLU A 1 356 ? -33.029 -2.537 20.963 1.00 69.81 356 GLU A O 1
ATOM 2887 N N . ALA A 1 357 ? -32.161 -4.402 20.115 1.00 68.94 357 ALA A N 1
ATOM 2888 C CA . ALA A 1 357 ? -32.629 -4.173 18.749 1.00 68.94 357 ALA A CA 1
ATOM 2889 C C . ALA A 1 357 ? -34.163 -4.098 18.644 1.00 68.94 357 ALA A C 1
ATOM 2891 O O . ALA A 1 357 ? -34.681 -3.477 17.707 1.00 68.94 357 ALA A O 1
ATOM 2892 N N . LYS A 1 358 ? -34.892 -4.700 19.598 1.00 75.06 358 LYS A N 1
ATOM 2893 C CA . LYS A 1 358 ? -36.360 -4.609 19.707 1.00 75.06 358 LYS A CA 1
ATOM 2894 C C . LYS A 1 358 ? -36.830 -3.235 20.172 1.00 75.06 358 LYS A C 1
ATOM 2896 O O . LYS A 1 358 ? -37.944 -2.839 19.833 1.00 75.06 358 LYS A O 1
ATOM 2901 N N . GLU A 1 359 ? -35.992 -2.498 20.898 1.00 72.12 359 GLU A N 1
ATOM 2902 C CA . GLU A 1 359 ? -36.274 -1.115 21.289 1.00 72.12 359 GLU A CA 1
ATOM 2903 C C . GLU A 1 359 ? -36.216 -0.162 20.077 1.00 72.12 359 GLU A C 1
ATOM 2905 O O . GLU A 1 359 ? -36.950 0.825 20.001 1.00 72.12 359 GLU A O 1
ATOM 2910 N N . LEU A 1 360 ? -35.421 -0.508 19.057 1.00 70.75 360 LEU A N 1
ATOM 2911 C CA . LEU A 1 360 ? -35.396 0.160 17.753 1.00 70.75 360 LEU A CA 1
ATOM 2912 C C . LEU A 1 360 ? -36.582 -0.277 16.882 1.00 70.75 360 LEU A C 1
ATOM 2914 O O . LEU A 1 360 ? -36.427 -1.000 15.893 1.00 70.75 360 LEU A O 1
ATOM 2918 N N . ASN A 1 361 ? -37.784 0.179 17.223 1.00 72.12 361 ASN A N 1
ATOM 2919 C CA . ASN A 1 361 ? -38.966 -0.052 16.394 1.00 72.12 361 ASN A CA 1
ATOM 2920 C C . ASN A 1 361 ? -38.847 0.636 15.011 1.00 72.12 361 ASN A C 1
ATOM 2922 O O . ASN A 1 361 ? -37.991 1.494 14.773 1.00 72.12 361 ASN A O 1
ATOM 2926 N N . TRP A 1 362 ? -39.717 0.256 14.071 1.00 70.12 362 TRP A N 1
ATOM 2927 C CA . TRP A 1 362 ? -39.663 0.753 12.691 1.00 70.12 362 TRP A CA 1
ATOM 2928 C C . TRP A 1 362 ? -39.757 2.284 12.590 1.00 70.12 362 TRP A C 1
ATOM 2930 O O . TRP A 1 362 ? -39.016 2.894 11.821 1.00 70.12 362 TRP A O 1
ATOM 2940 N N . SER A 1 363 ? -40.600 2.924 13.406 1.00 75.38 363 SER A N 1
ATOM 2941 C CA . SER A 1 363 ? -40.701 4.388 13.458 1.00 75.38 363 SER A CA 1
ATOM 2942 C C . SER A 1 363 ? -39.393 5.053 13.895 1.00 75.38 363 SER A C 1
ATOM 2944 O O . SER A 1 363 ? -38.963 6.013 13.254 1.00 75.38 363 SER A O 1
ATOM 2946 N N . THR A 1 364 ? -38.717 4.516 14.914 1.00 68.12 364 THR A N 1
ATOM 2947 C CA . THR A 1 364 ? -37.415 5.015 15.374 1.00 68.12 364 THR A CA 1
ATOM 2948 C C . THR A 1 364 ? -36.364 4.874 14.273 1.00 68.12 364 THR A C 1
ATOM 2950 O O . THR A 1 364 ? -35.645 5.828 13.982 1.00 68.12 364 THR A O 1
ATOM 2953 N N . ARG A 1 365 ? -36.325 3.733 13.572 1.00 63.75 365 ARG A N 1
ATOM 2954 C CA . ARG A 1 365 ? -35.392 3.500 12.451 1.00 63.75 365 ARG A CA 1
ATOM 2955 C C . ARG A 1 365 ? -35.606 4.484 11.298 1.00 63.75 365 ARG A C 1
ATOM 2957 O O . ARG A 1 365 ? -34.642 5.027 10.767 1.00 63.75 365 ARG A O 1
ATOM 2964 N N . VAL A 1 366 ? -36.859 4.759 10.936 1.00 69.31 366 VAL A N 1
ATOM 2965 C CA . VAL A 1 366 ? -37.196 5.733 9.884 1.00 69.31 366 VAL A CA 1
ATOM 2966 C C . VAL A 1 366 ? -36.782 7.152 10.280 1.00 69.31 366 VAL A C 1
ATOM 2968 O O . VAL A 1 366 ? -36.285 7.896 9.435 1.00 69.31 366 VAL A O 1
ATOM 2971 N N . ASN A 1 367 ? -36.945 7.532 11.548 1.00 67.06 367 ASN A N 1
ATOM 2972 C CA . ASN A 1 367 ? -36.504 8.839 12.037 1.00 67.06 367 ASN A CA 1
ATOM 2973 C C . ASN A 1 367 ? -34.975 8.970 12.002 1.00 67.06 367 ASN A C 1
ATOM 2975 O O . ASN A 1 367 ? -34.477 9.989 11.528 1.00 67.06 367 ASN A O 1
ATOM 2979 N N . VAL A 1 368 ? -34.238 7.919 12.383 1.00 65.56 368 VAL A N 1
ATOM 2980 C CA . VAL A 1 368 ? -32.772 7.873 12.248 1.00 65.56 368 VAL A CA 1
ATOM 2981 C C . VAL A 1 368 ? -32.352 8.094 10.789 1.00 65.56 368 VAL A C 1
ATOM 2983 O O . VAL A 1 368 ? -31.514 8.951 10.525 1.00 65.56 368 VAL A O 1
ATOM 2986 N N . ILE A 1 369 ? -32.986 7.412 9.826 1.00 64.12 369 ILE A N 1
ATOM 2987 C CA . ILE A 1 369 ? -32.675 7.553 8.388 1.00 64.12 369 ILE A CA 1
ATOM 2988 C C . ILE A 1 369 ? -32.993 8.966 7.862 1.00 64.12 369 ILE A C 1
ATOM 2990 O O . ILE A 1 369 ? -32.231 9.535 7.079 1.00 64.12 369 ILE A O 1
ATOM 2994 N N . LYS A 1 370 ? -34.106 9.567 8.296 1.00 64.81 370 LYS A N 1
ATOM 2995 C CA . LYS A 1 370 ? -34.483 10.931 7.890 1.00 64.81 370 LYS A CA 1
ATOM 2996 C C . LYS A 1 370 ? -33.497 11.979 8.405 1.00 64.81 370 LYS A C 1
ATOM 2998 O O . LYS A 1 370 ? -33.109 12.869 7.652 1.00 64.81 370 LYS A O 1
ATOM 3003 N N . GLU A 1 371 ? -33.070 11.861 9.660 1.00 64.19 371 GLU A N 1
ATOM 3004 C CA . GLU A 1 371 ? -32.050 12.737 10.249 1.00 64.19 371 GLU A CA 1
ATOM 3005 C C . GLU A 1 371 ? -30.667 12.496 9.606 1.00 64.19 371 GLU A C 1
ATOM 3007 O O . GLU A 1 371 ? -29.897 13.442 9.419 1.00 64.19 371 GLU A O 1
ATOM 3012 N N . TRP A 1 372 ? -30.371 11.258 9.184 1.00 59.44 372 TRP A N 1
ATOM 3013 C CA . TRP A 1 372 ? -29.150 10.898 8.452 1.00 59.44 372 TRP A CA 1
ATOM 3014 C C . TRP A 1 372 ? -29.027 11.594 7.102 1.00 59.44 372 TRP A C 1
ATOM 3016 O O . TRP A 1 372 ? -27.939 12.046 6.764 1.00 59.44 372 TRP A O 1
ATOM 3026 N N . HIS A 1 373 ? -30.110 11.743 6.338 1.00 55.28 373 HIS A N 1
ATOM 3027 C CA . HIS A 1 373 ? -30.055 12.475 5.066 1.00 55.28 373 HIS A CA 1
ATOM 3028 C C . HIS A 1 373 ? -29.617 13.937 5.253 1.00 55.28 373 HIS A C 1
ATOM 3030 O O . HIS A 1 373 ? -28.882 14.473 4.424 1.00 55.28 373 HIS A O 1
ATOM 3036 N N . VAL A 1 374 ? -30.005 14.573 6.364 1.00 51.03 374 VAL A N 1
ATOM 3037 C CA . VAL A 1 374 ? -29.594 15.948 6.687 1.00 51.03 374 VAL A CA 1
ATOM 3038 C C . VAL A 1 374 ? -28.128 15.998 7.131 1.00 51.03 374 VAL A C 1
ATOM 3040 O O . VAL A 1 374 ? -27.390 16.884 6.702 1.00 51.03 374 VAL A O 1
ATOM 3043 N N . LEU A 1 375 ? -27.677 15.019 7.922 1.00 53.62 375 LEU A N 1
ATOM 3044 C CA . LEU A 1 375 ? -26.266 14.864 8.299 1.00 53.62 375 LEU A CA 1
ATOM 3045 C C . LEU A 1 375 ? -25.372 14.576 7.087 1.00 53.62 375 LEU A C 1
ATOM 3047 O O . LEU A 1 375 ? -24.324 15.200 6.972 1.00 53.62 375 LEU A O 1
ATOM 3051 N N . CYS A 1 376 ? -25.790 13.716 6.153 1.00 48.75 376 CYS A N 1
ATOM 3052 C CA . CYS A 1 376 ? -25.070 13.447 4.906 1.00 48.75 376 CYS A CA 1
ATOM 3053 C C . CYS A 1 376 ? -24.912 14.712 4.061 1.00 48.75 376 CYS A C 1
ATOM 3055 O O . CYS A 1 376 ? -23.833 14.947 3.537 1.00 48.75 376 CYS A O 1
ATOM 3057 N N . LEU A 1 377 ? -25.939 15.561 3.961 1.00 36.53 377 LEU A N 1
ATOM 3058 C CA . LEU A 1 377 ? -25.842 16.839 3.245 1.00 36.53 377 LEU A CA 1
ATOM 3059 C C . LEU A 1 377 ? -24.866 17.813 3.925 1.00 36.53 377 LEU A C 1
ATOM 3061 O O . LEU A 1 377 ? -24.090 18.480 3.243 1.00 36.53 377 LEU A O 1
ATOM 3065 N N . ILE A 1 378 ? -24.848 17.851 5.261 1.00 40.19 378 ILE A N 1
ATOM 3066 C CA . ILE A 1 378 ? -23.874 18.638 6.033 1.00 40.19 378 ILE A CA 1
ATOM 3067 C C . ILE A 1 378 ? -22.456 18.055 5.884 1.00 40.19 378 ILE A C 1
ATOM 3069 O O . ILE A 1 378 ? -21.514 18.825 5.739 1.00 40.19 378 ILE A O 1
ATOM 3073 N N . CYS A 1 379 ? -22.299 16.729 5.827 1.00 37.38 379 CYS A N 1
ATOM 3074 C CA . CYS A 1 379 ? -21.023 16.043 5.580 1.00 37.38 379 CYS A CA 1
ATOM 3075 C C . CYS A 1 379 ? -20.526 16.228 4.136 1.00 37.38 379 CYS A C 1
ATOM 3077 O O . CYS A 1 379 ? -19.337 16.403 3.914 1.00 37.38 379 CYS A O 1
ATOM 3079 N N . ILE A 1 380 ? -21.421 16.272 3.144 1.00 32.81 380 ILE A N 1
ATOM 3080 C CA . ILE A 1 380 ? -21.074 16.580 1.745 1.00 32.81 380 ILE A CA 1
ATOM 3081 C C . ILE A 1 380 ? -20.615 18.042 1.611 1.00 32.81 380 ILE A C 1
ATOM 3083 O O . ILE A 1 380 ? -19.734 18.346 0.810 1.00 32.81 380 ILE A O 1
ATOM 3087 N N . MET A 1 381 ? -21.164 18.957 2.419 1.00 28.05 381 MET A N 1
ATOM 3088 C CA . MET A 1 381 ? -20.710 20.354 2.486 1.00 28.05 381 MET A CA 1
ATOM 3089 C C . MET A 1 381 ? -19.452 20.550 3.349 1.00 28.05 381 MET A C 1
ATOM 3091 O O . MET A 1 381 ? -18.784 21.580 3.232 1.00 28.05 381 MET A O 1
ATOM 3095 N N . ILE A 1 382 ? -19.119 19.585 4.210 1.00 37.75 382 ILE A N 1
ATOM 3096 C CA . ILE A 1 382 ? -18.019 19.643 5.170 1.00 37.75 382 ILE A CA 1
ATOM 3097 C C . ILE A 1 382 ? -17.168 18.375 5.014 1.00 37.75 382 ILE A C 1
ATOM 3099 O O . ILE A 1 382 ? -17.319 17.413 5.754 1.00 37.75 382 ILE A O 1
ATOM 3103 N N . VAL A 1 383 ? -16.191 18.479 4.107 1.00 29.47 383 VAL A N 1
ATOM 3104 C CA . VAL A 1 383 ? -14.889 17.786 4.146 1.00 29.47 383 VAL A CA 1
ATOM 3105 C C . VAL A 1 383 ? -14.805 16.419 3.443 1.00 29.47 383 VAL A C 1
ATOM 3107 O O . VAL A 1 383 ? -15.292 15.390 3.897 1.00 29.47 383 VAL A O 1
ATOM 3110 N N . SER A 1 384 ? -13.996 16.417 2.379 1.00 33.66 384 SER A N 1
ATOM 3111 C CA . SER A 1 384 ? -13.066 15.336 2.056 1.00 33.66 384 SER A CA 1
ATOM 3112 C C . SER A 1 384 ? -12.317 14.872 3.318 1.00 33.66 384 SER A C 1
ATOM 3114 O O . SER A 1 384 ? -11.488 15.632 3.810 1.00 33.66 384 SER A O 1
ATOM 3116 N N . HIS A 1 385 ? -12.565 13.637 3.775 1.00 36.97 385 HIS A N 1
ATOM 3117 C CA . HIS A 1 385 ? -11.726 12.828 4.687 1.00 36.97 385 HIS A CA 1
ATOM 3118 C C . HIS A 1 385 ? -11.987 12.711 6.209 1.00 36.97 385 HIS A C 1
ATOM 3120 O O . HIS A 1 385 ? -11.124 12.142 6.872 1.00 36.97 385 HIS A O 1
ATOM 3126 N N . GLN A 1 386 ? -13.110 13.122 6.829 1.00 42.25 386 GLN A N 1
ATOM 3127 C CA . GLN A 1 386 ? -13.076 13.177 8.315 1.00 42.25 386 GLN A CA 1
ATOM 3128 C C . GLN A 1 386 ? -14.327 12.882 9.155 1.00 42.25 386 GLN A C 1
ATOM 3130 O O . GLN A 1 386 ? -14.504 13.521 10.185 1.00 42.25 386 GLN A O 1
ATOM 3135 N N . LEU A 1 387 ? -15.154 11.874 8.834 1.00 35.22 387 LEU A N 1
ATOM 3136 C CA . LEU A 1 387 ? -16.285 11.547 9.731 1.00 35.22 387 LEU A CA 1
ATOM 3137 C C . LEU A 1 387 ? -16.646 10.074 9.958 1.00 35.22 387 LEU A C 1
ATOM 3139 O O . LEU A 1 387 ? -17.588 9.802 10.702 1.00 35.22 387 LEU A O 1
ATOM 3143 N N . PHE A 1 388 ? -15.889 9.104 9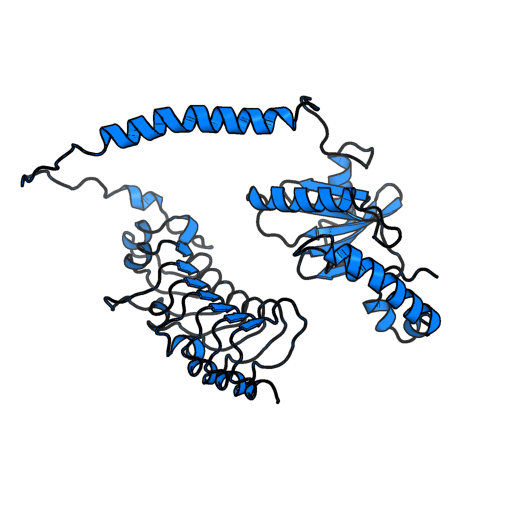.441 1.00 33.91 388 PHE A N 1
ATOM 3144 C CA . PHE A 1 388 ? -16.300 7.697 9.573 1.00 33.91 388 PHE A CA 1
ATOM 3145 C C . PHE A 1 388 ? -16.344 7.189 11.032 1.00 33.91 388 PHE A C 1
ATOM 3147 O O . PHE A 1 388 ? -17.092 6.268 11.343 1.00 33.91 388 PHE A O 1
ATOM 3154 N N . ILE A 1 389 ? -15.623 7.834 11.963 1.00 36.56 389 ILE A N 1
ATOM 3155 C CA . ILE A 1 389 ? -15.691 7.498 13.399 1.00 36.56 389 ILE A CA 1
ATOM 3156 C C . ILE A 1 389 ? -16.824 8.237 14.133 1.00 36.56 389 ILE A C 1
ATOM 3158 O O . ILE A 1 389 ? -17.414 7.664 15.048 1.00 36.56 389 ILE A O 1
ATOM 3162 N N . GLU A 1 390 ? -17.212 9.445 13.713 1.00 38.91 390 GLU A N 1
ATOM 3163 C CA . GLU A 1 390 ? -18.360 10.153 14.314 1.00 38.91 390 GLU A CA 1
ATOM 3164 C C . GLU A 1 390 ? -19.702 9.478 13.967 1.00 38.91 390 GLU A C 1
ATOM 3166 O O . GLU A 1 390 ? -20.649 9.537 14.748 1.00 38.91 390 GLU A O 1
ATOM 3171 N N . MET A 1 391 ? -19.762 8.728 12.860 1.00 37.06 391 MET A N 1
ATOM 3172 C CA . MET A 1 391 ? -20.955 7.983 12.430 1.00 37.06 391 MET A CA 1
ATOM 3173 C C . MET A 1 391 ? -21.202 6.671 13.191 1.00 37.06 391 MET A C 1
ATOM 3175 O O . MET A 1 391 ? -22.285 6.097 13.083 1.00 37.06 391 MET A O 1
ATOM 3179 N N . SER A 1 392 ? -20.244 6.208 14.002 1.00 33.66 392 SER A N 1
ATOM 3180 C CA . SER A 1 392 ? -20.459 5.060 14.894 1.00 33.66 392 SER A CA 1
ATOM 3181 C C . SER A 1 392 ? -21.170 5.439 16.199 1.00 33.66 392 SER A C 1
ATOM 3183 O O . SER A 1 392 ? -21.670 4.562 16.887 1.00 33.66 392 SER A O 1
ATOM 3185 N N . GLN A 1 393 ? -21.317 6.727 16.523 1.00 36.78 393 GLN A N 1
ATOM 3186 C CA . GLN A 1 393 ? -22.040 7.195 17.714 1.00 36.78 393 GLN A CA 1
ATOM 3187 C C . GLN A 1 393 ? -23.216 8.102 17.347 1.00 36.78 393 GLN A C 1
ATOM 3189 O O . GLN A 1 393 ? -23.396 9.178 17.913 1.00 36.78 393 GLN A O 1
ATOM 3194 N N . VAL A 1 394 ? -24.045 7.662 16.398 1.00 36.12 394 VAL A N 1
ATOM 3195 C CA . VAL A 1 394 ? -25.364 8.270 16.197 1.00 36.12 394 VAL A CA 1
ATOM 3196 C C . VAL A 1 394 ? -26.190 8.018 17.464 1.00 36.12 394 VAL A C 1
ATOM 3198 O O . VAL A 1 394 ? -26.434 6.855 17.796 1.00 36.12 394 VAL A O 1
ATOM 3201 N N . PRO A 1 395 ? -26.639 9.064 18.177 1.00 34.88 395 PRO A N 1
ATOM 3202 C CA . PRO A 1 395 ? -27.548 8.893 19.295 1.00 34.88 395 PRO A CA 1
ATOM 3203 C C . PRO A 1 395 ? -28.858 8.276 18.797 1.00 34.88 395 PRO A C 1
ATOM 3205 O O . PRO A 1 395 ? -29.484 8.801 17.875 1.00 34.88 395 PRO A O 1
ATOM 3208 N N . ILE A 1 396 ? -29.326 7.215 19.450 1.00 33.34 396 ILE A N 1
ATOM 3209 C CA . ILE A 1 396 ? -30.748 6.868 19.413 1.00 33.34 396 ILE A CA 1
ATOM 3210 C C . ILE A 1 396 ? -31.429 7.841 20.381 1.00 33.34 396 ILE A C 1
ATOM 3212 O O . ILE A 1 396 ? -31.571 7.550 21.568 1.00 33.34 396 ILE A O 1
ATOM 3216 N N . PHE A 1 397 ? -31.767 9.038 19.900 1.00 38.56 397 PHE A N 1
ATOM 3217 C CA . PHE A 1 397 ? -32.709 9.894 20.614 1.00 38.56 397 PHE A CA 1
ATOM 3218 C C . PHE A 1 397 ? -34.119 9.356 20.368 1.00 38.56 397 PHE A C 1
ATOM 3220 O O . PHE A 1 397 ? -34.521 9.152 19.219 1.00 38.56 397 PHE A O 1
ATOM 3227 N N . TYR A 1 398 ? -34.825 9.095 21.466 1.00 34.53 398 TYR A N 1
ATOM 3228 C CA . TYR A 1 398 ? -36.277 8.969 21.476 1.00 34.53 398 TYR A CA 1
ATOM 3229 C C . TYR A 1 398 ? -36.926 10.342 21.349 1.00 34.53 398 TYR A C 1
ATOM 3231 O O . TYR A 1 398 ? -36.386 11.294 21.963 1.00 34.53 398 TYR A O 1
#

InterPro domains:
  IPR000719 Protein kinase domain [PF00069] (266-358)
  IPR000719 Protein kinase domain [PS50011] (263-398)
  IPR000719 Protein kinase domain [SM00220] (263-397)
  IPR001611 Leucine-rich repeat [PF00560] (9-30)
  IPR001611 Leucine-rich repeat [PF00560] (33-54)
  IPR001611 Leucine-rich repeat [PF00560] (57-78)
  IPR011009 Protein kinase-like domain superfamily [SSF56112] (248-370)
  IPR017441 Protein kinase, ATP binding site [PS00107] (269-291)
  IPR032675 Leucine-rich repeat domain superfamily [G3DSA:3.80.10.10] (1-194)
  IPR051420 Ser/Thr Protein Kinases with Diverse Regulatory Roles [PTHR48005] (4-371)

Radius of gyration: 27.47 Å; chains: 1; bounding box: 87×57×61 Å

Organism: NCBI:txid520843

Secondary structure (DSSP, 8-state):
-GGGG-TT--EEE--SS--EEPPPGGGGG-TT--EEE--SSEEEEEPPGGGGG-TT--EEE--SSEEEE-SHHHHTT-SS--EEE--SSEEEEE--GGGGG-SEEE--SSEEEEEPPP---TT----EEE--SSEEESBPPGGGGGSSEEE--SS--B--STTTGGGS-HHHH--SS---GGGGGSS----------------SHHHHHHHHHHHHHHHHHHHHHHHHTT--S----S--S--S--S-TTHHHHHHHHHTTTT-GGGEEEEETTEEEEEEE-TTS-EEEEEEEP-S-TT-HHHHHHHHHHHHHHHH---TTS--EEEEEEETTEEEEEEE--TT--HHHHHT-TTGGGTS-HHHHHHHHHHHHHHHHHHHHS-TT--TTGGGG-----

pLDDT: mean 70.64, std 19.64, range [25.78, 96.75]